Protein 6NWX (pdb70)

Structure (mmCIF, N/CA/C/O backbone):
data_6NWX
#
_entry.id   6NWX
#
_cell.length_a   170.440
_cell.length_b   44.720
_cell.length_c   78.170
_cell.angle_alpha   90.000
_cell.angle_beta   111.070
_cell.angle_gamma   90.000
#
_symmetry.space_group_name_H-M   'C 1 2 1'
#
loop_
_entity.id
_entity.type
_entity.pdbx_description
1 polymer 'Gamma-interferon-inducible lysosomal thiol reductase'
2 branched beta-D-mannopyranose-(1-4)-2-acetamido-2-deoxy-beta-D-glucopyranose-(1-4)-2-acetamido-2-deoxy-beta-D-glucopyranose
3 non-polymer 2-acetamido-2-deoxy-beta-D-glucopyranose
4 non-polymer 'PENTAETHYLENE GLYCOL'
5 non-polymer 'SULFATE ION'
6 water water
#
loop_
_atom_site.group_PDB
_atom_site.id
_atom_site.type_symbol
_atom_site.label_atom_id
_atom_site.label_alt_id
_atom_site.label_comp_id
_atom_site.label_asym_id
_atom_site.label_entity_id
_atom_site.label_seq_id
_atom_site.pdbx_PDB_ins_code
_atom_site.Cartn_x
_atom_site.Cartn_y
_atom_site.Cartn_z
_atom_site.occupancy
_atom_site.B_iso_or_equiv
_atom_site.auth_seq_id
_atom_site.auth_comp_id
_atom_site.auth_asym_id
_atom_site.auth_atom_id
_atom_site.pdbx_PDB_model_num
ATOM 1 N N . PRO A 1 5 ? -57.768 10.178 48.999 1.00 89.49 52 PRO A N 1
ATOM 2 C CA . PRO A 1 5 ? -59.147 10.241 48.505 1.00 79.30 52 PRO A CA 1
ATOM 3 C C . PRO A 1 5 ? -59.242 10.253 46.978 1.00 54.31 52 PRO A C 1
ATOM 4 O O . PRO A 1 5 ? -60.236 9.777 46.426 1.00 54.81 52 PRO A O 1
ATOM 8 N N . LEU A 1 6 ? -58.203 10.747 46.306 1.00 73.91 53 LEU A N 1
ATOM 9 C CA . LEU A 1 6 ? -58.156 10.792 44.843 1.00 60.67 53 LEU A CA 1
ATOM 10 C C . LEU A 1 6 ? -56.732 10.511 44.390 1.00 61.80 53 LEU A C 1
ATOM 11 O O . LEU A 1 6 ? -56.001 11.411 43.957 1.00 65.85 53 LEU A O 1
ATOM 16 N N . PRO A 1 7 ? -56.305 9.257 44.481 1.00 54.44 54 PRO A N 1
ATOM 17 C CA . PRO A 1 7 ? -54.935 8.902 44.133 1.00 58.90 54 PRO A CA 1
ATOM 18 C C . PRO A 1 7 ? -54.766 8.831 42.627 1.00 62.35 54 PRO A C 1
ATOM 19 O O . PRO A 1 7 ? -55.750 8.655 41.893 1.00 52.18 54 PRO A O 1
ATOM 23 N N . PRO A 1 8 ? -53.543 8.970 42.127 1.00 63.39 55 PRO A N 1
ATOM 24 C CA . PRO A 1 8 ? -53.319 8.827 40.687 1.00 63.07 55 PRO A CA 1
ATOM 25 C C . PRO A 1 8 ? -53.596 7.404 40.231 1.00 53.86 55 PRO A C 1
ATOM 26 O O . PRO A 1 8 ? -53.593 6.455 41.017 1.00 53.99 55 PRO A O 1
ATOM 30 N N . SER A 1 9 ? -53.868 7.272 38.937 1.00 51.13 56 SER A N 1
ATOM 31 C CA . SER A 1 9 ? -54.138 5.958 38.380 1.00 49.03 56 SER A CA 1
ATOM 32 C C . SER A 1 9 ? -52.918 5.060 38.571 1.00 46.52 56 SER A C 1
ATOM 33 O O . SER A 1 9 ? -51.780 5.517 38.411 1.00 48.01 56 SER A O 1
ATOM 36 N N . PRO A 1 10 ? -53.111 3.793 38.922 1.00 38.94 57 PRO A N 1
ATOM 37 C CA . PRO A 1 10 ? -51.971 2.924 39.218 1.00 47.70 57 PRO A CA 1
ATOM 38 C C . PRO A 1 10 ? -51.279 2.484 37.942 1.00 49.32 57 PRO A C 1
ATOM 39 O O . PRO A 1 10 ? -51.899 2.452 36.868 1.00 47.62 57 PRO A O 1
ATOM 43 N N . PRO A 1 11 ? -49.994 2.147 38.013 1.00 47.85 58 PRO A N 1
ATOM 44 C CA . PRO A 1 11 ? -49.314 1.609 36.832 1.00 39.86 58 PRO A CA 1
ATOM 45 C C . PRO A 1 11 ? -49.754 0.182 36.547 1.00 27.17 58 PRO A C 1
ATOM 46 O O . PRO A 1 11 ? -50.313 -0.514 37.397 1.00 36.97 58 PRO A O 1
ATOM 50 N N . VAL A 1 12 ? -49.490 -0.249 35.322 1.00 31.89 59 VAL A N 1
ATOM 51 C CA . VAL A 1 12 ? -49.720 -1.634 34.931 1.00 28.79 59 VAL A CA 1
ATOM 52 C C . VAL A 1 12 ? -48.545 -2.478 35.402 1.00 29.00 59 VAL A C 1
ATOM 53 O O . VAL A 1 12 ? -47.381 -2.124 35.176 1.00 33.35 59 VAL A O 1
ATOM 57 N N . ARG A 1 13 ? -48.845 -3.592 36.066 1.00 29.69 60 ARG A N 1
ATOM 58 C CA . ARG A 1 13 ? -47.824 -4.462 36.635 1.00 33.16 60 ARG A CA 1
ATOM 59 C C . ARG A 1 13 ? -47.469 -5.571 35.651 1.00 31.67 60 ARG A C 1
ATOM 60 O O . ARG A 1 13 ? -48.354 -6.260 35.135 1.00 32.52 60 ARG A O 1
ATOM 68 N N . VAL A 1 14 ? -46.173 -5.740 35.398 1.00 31.09 61 VAL A N 1
ATOM 69 C CA . VAL A 1 14 ? -45.668 -6.759 34.484 1.00 29.16 61 VAL A CA 1
ATOM 70 C C . VAL A 1 14 ? -44.589 -7.556 35.203 1.00 28.63 61 VAL A C 1
ATOM 71 O O . VAL A 1 14 ? -43.653 -6.975 35.764 1.00 31.61 61 VAL A O 1
ATOM 75 N N . SER A 1 15 ? -44.720 -8.879 35.191 1.00 27.80 62 SER A N 1
ATOM 76 C CA . SER A 1 15 ? -43.728 -9.770 35.774 1.00 28.68 62 SER A CA 1
ATOM 77 C C . SER A 1 15 ? -43.147 -10.663 34.690 1.00 38.30 62 SER A C 1
ATOM 78 O O . SER A 1 15 ? -43.883 -11.207 33.860 1.00 32.51 62 SER A O 1
ATOM 81 N N . LEU A 1 16 ? -41.824 -10.810 34.696 1.00 27.34 63 LEU A N 1
ATOM 82 C CA . LEU A 1 16 ? -41.129 -11.690 33.767 1.00 28.35 63 LEU A CA 1
ATOM 83 C C . LEU A 1 16 ? -40.436 -12.791 34.556 1.00 32.15 63 LEU A C 1
ATOM 84 O O . LEU A 1 16 ? -39.546 -12.514 35.368 1.00 31.12 63 LEU A O 1
ATOM 89 N N . TYR A 1 17 ? -40.862 -14.029 34.332 1.00 29.04 64 TYR A N 1
ATOM 90 C CA . TYR A 1 17 ? -40.198 -15.209 34.866 1.00 28.98 64 TYR A CA 1
ATOM 91 C C . TYR A 1 17 ? -39.362 -15.813 33.744 1.00 34.32 64 TYR A C 1
ATOM 92 O O . TYR A 1 17 ? -39.910 -16.232 32.718 1.00 31.58 64 TYR A O 1
ATOM 101 N N . TYR A 1 18 ? -38.044 -15.848 33.933 1.00 36.08 65 TYR A N 1
ATOM 102 C CA . TYR A 1 18 ? -37.132 -16.128 32.833 1.00 28.08 65 TYR A CA 1
ATOM 103 C C . TYR A 1 18 ? -35.879 -16.809 33.363 1.00 34.67 65 TYR A C 1
ATOM 104 O O . TYR A 1 18 ? -35.659 -16.905 34.572 1.00 30.37 65 TYR A O 1
ATOM 113 N N . GLU A 1 19 ? -35.059 -17.290 32.429 1.00 30.79 66 GLU A N 1
ATOM 114 C CA . GLU A 1 19 ? -33.719 -17.778 32.720 1.00 36.64 66 GLU A CA 1
ATOM 115 C C . GLU A 1 19 ? -32.746 -17.104 31.762 1.00 28.51 66 GLU A C 1
ATOM 116 O O . GLU A 1 19 ? -33.107 -16.747 30.636 1.00 32.68 66 GLU A O 1
ATOM 122 N N . SER A 1 20 ? -31.504 -16.935 32.218 1.00 29.29 67 SER A N 1
ATOM 123 C CA . SER A 1 20 ? -30.602 -15.993 31.561 1.00 31.06 67 SER A CA 1
ATOM 124 C C . SER A 1 20 ? -30.194 -16.440 30.159 1.00 31.24 67 SER A C 1
ATOM 125 O O . SER A 1 20 ? -29.896 -15.593 29.312 1.00 31.57 67 SER A O 1
ATOM 128 N N . LEU A 1 21 ? -30.181 -17.741 29.876 1.00 30.86 68 LEU A N 1
ATOM 129 C CA . LEU A 1 21 ? -29.692 -18.213 28.585 1.00 29.99 68 LEU A CA 1
ATOM 130 C C . LEU A 1 21 ? -30.799 -18.721 27.670 1.00 35.88 68 LEU A C 1
ATOM 131 O O . LEU A 1 21 ? -30.502 -19.289 26.614 1.00 36.17 68 LEU A O 1
ATOM 136 N N . CYS A 1 22 ? -32.063 -18.521 28.031 1.00 31.98 69 CYS A N 1
ATOM 137 C CA A CYS A 1 22 ? -33.167 -18.940 27.179 0.49 28.67 69 CYS A CA 1
ATOM 138 C CA B CYS A 1 22 ? -33.173 -18.936 27.180 0.51 28.60 69 CYS A CA 1
ATOM 139 C C . CYS A 1 22 ? -33.342 -17.929 26.049 1.00 27.63 69 CYS A C 1
ATOM 140 O O . CYS A 1 22 ? -33.513 -16.731 26.300 1.00 25.86 69 CYS A O 1
ATOM 145 N N . GLY A 1 23 ? -33.292 -18.417 24.806 1.00 28.53 70 GLY A N 1
ATOM 146 C CA . GLY A 1 23 ? -33.348 -17.522 23.657 1.00 22.84 70 GLY A CA 1
ATOM 147 C C . GLY A 1 23 ? -34.621 -16.699 23.601 1.00 31.40 70 GLY A C 1
ATOM 148 O O . GLY A 1 23 ? -34.578 -15.483 23.398 1.00 34.09 70 GLY A O 1
ATOM 149 N N . ALA A 1 24 ? -35.774 -17.350 23.771 1.00 23.63 71 ALA A N 1
ATOM 150 C CA . ALA A 1 24 ? -37.035 -16.614 23.759 1.00 27.99 71 ALA A CA 1
ATOM 151 C C . ALA A 1 24 ? -37.115 -15.619 24.913 1.00 33.10 71 ALA A C 1
ATOM 152 O O . ALA A 1 24 ? -37.730 -14.555 24.773 1.00 25.83 71 ALA A O 1
ATOM 154 N N . CYS A 1 25 ? -36.510 -15.946 26.058 1.00 29.23 72 CYS A N 1
ATOM 155 C CA A CYS A 1 25 ? -36.492 -15.000 27.168 0.28 30.53 72 CYS A CA 1
ATOM 156 C CA B CYS A 1 25 ? -36.470 -15.008 27.179 0.72 32.94 72 CYS A CA 1
ATOM 157 C C . CYS A 1 25 ? -35.653 -13.772 26.833 1.00 26.42 72 CYS A C 1
ATOM 158 O O . CYS A 1 25 ? -36.034 -12.645 27.172 1.00 29.74 72 CYS A O 1
ATOM 163 N N . ARG A 1 26 ? -34.513 -13.967 26.170 1.00 29.57 73 ARG A N 1
ATOM 164 C CA . ARG A 1 26 ? -33.645 -12.843 25.844 1.00 26.43 73 ARG A CA 1
ATOM 165 C C . ARG A 1 26 ? -34.277 -11.942 24.792 1.00 30.50 73 ARG A C 1
ATOM 166 O O . ARG A 1 26 ? -34.170 -10.714 24.876 1.00 25.21 73 ARG A O 1
ATOM 174 N N A TYR A 1 27 ? -34.907 -12.541 23.777 0.60 30.98 74 TYR A N 1
ATOM 175 N N B TYR A 1 27 ? -34.969 -12.521 23.813 0.40 32.33 74 TYR A N 1
ATOM 176 C CA A TYR A 1 27 ? -35.616 -11.759 22.770 0.60 29.67 74 TYR A CA 1
ATOM 177 C CA B TYR A 1 27 ? -35.573 -11.689 22.779 0.40 27.23 74 TYR A CA 1
ATOM 178 C C A TYR A 1 27 ? -36.722 -10.930 23.410 0.60 24.09 74 TYR A C 1
ATOM 179 C C B TYR A 1 27 ? -36.836 -10.982 23.270 0.40 27.88 74 TYR A C 1
ATOM 180 O O A TYR A 1 27 ? -36.828 -9.721 23.171 0.60 24.01 74 TYR A O 1
ATOM 181 O O B TYR A 1 27 ? -37.147 -9.886 22.792 0.40 28.31 74 TYR A O 1
ATOM 198 N N . PHE A 1 28 ? -37.566 -11.568 24.224 1.00 24.65 75 PHE A N 1
ATOM 199 C CA . PHE A 1 28 ? -38.668 -10.839 24.844 1.00 28.98 75 PHE A CA 1
ATOM 200 C C . PHE A 1 28 ? -38.148 -9.727 25.750 1.00 29.24 75 PHE A C 1
ATOM 201 O O . PHE A 1 28 ? -38.678 -8.610 25.748 1.00 27.17 75 PHE A O 1
ATOM 209 N N . LEU A 1 29 ? -37.110 -10.018 26.532 1.00 25.18 76 LEU A N 1
ATOM 210 C CA . LEU A 1 29 ? -36.560 -9.015 27.439 1.00 31.47 76 LEU A CA 1
ATOM 211 C C . LEU A 1 29 ? -36.013 -7.816 26.673 1.00 27.47 76 LEU A C 1
ATOM 212 O O . LEU A 1 29 ? -36.348 -6.666 26.976 1.00 27.40 76 LEU A O 1
ATOM 217 N N . VAL A 1 30 ? -35.189 -8.071 25.657 1.00 26.68 77 VAL A N 1
ATOM 218 C CA . VAL A 1 30 ? -34.451 -6.997 25.003 1.00 28.33 77 VAL A CA 1
ATOM 219 C C . VAL A 1 30 ? -35.292 -6.323 23.925 1.00 25.97 77 VAL A C 1
ATOM 220 O O . VAL A 1 30 ? -35.206 -5.105 23.733 1.00 25.51 77 VAL A O 1
ATOM 224 N N . ARG A 1 31 ? -36.125 -7.085 23.211 1.00 27.02 78 ARG A N 1
ATOM 225 C CA . ARG A 1 31 ? -36.847 -6.557 22.059 1.00 27.80 78 ARG A CA 1
ATOM 226 C C . ARG A 1 31 ? -38.346 -6.396 22.289 1.00 30.95 78 ARG A C 1
ATOM 227 O O . ARG A 1 31 ? -39.056 -5.989 21.363 1.00 27.35 78 ARG A O 1
ATOM 235 N N . ASP A 1 32 ? -38.846 -6.672 23.495 1.00 25.90 79 ASP A N 1
ATOM 236 C CA . ASP A 1 32 ? -40.259 -6.461 23.800 1.00 27.16 79 ASP A CA 1
ATOM 237 C C . ASP A 1 32 ? -40.435 -5.709 25.114 1.00 28.21 79 ASP A C 1
ATOM 238 O O . ASP A 1 32 ? -40.982 -4.601 25.136 1.00 24.76 79 ASP A O 1
ATOM 243 N N . LEU A 1 33 ? -39.989 -6.313 26.218 1.00 22.07 80 LEU A N 1
ATOM 244 C CA . LEU A 1 33 ? -40.173 -5.697 27.530 1.00 30.68 80 LEU A CA 1
ATOM 245 C C . LEU A 1 33 ? -39.391 -4.393 27.644 1.00 25.55 80 LEU A C 1
ATOM 246 O O . LEU A 1 33 ? -39.940 -3.357 28.038 1.00 29.01 80 LEU A O 1
ATOM 251 N N . PHE A 1 34 ? -38.102 -4.431 27.313 1.00 29.06 81 PHE A N 1
ATOM 252 C CA . PHE A 1 34 ? -37.269 -3.234 27.427 1.00 18.95 81 PHE A CA 1
ATOM 253 C C . PHE A 1 34 ? -37.756 -2.086 26.547 1.00 19.29 81 PHE A C 1
ATOM 254 O O . PHE A 1 34 ? -37.939 -0.974 27.074 1.00 22.21 81 PHE A O 1
ATOM 262 N N . PRO A 1 35 ? -37.998 -2.264 25.240 1.00 25.15 82 PRO A N 1
ATOM 263 C CA . PRO A 1 35 ? -38.476 -1.121 24.443 1.00 20.03 82 PRO A CA 1
ATOM 264 C C . PRO A 1 35 ? -39.858 -0.639 24.844 1.00 22.70 82 PRO A C 1
ATOM 265 O O . PRO A 1 35 ? -40.116 0.570 24.777 1.00 24.01 82 PRO A O 1
ATOM 269 N N . THR A 1 36 ? -40.752 -1.538 25.262 1.00 27.40 83 THR A N 1
ATOM 270 C CA . THR A 1 36 ? -42.036 -1.093 25.794 1.00 24.60 83 THR A CA 1
ATOM 271 C C . THR A 1 36 ? -41.826 -0.190 27.001 1.00 33.34 83 THR A C 1
ATOM 272 O O . THR A 1 36 ? -42.434 0.882 27.103 1.00 24.65 83 THR A O 1
ATOM 276 N N . TRP A 1 37 ? -40.937 -0.598 27.912 1.00 23.99 84 TRP A N 1
ATOM 277 C CA . TRP A 1 37 ? -40.607 0.241 29.060 1.00 24.96 84 TRP A CA 1
ATOM 278 C C . TRP A 1 37 ? -40.053 1.591 28.617 1.00 25.32 84 TRP A C 1
ATOM 279 O O . TRP A 1 37 ? -40.439 2.634 29.155 1.00 28.63 84 TRP A O 1
ATOM 290 N N . LEU A 1 38 ? -39.142 1.594 27.641 1.00 28.84 85 LEU A N 1
ATOM 291 C CA . LEU A 1 38 ? -38.608 2.858 27.144 1.00 29.93 85 LEU A CA 1
ATOM 292 C C . LEU A 1 38 ? -39.716 3.777 26.645 1.00 35.76 85 LEU A C 1
ATOM 293 O O . LEU A 1 38 ? -39.611 5.002 26.769 1.00 29.29 85 LEU A O 1
ATOM 298 N N . MET A 1 39 ? -40.798 3.208 26.110 1.00 26.49 86 MET A N 1
ATOM 299 C CA . MET A 1 39 ? -41.874 4.029 25.565 1.00 30.98 86 MET A CA 1
ATOM 300 C C . MET A 1 39 ? -42.857 4.491 26.637 1.00 26.23 86 MET A C 1
ATOM 301 O O . MET A 1 39 ? -43.301 5.644 26.607 1.00 31.89 86 MET A O 1
ATOM 306 N N . VAL A 1 40 ? -43.219 3.620 27.584 1.00 24.28 87 VAL A N 1
ATOM 307 C CA . VAL A 1 40 ? -44.306 3.922 28.517 1.00 29.93 87 VAL A CA 1
ATOM 308 C C . VAL A 1 40 ? -43.931 3.614 29.964 1.00 31.40 87 VAL A C 1
ATOM 309 O O . VAL A 1 40 ? -44.768 3.133 30.736 1.00 30.45 87 VAL A O 1
ATOM 313 N N . MET A 1 41 ? -42.689 3.920 30.356 1.00 32.34 88 MET A N 1
ATOM 314 C CA . MET A 1 41 ? -42.231 3.594 31.707 1.00 28.57 88 MET A CA 1
ATOM 315 C C . MET A 1 41 ? -43.094 4.239 32.782 1.00 32.40 88 MET A C 1
ATOM 316 O O . MET A 1 41 ? -43.233 3.683 33.878 1.00 34.12 88 MET A O 1
ATOM 321 N N . GLU A 1 42 ? -43.688 5.400 32.491 1.00 30.50 89 GLU A N 1
ATOM 322 C CA . GLU A 1 42 ? -44.475 6.114 33.491 1.00 32.48 89 GLU A CA 1
ATOM 323 C C . GLU A 1 42 ? -45.704 5.335 33.935 1.00 35.35 89 GLU A C 1
ATOM 324 O O . GLU A 1 42 ? -46.236 5.608 35.015 1.00 33.12 89 GLU A O 1
ATOM 330 N N . ILE A 1 43 ? -46.178 4.389 33.127 1.00 26.69 90 ILE A N 1
ATOM 331 C CA . ILE A 1 43 ? -47.376 3.627 33.449 1.00 28.39 90 ILE A CA 1
ATOM 332 C C . ILE A 1 43 ? -47.062 2.139 33.612 1.00 31.32 90 ILE A C 1
ATOM 333 O O . ILE A 1 43 ? -47.951 1.300 33.507 1.00 33.93 90 ILE A O 1
ATOM 338 N N . MET A 1 44 ? -45.804 1.808 33.897 1.00 30.97 91 MET A N 1
ATOM 339 C CA . MET A 1 44 ? -45.340 0.430 33.956 1.00 30.77 91 MET A CA 1
ATOM 340 C C . MET A 1 44 ? -44.612 0.178 35.264 1.00 34.10 91 MET A C 1
ATOM 341 O O . MET A 1 44 ? -43.793 0.993 35.694 1.00 48.48 91 MET A O 1
ATOM 346 N N . ASN A 1 45 ? -44.889 -0.969 35.878 1.00 31.15 92 ASN A N 1
ATOM 347 C CA . ASN A 1 45 ? -44.161 -1.424 37.061 1.00 32.07 92 ASN A CA 1
ATOM 348 C C . ASN A 1 45 ? -43.698 -2.853 36.787 1.00 31.21 92 ASN A C 1
ATOM 349 O O . ASN A 1 45 ? -44.498 -3.792 36.850 1.00 29.86 92 ASN A O 1
ATOM 354 N N . ILE A 1 46 ? -42.408 -3.011 36.485 1.00 27.64 93 ILE A N 1
ATOM 355 C CA . ILE A 1 46 ? -41.844 -4.272 36.010 1.00 30.89 93 ILE A CA 1
ATOM 356 C C . ILE A 1 46 ? -41.148 -4.999 37.152 1.00 36.89 93 ILE A C 1
ATOM 357 O O . ILE A 1 46 ? -40.394 -4.395 37.924 1.00 33.22 93 ILE A O 1
ATOM 362 N N . THR A 1 47 ? -41.383 -6.307 37.243 1.00 32.01 94 THR A N 1
ATOM 363 C CA . THR A 1 47 ? -40.681 -7.186 38.169 1.00 34.57 94 THR A CA 1
ATOM 364 C C . THR A 1 47 ? -39.990 -8.293 37.381 1.00 33.34 94 THR A C 1
ATOM 365 O O . THR A 1 47 ? -40.622 -8.951 36.547 1.00 29.92 94 THR A O 1
ATOM 369 N N . LEU A 1 48 ? -38.698 -8.490 37.638 1.00 30.32 95 LEU A N 1
ATOM 370 C CA . LEU A 1 48 ? -37.921 -9.558 37.020 1.00 26.82 95 LEU A CA 1
ATOM 371 C C . LEU A 1 48 ? -37.691 -10.684 38.021 1.00 31.82 95 LEU A C 1
ATOM 372 O O . LEU A 1 48 ? -37.348 -10.434 39.180 1.00 27.93 95 LEU A O 1
ATOM 377 N N . VAL A 1 49 ? -37.875 -11.923 37.572 1.00 27.46 96 VAL A N 1
ATOM 378 C CA . VAL A 1 49 ? -37.648 -13.086 38.430 1.00 28.63 96 VAL A CA 1
ATOM 379 C C . VAL A 1 49 ? -36.755 -14.077 37.694 1.00 27.80 96 VAL A C 1
ATOM 380 O O . VAL A 1 49 ? -37.258 -14.945 36.966 1.00 31.93 96 VAL A O 1
ATOM 384 N N . PRO A 1 50 ? -35.432 -13.982 37.842 1.00 30.39 97 PRO A N 1
ATOM 385 C CA . PRO A 1 50 ? -34.527 -14.931 37.178 1.00 27.78 97 PRO A CA 1
ATOM 386 C C . PRO A 1 50 ? -34.496 -16.266 37.906 1.00 34.17 97 PRO A C 1
ATOM 387 O O . PRO A 1 50 ? -33.950 -16.383 39.008 1.00 37.13 97 PRO A O 1
ATOM 391 N N . TYR A 1 51 ? -35.097 -17.282 37.288 1.00 32.27 98 TYR A N 1
ATOM 392 C CA . TYR A 1 51 ? -35.065 -18.651 37.790 1.00 30.88 98 TYR A CA 1
ATOM 393 C C . TYR A 1 51 ? -35.554 -19.586 36.693 1.00 37.56 98 TYR A C 1
ATOM 394 O O . TYR A 1 51 ? -34.857 -20.533 36.315 1.00 32.39 98 TYR A O 1
ATOM 403 N N . GLY A 1 52 ? -36.754 -19.322 36.180 1.00 33.17 99 GLY A N 1
ATOM 404 C CA . GLY A 1 52 ? -37.258 -20.029 35.018 1.00 31.48 99 GLY A CA 1
ATOM 405 C C . GLY A 1 52 ? -37.498 -21.508 35.230 1.00 30.30 99 GLY A C 1
ATOM 406 O O . GLY A 1 52 ? -38.257 -21.899 36.121 1.00 36.09 99 GLY A O 1
ATOM 407 N N . ASN A 1 53 ? -36.861 -22.341 34.403 1.00 38.68 100 ASN A N 1
ATOM 408 C CA . ASN A 1 53 ? -37.003 -23.789 34.471 1.00 36.35 100 ASN A CA 1
ATOM 409 C C . ASN A 1 53 ? -35.954 -24.447 35.361 1.00 39.45 100 ASN A C 1
ATOM 410 O O . ASN A 1 53 ? -35.740 -25.661 35.258 1.00 38.16 100 ASN A O 1
ATOM 415 N N . ALA A 1 54 ? -35.295 -23.678 36.224 1.00 33.96 101 ALA A N 1
ATOM 416 C CA . ALA A 1 54 ? -34.300 -24.247 37.117 1.00 34.00 101 ALA A CA 1
ATOM 417 C C . ALA A 1 54 ? -34.955 -25.167 38.142 1.00 36.70 101 ALA A C 1
ATOM 418 O O . ALA A 1 54 ? -36.166 -25.127 38.379 1.00 39.32 101 ALA A O 1
ATOM 420 N N . GLN A 1 55 ? -34.128 -26.015 38.743 1.00 34.41 102 GLN A N 1
ATOM 421 C CA . GLN A 1 55 ? -34.554 -26.931 39.787 1.00 42.50 102 GLN A CA 1
ATOM 422 C C . GLN A 1 55 ? -33.627 -26.784 40.981 1.00 43.01 102 GLN A C 1
ATOM 423 O O . GLN A 1 55 ? -32.438 -26.497 40.829 1.00 48.43 102 GLN A O 1
ATOM 429 N N . GLU A 1 56 ? -34.181 -26.987 42.171 1.00 41.14 103 GLU A N 1
ATOM 430 C CA . GLU A 1 56 ? -33.456 -26.755 43.412 1.00 41.54 103 GLU A CA 1
ATOM 431 C C . GLU A 1 56 ? -33.527 -28.003 44.278 1.00 52.83 103 GLU A C 1
ATOM 432 O O . GLU A 1 56 ? -34.522 -28.734 44.264 1.00 48.92 103 GLU A O 1
ATOM 438 N N . ARG A 1 57 ? -32.444 -28.257 45.009 1.00 47.01 104 ARG A N 1
ATOM 439 C CA . ARG A 1 57 ? -32.331 -29.445 45.851 1.00 47.00 104 ARG A CA 1
ATOM 440 C C . ARG A 1 57 ? -31.542 -29.106 47.107 1.00 53.57 104 ARG A C 1
ATOM 441 O O . ARG A 1 57 ? -30.461 -28.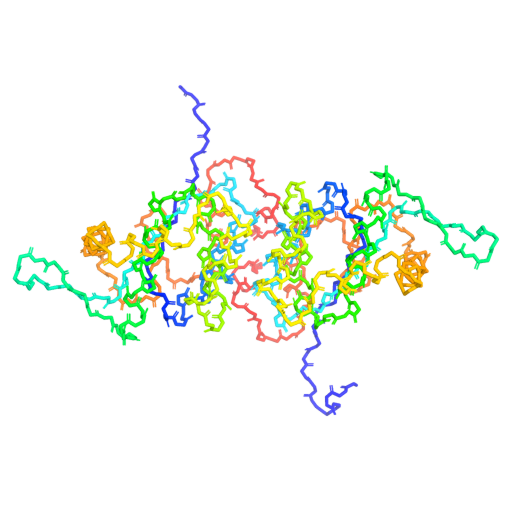516 47.022 1.00 55.06 104 ARG A O 1
ATOM 449 N N . ASN A 1 58 ? -32.096 -29.471 48.261 1.00 63.95 105 ASN A N 1
ATOM 450 C CA . ASN A 1 58 ? -31.422 -29.342 49.555 1.00 60.54 105 ASN A CA 1
ATOM 451 C C . ASN A 1 58 ? -30.344 -30.414 49.650 1.00 67.55 105 ASN A C 1
ATOM 452 O O . ASN A 1 58 ? -30.635 -31.586 49.902 1.00 70.64 105 ASN A O 1
ATOM 457 N N . VAL A 1 59 ? -29.093 -30.015 49.447 1.00 70.31 106 VAL A N 1
ATOM 458 C CA . VAL A 1 59 ? -27.945 -30.914 49.520 1.00 78.55 106 VAL A CA 1
ATOM 459 C C . VAL A 1 59 ? -27.124 -30.495 50.732 1.00 73.27 106 VAL A C 1
ATOM 460 O O . VAL A 1 59 ? -26.421 -29.478 50.701 1.00 72.09 106 VAL A O 1
ATOM 464 N N . SER A 1 60 ? -27.226 -31.278 51.808 1.00 76.92 107 SER A N 1
ATOM 465 C CA . SER A 1 60 ? -26.431 -31.087 53.023 1.00 92.34 107 SER A CA 1
ATOM 466 C C . SER A 1 60 ? -26.672 -29.706 53.629 1.00 80.84 107 SER A C 1
ATOM 467 O O . SER A 1 60 ? -25.737 -28.975 53.964 1.00 72.15 107 SER A O 1
ATOM 470 N N . GLY A 1 61 ? -27.947 -29.347 53.770 1.00 63.04 108 GLY A N 1
ATOM 471 C CA . GLY A 1 61 ? -28.319 -28.158 54.499 1.00 73.70 108 GLY A CA 1
ATOM 472 C C . GLY A 1 61 ? -28.427 -26.901 53.666 1.00 70.68 108 GLY A C 1
ATOM 473 O O . GLY A 1 61 ? -28.946 -25.893 54.163 1.00 91.31 108 GLY A O 1
ATOM 474 N N . THR A 1 62 ? -27.960 -26.924 52.419 1.00 67.81 109 THR A N 1
ATOM 475 C CA . THR A 1 62 ? -27.941 -25.741 51.573 1.00 70.48 109 THR A CA 1
ATOM 476 C C . THR A 1 62 ? -28.560 -26.050 50.218 1.00 57.17 109 THR A C 1
ATOM 477 O O . THR A 1 62 ? -28.480 -27.175 49.716 1.00 61.63 109 THR A O 1
ATOM 481 N N . TRP A 1 63 ? -29.175 -25.030 49.628 1.00 46.04 110 TRP A N 1
ATOM 482 C CA . TRP A 1 63 ? -29.839 -25.175 48.341 1.00 46.44 110 TRP A CA 1
ATOM 483 C C . TRP A 1 63 ? -28.828 -25.202 47.203 1.00 53.34 110 TRP A C 1
ATOM 484 O O . TRP A 1 63 ? -27.912 -24.375 47.149 1.00 46.99 110 TRP A O 1
ATOM 495 N N . GLU A 1 64 ? -29.003 -26.154 46.290 1.00 50.28 111 GLU A N 1
ATOM 496 C CA . GLU A 1 64 ? -28.204 -26.248 45.078 1.00 55.67 111 GLU A CA 1
ATOM 497 C C . GLU A 1 64 ? -29.141 -26.291 43.881 1.00 49.09 111 GLU A C 1
ATOM 498 O O . GLU A 1 64 ? -30.241 -26.845 43.953 1.00 49.46 111 GLU A O 1
ATOM 504 N N . PHE A 1 65 ? -28.704 -25.693 42.778 1.00 44.83 112 PHE A N 1
ATOM 505 C CA . PHE A 1 65 ? -29.570 -25.458 41.634 1.00 42.37 112 PHE A CA 1
ATOM 506 C C . PHE A 1 65 ? -28.997 -26.102 40.381 1.00 49.48 112 PHE A C 1
ATOM 507 O O . PHE A 1 65 ? -27.778 -26.138 40.185 1.00 43.97 112 PHE A O 1
ATOM 515 N N . THR A 1 66 ? -29.892 -26.620 39.544 1.00 43.73 113 THR A N 1
ATOM 516 C CA . THR A 1 66 ? -29.553 -27.162 38.237 1.00 44.94 113 THR A CA 1
ATOM 517 C C . THR A 1 66 ? -30.342 -26.403 37.182 1.00 39.87 113 THR A C 1
ATOM 518 O O . THR A 1 66 ? -31.560 -26.242 37.311 1.00 37.07 113 THR A O 1
ATOM 522 N N . CYS A 1 67 ? -29.649 -25.931 36.151 1.00 31.30 114 CYS A N 1
ATOM 523 C CA . CYS A 1 67 ? -30.258 -25.123 35.107 1.00 31.38 114 CYS A CA 1
ATOM 524 C C . CYS A 1 67 ? -30.241 -25.871 33.779 1.00 33.68 114 CYS A C 1
ATOM 525 O O . CYS A 1 67 ? -29.329 -26.654 33.497 1.00 34.45 114 CYS A O 1
ATOM 528 N N . GLN A 1 68 ? -31.269 -25.621 32.966 1.00 35.99 115 GLN A N 1
ATOM 529 C CA . GLN A 1 68 ? -31.408 -26.333 31.700 1.00 37.98 115 GLN A CA 1
ATOM 530 C C . GLN A 1 68 ? -30.250 -26.045 30.756 1.00 41.16 115 GLN A C 1
ATOM 531 O O . GLN A 1 68 ? -29.912 -26.886 29.916 1.00 44.69 115 GLN A O 1
ATOM 537 N N . HIS A 1 69 ? -29.634 -24.867 30.867 1.00 32.38 116 HIS A N 1
ATOM 538 C CA . HIS A 1 69 ? -28.528 -24.485 30.001 1.00 32.80 116 HIS A CA 1
ATOM 539 C C . HIS A 1 69 ? -27.179 -24.576 30.702 1.00 35.38 116 HIS A C 1
ATOM 540 O O . HIS A 1 69 ? -26.197 -24.005 30.217 1.00 45.43 116 HIS A O 1
ATOM 547 N N . GLY A 1 70 ? -27.112 -25.270 31.834 1.00 38.08 117 GLY A N 1
ATOM 548 C CA . GLY A 1 70 ? -25.847 -25.573 32.477 1.00 35.37 117 GLY A CA 1
ATOM 549 C C . GLY A 1 70 ? -25.500 -24.608 33.595 1.00 39.72 117 GLY A C 1
ATOM 550 O O . GLY A 1 70 ? -26.254 -23.694 33.948 1.00 28.92 117 GLY A O 1
ATOM 551 N N . GLU A 1 71 ? -24.304 -24.836 34.147 1.00 37.96 118 GLU A N 1
ATOM 552 C CA . GLU A 1 71 ? -23.836 -24.072 35.299 1.00 37.63 118 GLU A CA 1
ATOM 553 C C . GLU A 1 71 ? -23.701 -22.588 34.985 1.00 38.35 118 GLU A C 1
ATOM 554 O O . GLU A 1 71 ? -23.909 -21.748 35.869 1.00 42.58 118 GLU A O 1
ATOM 560 N N . LEU A 1 72 ? -23.352 -22.242 33.742 1.00 36.81 119 LEU A N 1
ATOM 561 C CA . LEU A 1 72 ? -23.226 -20.832 33.383 1.00 36.99 119 LEU A CA 1
ATOM 562 C C . LEU A 1 72 ? -24.553 -20.104 33.552 1.00 36.83 119 LEU A C 1
ATOM 563 O O . LEU A 1 72 ? -24.589 -18.968 34.042 1.00 34.93 119 LEU A O 1
ATOM 568 N N . GLU A 1 73 ? -25.655 -20.745 33.156 1.00 35.34 120 GLU A N 1
ATOM 569 C CA . GLU A 1 73 ? -26.967 -20.131 33.323 1.00 26.06 120 GLU A CA 1
ATOM 570 C C . GLU A 1 73 ? -27.308 -19.963 34.797 1.00 28.49 120 GLU A C 1
ATOM 571 O O . GLU A 1 73 ? -27.813 -18.911 35.206 1.00 30.50 120 GLU A O 1
ATOM 577 N N . CYS A 1 74 ? -27.052 -20.993 35.607 1.00 27.52 121 CYS A N 1
ATOM 578 C CA A CYS A 1 74 ? -27.303 -20.879 37.040 0.96 29.61 121 CYS A CA 1
ATOM 579 C CA B CYS A 1 74 ? -27.304 -20.878 37.039 0.04 35.09 121 CYS A CA 1
ATOM 580 C C . CYS A 1 74 ? -26.485 -19.746 37.650 1.00 34.89 121 CYS A C 1
ATOM 581 O O . CYS A 1 74 ? -26.980 -19.000 38.503 1.00 42.29 121 CYS A O 1
ATOM 586 N N . ARG A 1 75 ? -25.229 -19.598 37.221 1.00 30.81 122 ARG A N 1
ATOM 587 C CA . ARG A 1 75 ? -24.386 -18.531 37.753 1.00 38.01 122 ARG A CA 1
ATOM 588 C C . ARG A 1 75 ? -24.875 -17.164 37.293 1.00 34.79 122 ARG A C 1
ATOM 589 O O . ARG A 1 75 ? -24.915 -16.212 38.082 1.00 32.11 122 ARG A O 1
ATOM 597 N N . LEU A 1 76 ? -25.251 -17.047 36.018 1.00 29.46 123 LEU A N 1
ATOM 598 C CA . LEU A 1 76 ? -25.773 -15.782 35.513 1.00 28.14 123 LEU A CA 1
ATOM 599 C C . LEU A 1 76 ? -27.112 -15.441 36.158 1.00 34.54 123 LEU A C 1
ATOM 600 O O . LEU A 1 76 ? -27.404 -14.265 36.401 1.00 30.59 123 LEU A O 1
ATOM 605 N N . ASN A 1 77 ? -27.945 -16.452 36.428 1.00 28.36 124 ASN A N 1
ATOM 606 C CA . ASN A 1 77 ? -29.187 -16.207 37.156 1.00 35.42 124 ASN A CA 1
ATOM 607 C C . ASN A 1 77 ? -28.902 -15.589 38.519 1.00 37.78 124 ASN A C 1
ATOM 608 O O . ASN A 1 77 ? -29.596 -14.662 38.950 1.00 31.92 124 ASN A O 1
ATOM 613 N N . MET A 1 78 ? -27.880 -16.093 39.215 1.00 34.68 125 MET A N 1
ATOM 614 C CA . MET A 1 78 ? -27.560 -15.564 40.537 1.00 33.05 125 MET A CA 1
ATOM 615 C C . MET A 1 78 ? -26.915 -14.186 40.452 1.00 30.76 125 MET A C 1
ATOM 616 O O . MET A 1 78 ? -27.120 -13.353 41.342 1.00 31.88 125 MET A O 1
ATOM 621 N N . VAL A 1 79 ? -26.126 -13.933 39.405 1.00 30.09 126 VAL A N 1
ATOM 622 C CA . VAL A 1 79 ? -25.579 -12.594 39.196 1.00 34.09 126 VAL A CA 1
ATOM 623 C C . VAL A 1 79 ? -26.709 -11.580 39.065 1.00 35.67 126 VAL A C 1
ATOM 624 O O . VAL A 1 79 ? -26.674 -10.498 39.664 1.00 29.95 126 VAL A O 1
ATOM 628 N N . GLU A 1 80 ? -27.734 -11.921 38.281 1.00 29.11 127 GLU A N 1
ATOM 629 C CA . GLU A 1 80 ? -28.836 -10.991 38.060 1.00 31.77 127 GLU A CA 1
ATOM 630 C C . GLU A 1 80 ? -29.736 -10.878 39.282 1.00 31.97 127 GLU A C 1
ATOM 631 O O . GLU A 1 80 ? -30.270 -9.798 39.555 1.00 30.60 127 GLU A O 1
ATOM 637 N N . ALA A 1 81 ? -29.904 -11.964 40.038 1.00 28.70 128 ALA A N 1
ATOM 638 C CA . ALA A 1 81 ? -30.597 -11.851 41.316 1.00 30.59 128 ALA A CA 1
ATOM 639 C C . ALA A 1 81 ? -29.856 -10.904 42.251 1.00 37.28 128 ALA A C 1
ATOM 640 O O . ALA A 1 81 ? -30.478 -10.114 42.970 1.00 32.42 128 ALA A O 1
ATOM 642 N N . CYS A 1 82 ? -28.522 -10.960 42.248 1.00 25.91 129 CYS A N 1
ATOM 643 C CA . CYS A 1 82 ? -27.748 -10.068 43.105 1.00 31.80 129 CYS A CA 1
ATOM 644 C C . CYS A 1 82 ? -27.805 -8.627 42.610 1.00 30.60 129 CYS A C 1
ATOM 645 O O . CYS A 1 82 ? -27.822 -7.691 43.418 1.00 33.64 129 CYS A O 1
ATOM 648 N N . LEU A 1 83 ? -27.825 -8.426 41.288 1.00 24.88 130 LEU A N 1
ATOM 649 C CA . LEU A 1 83 ? -28.008 -7.080 40.747 1.00 31.59 130 LEU A CA 1
ATOM 650 C C . LEU A 1 83 ? -29.334 -6.483 41.199 1.00 33.78 130 LEU A C 1
ATOM 651 O O . LEU A 1 83 ? -29.397 -5.311 41.592 1.00 36.18 130 LEU A O 1
ATOM 656 N N . LEU A 1 84 ? -30.409 -7.272 41.148 1.00 28.20 131 LEU A N 1
ATOM 657 C CA . LEU A 1 84 ? -31.707 -6.784 41.595 1.00 38.19 131 LEU A CA 1
ATOM 658 C C . LEU A 1 84 ? -31.731 -6.502 43.089 1.00 38.67 131 LEU A C 1
ATOM 659 O O . LEU A 1 84 ? -32.542 -5.687 43.541 1.00 34.72 131 LEU A O 1
ATOM 664 N N . ASP A 1 85 ? -30.864 -7.156 43.860 1.00 31.19 132 ASP A N 1
ATOM 665 C CA . ASP A 1 85 ? -30.801 -6.945 45.299 1.00 36.02 132 ASP A CA 1
ATOM 666 C C . ASP A 1 85 ? -29.917 -5.767 45.683 1.00 35.43 132 ASP A C 1
ATOM 667 O O . ASP A 1 85 ? -30.190 -5.102 46.688 1.00 39.82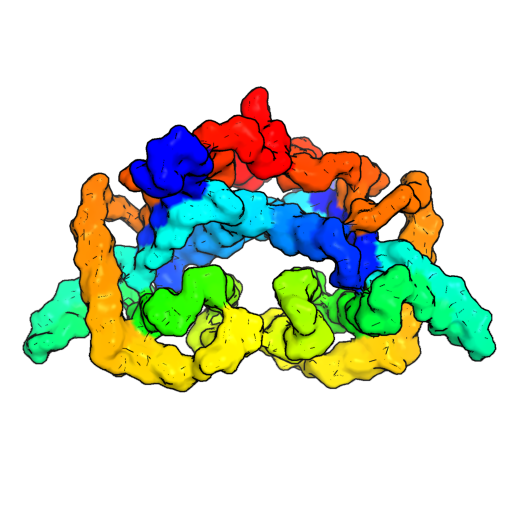 132 ASP A O 1
ATOM 672 N N . LYS A 1 86 ? -28.875 -5.482 44.900 1.00 32.93 133 LYS A N 1
ATOM 673 C CA . LYS A 1 86 ? -27.872 -4.497 45.283 1.00 39.82 133 LYS A CA 1
ATOM 674 C C . LYS A 1 86 ? -27.995 -3.167 44.546 1.00 39.51 133 LYS A C 1
ATOM 675 O O . LYS A 1 86 ? -27.419 -2.175 45.004 1.00 44.28 133 LYS A O 1
ATOM 681 N N . LEU A 1 87 ? -28.713 -3.113 43.430 1.00 34.86 134 LEU A N 1
ATOM 682 C CA . LEU A 1 87 ? -28.839 -1.892 42.648 1.00 29.95 134 LEU A CA 1
ATOM 683 C C . LEU A 1 87 ? -30.238 -1.311 42.788 1.00 38.45 134 LEU A C 1
ATOM 684 O O . LEU A 1 87 ? -31.197 -2.009 43.129 1.00 38.72 134 LEU A O 1
ATOM 689 N N . GLU A 1 88 ? -30.346 -0.015 42.502 1.00 29.56 135 GLU A N 1
ATOM 690 C CA . GLU A 1 88 ? -31.656 0.588 42.322 1.00 39.10 135 GLU A CA 1
ATOM 691 C C . GLU A 1 88 ? -32.394 -0.117 41.188 1.00 36.67 135 GLU A C 1
ATOM 692 O O . GLU A 1 88 ? -31.788 -0.733 40.306 1.00 42.97 135 GLU A O 1
ATOM 698 N N . LYS A 1 89 ? -33.725 -0.014 41.218 1.00 39.47 136 LYS A N 1
ATOM 699 C CA . LYS A 1 89 ? -34.564 -0.770 40.291 1.00 39.90 136 LYS A CA 1
ATOM 700 C C . LYS A 1 89 ? -34.192 -0.493 38.839 1.00 32.04 136 LYS A C 1
ATOM 701 O O . LYS A 1 89 ? -33.949 -1.423 38.061 1.00 39.81 136 LYS A O 1
ATOM 707 N N . GLU A 1 90 ? -34.146 0.785 38.452 1.00 36.14 137 GLU A N 1
ATOM 708 C CA . GLU A 1 90 ? -33.856 1.126 37.062 1.00 34.94 137 GLU A CA 1
ATOM 709 C C . GLU A 1 90 ? -32.442 0.710 36.669 1.00 33.61 137 GLU A C 1
ATOM 710 O O . GLU A 1 90 ? -32.226 0.182 35.572 1.00 30.52 137 GLU A O 1
ATOM 716 N N . ALA A 1 91 ? -31.467 0.940 37.552 1.00 32.86 138 ALA A N 1
ATOM 717 C CA . ALA A 1 91 ? -30.090 0.563 37.248 1.00 28.37 138 ALA A CA 1
ATOM 718 C C . ALA A 1 91 ? -29.956 -0.943 37.049 1.00 32.09 138 ALA A C 1
ATOM 719 O O . ALA A 1 91 ? -29.253 -1.394 36.138 1.00 39.22 138 ALA A O 1
ATOM 721 N N . ALA A 1 92 ? -30.625 -1.736 37.891 1.00 29.69 139 ALA A N 1
ATOM 722 C CA . ALA A 1 92 ? -30.562 -3.188 37.750 1.00 33.22 139 ALA A CA 1
ATOM 723 C C . ALA A 1 92 ? -31.213 -3.648 36.451 1.00 35.19 139 ALA A C 1
ATOM 724 O O . ALA A 1 92 ? -30.684 -4.529 35.763 1.00 31.00 139 ALA A O 1
ATOM 726 N N . PHE A 1 93 ? -32.363 -3.065 36.107 1.00 35.16 140 PHE A N 1
ATOM 727 C CA . PHE A 1 93 ? -33.025 -3.382 34.845 1.00 30.83 140 PHE A CA 1
ATOM 728 C C . PHE A 1 93 ? -32.111 -3.092 33.660 1.00 30.34 140 PHE A C 1
ATOM 729 O O . PHE A 1 93 ? -31.941 -3.933 32.769 1.00 30.54 140 PHE A O 1
ATOM 737 N N . LEU A 1 94 ? -31.501 -1.904 33.643 1.00 29.04 141 LEU A N 1
ATOM 738 C CA . LEU A 1 94 ? -30.644 -1.517 32.527 1.00 35.17 141 LEU A CA 1
ATOM 739 C C . LEU A 1 94 ? -29.394 -2.387 32.452 1.00 35.34 141 LEU A C 1
ATOM 740 O O . LEU A 1 94 ? -28.961 -2.768 31.358 1.00 28.87 141 LEU A O 1
ATOM 745 N N . THR A 1 95 ? -28.798 -2.710 33.600 1.00 24.97 142 THR A N 1
ATOM 746 C CA . THR A 1 95 ? -27.609 -3.557 33.592 1.00 23.95 142 THR A CA 1
ATOM 747 C C . THR A 1 95 ? -27.938 -4.961 33.091 1.00 29.18 142 THR A C 1
ATOM 748 O O . THR A 1 95 ? -27.184 -5.536 32.296 1.00 30.00 142 THR A O 1
ATOM 752 N N . ILE A 1 96 ? -29.073 -5.516 33.522 1.00 25.67 143 ILE A N 1
ATOM 753 C CA . ILE A 1 96 ? -29.440 -6.870 33.113 1.00 27.68 143 ILE A CA 1
ATOM 754 C C . ILE A 1 96 ? -29.758 -6.912 31.622 1.00 26.57 143 ILE A C 1
ATOM 755 O O . ILE A 1 96 ? -29.335 -7.830 30.908 1.00 27.86 143 ILE A O 1
ATOM 760 N N . VAL A 1 97 ? -30.499 -5.920 31.127 1.00 28.37 144 VAL A N 1
ATOM 761 C CA . VAL A 1 97 ? -30.764 -5.836 29.693 1.00 28.81 144 VAL A CA 1
ATOM 762 C C . VAL A 1 97 ? -29.457 -5.696 28.923 1.00 32.39 144 VAL A C 1
ATOM 763 O O . VAL A 1 97 ? -29.248 -6.357 27.897 1.00 32.33 144 VAL A O 1
ATOM 767 N N . CYS A 1 98 ? -28.552 -4.844 29.416 1.00 25.21 145 CYS A N 1
ATOM 768 C CA . CYS A 1 98 ? -27.242 -4.669 28.792 1.00 30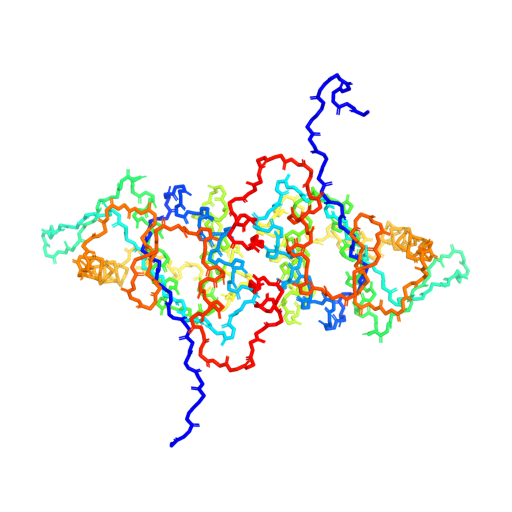.61 145 CYS A CA 1
ATOM 769 C C . CYS A 1 98 ? -26.521 -6.004 28.643 1.00 36.43 145 CYS A C 1
ATOM 770 O O . CYS A 1 98 ? -25.993 -6.326 27.573 1.00 31.69 145 CYS A O 1
ATOM 773 N N . MET A 1 99 ? -26.501 -6.802 29.710 1.00 28.85 146 MET A N 1
ATOM 774 C CA . MET A 1 99 ? -25.816 -8.089 29.656 1.00 26.42 146 MET A CA 1
ATOM 775 C C . MET A 1 99 ? -26.527 -9.054 28.714 1.00 25.74 146 MET A C 1
ATOM 776 O O . MET A 1 99 ? -25.887 -9.712 27.887 1.00 31.84 146 MET A O 1
ATOM 781 N N . GLU A 1 100 ? -27.855 -9.141 28.817 1.00 25.15 147 GLU A N 1
ATOM 782 C CA . GLU A 1 100 ? -28.593 -10.190 28.120 1.00 27.08 147 GLU A CA 1
ATOM 783 C C . GLU A 1 100 ? -28.528 -10.063 26.603 1.00 28.40 147 GLU A C 1
ATOM 784 O O . GLU A 1 100 ? -28.813 -11.040 25.902 1.00 31.36 147 GLU A O 1
ATOM 790 N N . GLU A 1 101 ? -28.149 -8.905 26.075 1.00 27.67 148 GLU A 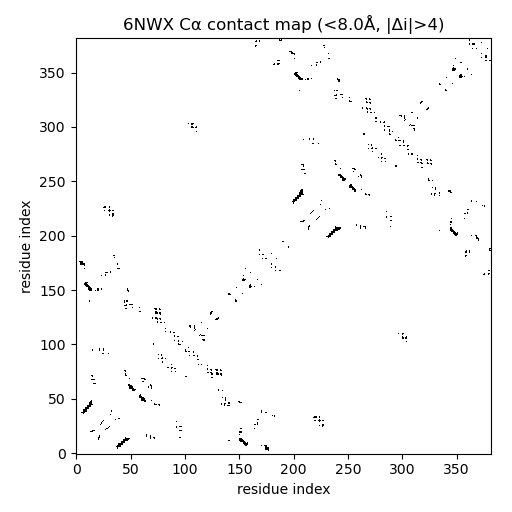N 1
ATOM 791 C CA . GLU A 1 101 ? -28.019 -8.750 24.633 1.00 32.60 148 GLU A CA 1
ATOM 792 C C . GLU A 1 101 ? -26.628 -9.114 24.123 1.00 32.20 148 GLU A C 1
ATOM 793 O O . GLU A 1 101 ? -26.405 -9.092 22.909 1.00 36.25 148 GLU A O 1
ATOM 799 N N . MET A 1 102 ? -25.704 -9.476 25.006 1.00 26.46 149 MET A N 1
ATOM 800 C CA . MET A 1 102 ? -24.310 -9.680 24.638 1.00 27.51 149 MET A CA 1
ATOM 801 C C . MET A 1 102 ? -24.004 -11.155 24.405 1.00 32.33 149 MET A C 1
ATOM 802 O O . MET A 1 102 ? -24.640 -12.041 24.981 1.00 29.69 149 MET A O 1
ATOM 807 N N . ASP A 1 103 ? -23.002 -11.407 23.560 1.00 34.48 150 ASP A N 1
ATOM 808 C CA . ASP A 1 103 ? -22.590 -12.779 23.281 1.00 40.15 150 ASP A CA 1
ATOM 809 C C . ASP A 1 103 ? -22.004 -13.445 24.523 1.00 58.33 150 ASP A C 1
ATOM 810 O O . ASP A 1 103 ? -22.372 -14.575 24.863 1.00 72.53 150 ASP A O 1
ATOM 815 N N . ASP A 1 104 ? -21.089 -12.765 25.211 1.00 42.75 151 ASP A N 1
ATOM 816 C CA . ASP A 1 104 ? -20.430 -13.294 26.410 1.00 46.82 151 ASP A CA 1
ATOM 817 C C . ASP A 1 104 ? -20.903 -12.478 27.616 1.00 44.42 151 ASP A C 1
ATOM 818 O O . ASP A 1 104 ? -20.328 -11.438 27.944 1.00 52.96 151 ASP A O 1
ATOM 823 N N . MET A 1 105 ? -21.956 -12.972 28.275 1.00 42.78 152 MET A N 1
ATOM 824 C CA . MET A 1 105 ? -22.653 -12.203 29.306 1.00 39.47 152 MET A CA 1
ATOM 825 C C . MET A 1 105 ? -21.795 -11.976 30.540 1.00 46.45 152 MET A C 1
ATOM 826 O O . MET A 1 105 ? -21.670 -10.840 31.018 1.00 40.83 152 MET A O 1
ATOM 831 N N . GLU A 1 106 ? -21.196 -13.051 31.065 1.00 38.14 153 GLU A N 1
ATOM 832 C CA . GLU A 1 106 ? -20.418 -12.947 32.301 1.00 56.59 153 GLU A CA 1
ATOM 833 C C . GLU A 1 106 ? -19.314 -11.907 32.169 1.00 60.38 153 GLU A C 1
ATOM 834 O O . GLU A 1 106 ? -18.987 -11.213 33.130 1.00 55.63 153 GLU A O 1
ATOM 840 N N . LYS A 1 107 ? -18.785 -11.745 30.962 1.00 43.37 154 LYS A N 1
ATOM 841 C CA . LYS A 1 107 ? -17.589 -10.945 30.754 1.00 48.56 154 LYS A CA 1
ATOM 842 C C . LYS A 1 107 ? -17.995 -9.503 30.421 1.00 52.23 154 LYS A C 1
ATOM 843 O O . LYS A 1 107 ? -17.136 -8.608 30.390 1.00 43.68 154 LYS A O 1
ATOM 849 N N . LYS A 1 108 ? -19.294 -9.243 30.272 1.00 39.50 155 LYS A N 1
ATOM 850 C CA . LYS A 1 108 ? -19.819 -7.896 30.100 1.00 36.23 155 LYS A CA 1
ATOM 851 C C . LYS A 1 108 ? -20.384 -7.315 31.384 1.00 32.74 155 LYS A C 1
ATOM 852 O O . LYS A 1 108 ? -20.883 -6.194 31.360 1.00 34.70 155 LYS A O 1
ATOM 858 N N . LEU A 1 109 ? -20.352 -8.066 32.491 1.00 28.35 156 LEU A N 1
ATOM 859 C CA . LEU A 1 109 ? -20.894 -7.563 33.752 1.00 35.73 156 LEU A CA 1
ATOM 860 C C . LEU A 1 109 ? -20.196 -6.276 34.181 1.00 31.43 156 LEU A C 1
ATOM 861 O O . LEU A 1 109 ? -20.851 -5.286 34.527 1.00 32.72 156 LEU A O 1
ATOM 866 N N . GLY A 1 110 ? -18.867 -6.276 34.173 1.00 35.23 157 GLY A N 1
ATOM 867 C CA . GLY A 1 110 ? -18.092 -5.099 34.492 1.00 35.13 157 GLY A CA 1
ATOM 868 C C . GLY A 1 110 ? -18.406 -3.899 33.616 1.00 36.90 157 GLY A C 1
ATOM 869 O O . GLY A 1 110 ? -18.707 -2.808 34.110 1.00 29.43 157 GLY A O 1
ATOM 870 N N . PRO A 1 111 ? -18.316 -4.068 32.292 1.00 30.10 158 PRO A N 1
ATOM 871 C CA . PRO A 1 111 ? -18.642 -2.941 31.396 1.00 26.43 158 PRO A CA 1
ATOM 872 C C . PRO A 1 111 ? -20.053 -2.401 31.562 1.00 24.10 158 PRO A C 1
ATOM 873 O O . PRO A 1 111 ? -20.240 -1.178 31.579 1.00 27.34 158 PRO A O 1
ATOM 877 N N . CYS A 1 112 ? -21.059 -3.272 31.665 1.00 27.75 159 CYS A N 1
ATOM 878 C CA . CYS A 1 112 ? -22.425 -2.788 31.838 1.00 30.23 159 CYS A CA 1
ATOM 879 C C . CYS A 1 112 ? -22.587 -2.076 33.175 1.00 34.54 159 CYS A C 1
ATOM 880 O O . CYS A 1 112 ? -23.304 -1.073 33.268 1.00 28.75 159 CYS A O 1
ATOM 883 N N . LEU A 1 113 ? -21.929 -2.583 34.221 1.00 33.94 160 LEU A N 1
ATOM 884 C CA A LEU A 1 113 ? -21.978 -1.922 35.521 0.33 34.81 160 LEU A CA 1
ATOM 885 C CA B LEU A 1 113 ? -21.983 -1.918 35.519 0.67 35.41 160 LEU A CA 1
ATOM 886 C C . LEU A 1 113 ? -21.318 -0.550 35.466 1.00 29.89 160 LEU A C 1
ATOM 887 O O . LEU A 1 113 ? -21.812 0.411 36.066 1.00 36.04 160 LEU A O 1
ATOM 896 N N . GLN A 1 114 ? -20.192 -0.445 34.755 1.00 29.26 161 GLN A N 1
ATOM 897 C CA . GLN A 1 114 ? -19.506 0.836 34.646 1.00 35.66 161 GLN A CA 1
ATOM 898 C C . GLN A 1 114 ? -20.396 1.889 34.003 1.00 45.18 161 GLN A C 1
ATOM 899 O O . GLN A 1 114 ? -20.247 3.083 34.285 1.00 35.02 161 GLN A O 1
ATOM 905 N N . VAL A 1 115 ? -21.339 1.470 33.158 1.00 32.69 162 VAL A N 1
ATOM 906 C CA . VAL A 1 115 ? -22.236 2.421 32.510 1.00 26.22 162 VAL A CA 1
ATOM 907 C C . VAL A 1 115 ? -23.357 2.837 33.454 1.00 34.11 162 VAL A C 1
ATOM 908 O O . VAL A 1 115 ? -23.636 4.029 33.620 1.00 33.35 162 VAL A O 1
ATOM 912 N N . TYR A 1 116 ? -24.002 1.869 34.108 1.00 31.78 163 TYR A N 1
ATOM 913 C CA . TYR A 1 116 ? -25.263 2.137 34.785 1.00 29.98 163 TYR A CA 1
ATOM 914 C C . TYR A 1 116 ? -25.156 2.231 36.302 1.00 34.01 163 TYR A C 1
ATOM 915 O O . TYR A 1 116 ? -26.053 2.808 36.926 1.00 36.93 163 TYR A O 1
ATOM 924 N N . ALA A 1 117 ? -24.103 1.683 36.913 1.00 30.54 164 ALA A N 1
ATOM 925 C CA . ALA A 1 117 ? -23.910 1.774 38.364 1.00 30.32 164 ALA A CA 1
ATOM 926 C C . ALA A 1 117 ? -22.428 1.659 38.689 1.00 31.38 164 ALA A C 1
ATOM 927 O O . ALA A 1 117 ? -21.985 0.696 39.326 1.00 32.49 164 ALA A O 1
ATOM 929 N N . PRO A 1 118 ? -21.623 2.640 38.270 1.00 31.90 165 PRO A N 1
ATOM 930 C CA . PRO A 1 118 ? -20.173 2.541 38.508 1.00 30.43 165 PRO A CA 1
ATOM 931 C C . PRO A 1 118 ? -19.795 2.541 39.977 1.00 36.50 165 PRO A C 1
ATOM 932 O O . PRO A 1 118 ? -18.681 2.123 40.315 1.00 37.62 165 PRO A O 1
ATOM 936 N N . GLU A 1 119 ? -20.686 2.991 40.863 1.00 35.56 166 GLU A N 1
ATOM 937 C CA . GLU A 1 119 ? -20.413 2.970 42.295 1.00 40.63 166 GLU A CA 1
ATOM 938 C C . GLU A 1 119 ? -20.467 1.567 42.882 1.00 48.18 166 GLU A C 1
ATOM 939 O O . GLU A 1 119 ? -20.051 1.377 44.030 1.00 43.11 166 GLU A O 1
ATOM 945 N N . VAL A 1 120 ? -20.963 0.587 42.133 1.00 38.32 167 VAL A N 1
ATOM 946 C CA . VAL A 1 120 ? -21.062 -0.794 42.590 1.00 37.96 167 VAL A CA 1
ATOM 947 C C . VAL A 1 120 ? -20.034 -1.615 41.824 1.00 39.19 167 VAL A C 1
ATOM 948 O O . VAL A 1 120 ? -20.070 -1.671 40.589 1.00 36.90 167 VAL A O 1
ATOM 952 N N . SER A 1 121 ? -19.119 -2.248 42.552 1.00 37.38 168 SER A N 1
ATOM 953 C CA . SER A 1 121 ? -18.076 -3.009 41.886 1.00 34.67 168 SER A CA 1
ATOM 954 C C . SER A 1 121 ? -18.617 -4.344 41.377 1.00 41.96 168 SER A C 1
ATOM 955 O O . SER A 1 121 ? -19.503 -4.942 41.994 1.00 34.70 168 SER A O 1
ATOM 958 N N . PRO A 1 122 ? -18.106 -4.827 40.241 1.00 42.61 169 PRO A N 1
ATOM 959 C CA . PRO A 1 122 ? -18.470 -6.184 39.805 1.00 39.50 169 PRO A CA 1
ATOM 960 C C . PRO A 1 122 ? -18.007 -7.251 40.776 1.00 33.43 169 PRO A C 1
ATOM 961 O O . PRO A 1 122 ? -18.638 -8.311 40.871 1.00 33.81 169 PRO A O 1
ATOM 965 N N . GLU A 1 123 ? -16.924 -6.991 41.512 1.00 33.60 170 GLU A N 1
ATOM 966 C CA . GLU A 1 123 ? -16.439 -7.950 42.498 1.00 36.08 170 GLU A CA 1
ATOM 967 C C . GLU A 1 123 ? -17.455 -8.156 43.614 1.00 38.85 170 GLU A C 1
ATOM 968 O O . GLU A 1 123 ? -17.663 -9.285 44.070 1.00 37.49 170 GLU A O 1
ATOM 974 N N . SER A 1 124 ? -18.099 -7.078 44.068 1.00 41.97 171 SER A N 1
ATOM 975 C CA . SER A 1 124 ? -19.122 -7.222 45.098 1.00 36.29 171 SER A CA 1
ATOM 976 C C . SER A 1 124 ? -20.330 -7.992 44.579 1.00 37.40 171 SER A C 1
ATOM 977 O O . SER A 1 124 ? -20.961 -8.738 45.337 1.00 39.27 171 SER A O 1
ATOM 980 N N . ILE A 1 125 ? -20.662 -7.835 43.295 1.00 31.19 172 ILE A N 1
ATOM 981 C CA . ILE A 1 125 ? -21.761 -8.604 42.722 1.00 29.16 172 ILE A CA 1
ATOM 982 C C . ILE A 1 125 ? -21.389 -10.081 42.640 1.00 33.57 172 ILE A C 1
ATOM 983 O O . ILE A 1 125 ? -22.205 -10.957 42.950 1.00 41.99 172 ILE A O 1
ATOM 988 N N . MET A 1 126 ? -20.149 -10.380 42.237 1.00 38.19 173 MET A N 1
ATOM 989 C CA . MET A 1 126 ? -19.715 -11.772 42.143 1.00 39.02 173 MET A CA 1
ATOM 990 C C . MET A 1 126 ? -19.623 -12.421 43.520 1.00 41.76 173 MET A C 1
ATOM 991 O O . MET A 1 126 ? -19.903 -13.617 43.665 1.00 36.59 173 MET A O 1
ATOM 996 N N . GLU A 1 127 ? -19.218 -11.653 44.537 1.00 38.09 174 GLU A N 1
ATOM 997 C CA A GLU A 1 127 ? -19.194 -12.196 45.889 0.50 40.55 174 GLU A CA 1
ATOM 998 C CA B GLU A 1 127 ? -19.206 -12.160 45.908 0.50 41.12 174 GLU A CA 1
ATOM 999 C C . GLU A 1 127 ? -20.589 -12.616 46.333 1.00 40.14 174 GLU A C 1
ATOM 1000 O O . GLU A 1 127 ? -20.755 -13.682 46.939 1.00 47.94 174 GLU A O 1
ATOM 1011 N N . CYS A 1 128 ? -21.599 -11.799 46.036 1.00 35.41 175 CYS A N 1
ATOM 1012 C CA . CYS A 1 128 ? -22.973 -12.174 46.333 1.00 37.00 175 CYS A CA 1
ATOM 1013 C C . CYS A 1 128 ? -23.375 -13.402 45.530 1.00 37.20 175 CYS A C 1
ATOM 1014 O O . CYS A 1 128 ? -23.935 -14.360 46.075 1.00 47.19 175 CYS A O 1
ATOM 1017 N N . ALA A 1 129 ? -23.064 -13.401 44.230 1.00 35.64 176 ALA A N 1
ATOM 1018 C CA . ALA A 1 129 ? -23.525 -14.469 43.349 1.00 32.86 176 ALA A CA 1
ATOM 1019 C C . ALA A 1 129 ? -22.914 -15.816 43.710 1.00 46.55 176 ALA A C 1
ATOM 1020 O O . ALA A 1 129 ? -23.579 -16.850 43.576 1.00 44.73 176 ALA A O 1
ATOM 1022 N N . THR A 1 130 ? -21.662 -15.832 44.163 1.00 35.58 177 THR A N 1
ATOM 1023 C CA . THR A 1 130 ? -20.991 -17.067 44.546 1.00 44.86 177 THR A CA 1
ATOM 1024 C C . THR A 1 130 ? -21.070 -17.339 46.042 1.00 51.34 177 THR A C 1
ATOM 1025 O O . THR A 1 130 ? -20.507 -18.336 46.507 1.00 47.04 177 THR A O 1
ATOM 1029 N N . GLY A 1 131 ? -21.753 -16.485 46.804 1.00 46.24 178 GLY A N 1
ATOM 1030 C CA . GLY A 1 131 ? -21.840 -16.620 48.236 1.00 41.69 178 GLY A CA 1
ATOM 1031 C C . GLY A 1 131 ? -23.227 -17.010 48.709 1.00 44.42 178 GLY A C 1
ATOM 1032 O O . GLY A 1 131 ? -24.113 -17.366 47.929 1.00 42.90 178 GLY A O 1
ATOM 1033 N N . LYS A 1 132 ? -23.406 -16.928 50.030 1.00 44.58 179 LYS A N 1
ATOM 1034 C CA . LYS A 1 132 ? -24.666 -17.344 50.636 1.00 47.37 179 LYS A CA 1
ATOM 1035 C C . LYS A 1 132 ? -25.814 -16.432 50.223 1.00 39.88 179 LYS A C 1
ATOM 1036 O O . LYS A 1 132 ? -26.950 -16.900 50.077 1.00 39.62 179 LYS A O 1
ATOM 1042 N N . ARG A 1 133 ? -25.548 -15.140 50.018 1.00 39.26 180 ARG A N 1
ATOM 1043 C CA . ARG A 1 133 ? -26.622 -14.228 49.642 1.00 38.86 180 ARG A CA 1
ATOM 1044 C C . ARG A 1 133 ? -27.229 -14.615 48.299 1.00 36.91 180 ARG A C 1
ATOM 1045 O O . ARG A 1 133 ? -28.456 -14.635 48.149 1.00 42.62 180 ARG A O 1
ATOM 1053 N N . GLY A 1 134 ? -26.386 -14.935 47.313 1.00 38.72 181 GLY A N 1
ATOM 1054 C CA . GLY A 1 134 ? -26.901 -15.361 46.020 1.00 34.91 181 GLY A CA 1
ATOM 1055 C C . GLY A 1 134 ? -27.738 -16.623 46.106 1.00 45.46 181 GLY A C 1
ATOM 1056 O O . GLY A 1 134 ? -28.785 -16.730 45.462 1.00 38.44 181 GLY A O 1
ATOM 1057 N N . THR A 1 135 ? -27.293 -17.594 46.908 1.00 39.02 182 THR A N 1
ATOM 1058 C CA . THR A 1 135 ? -28.079 -18.811 47.089 1.00 39.27 182 THR A CA 1
ATOM 1059 C C . THR A 1 135 ? -29.412 -18.499 47.757 1.00 43.80 182 THR A C 1
ATOM 1060 O O . THR A 1 135 ? -30.450 -19.059 47.386 1.00 45.58 182 THR A O 1
ATOM 1064 N N . GLN A 1 136 ? -29.403 -17.592 48.738 1.00 39.80 183 GLN A N 1
ATOM 1065 C CA . GLN A 1 136 ? -30.641 -17.196 49.399 1.00 42.72 183 GLN A CA 1
ATOM 1066 C C . GLN A 1 136 ? -31.575 -16.470 48.437 1.00 38.95 183 GLN A C 1
ATOM 1067 O O . GLN A 1 136 ? -32.791 -16.695 48.454 1.00 37.94 183 GLN A O 1
ATOM 1073 N N . LEU A 1 137 ? -31.027 -15.597 47.588 1.00 35.23 184 LEU A N 1
ATOM 1074 C CA . LEU A 1 137 ? -31.858 -14.909 46.604 1.00 34.89 184 LEU A CA 1
ATOM 1075 C C . LEU A 1 137 ? -32.444 -15.887 45.592 1.00 38.98 184 LEU A C 1
ATOM 1076 O O . LEU A 1 137 ? -33.620 -15.778 45.225 1.00 36.78 184 LEU A O 1
ATOM 1081 N N . MET A 1 138 ? -31.642 -16.850 45.133 1.00 35.98 185 MET A N 1
ATOM 1082 C CA . MET A 1 138 ? -32.131 -17.814 44.151 1.00 33.73 185 MET A CA 1
ATOM 1083 C C . MET A 1 138 ? -33.222 -18.703 44.739 1.00 34.91 185 MET A C 1
ATOM 1084 O O . MET A 1 138 ? -34.175 -19.067 44.039 1.00 35.67 185 MET A O 1
ATOM 1089 N N . HIS A 1 139 ? -33.104 -19.060 46.021 1.00 34.24 186 HIS A N 1
ATOM 1090 C CA . HIS A 1 139 ? -34.155 -19.845 46.661 1.00 34.35 186 HIS A CA 1
ATOM 1091 C C . HIS A 1 139 ? -35.460 -19.062 46.739 1.00 44.50 186 HIS A C 1
ATOM 1092 O O . HIS A 1 139 ? -36.546 -19.635 46.593 1.00 40.64 186 HIS A O 1
ATOM 1099 N N . GLU A 1 140 ? -35.374 -17.749 46.972 1.00 36.49 187 GLU A N 1
ATOM 1100 C CA . GLU A 1 140 ? -36.576 -16.922 46.982 1.00 35.49 187 GLU A CA 1
ATOM 1101 C C . GLU A 1 140 ? -37.207 -16.854 45.596 1.00 35.16 187 GLU A C 1
ATOM 1102 O O . GLU A 1 140 ? -38.437 -16.843 45.467 1.00 39.66 187 GLU A O 1
ATOM 1108 N N . ASN A 1 141 ? -36.382 -16.800 44.547 1.00 31.53 188 ASN A N 1
ATOM 1109 C CA . ASN A 1 141 ? -36.924 -16.837 43.193 1.00 35.53 188 ASN A CA 1
ATOM 1110 C C . ASN A 1 141 ? -37.528 -18.199 42.876 1.00 39.88 188 ASN A C 1
ATOM 1111 O O . ASN A 1 141 ? -38.512 -18.283 42.132 1.00 36.96 188 ASN A O 1
ATOM 1116 N N . ALA A 1 142 ? -36.953 -19.270 43.427 1.00 33.41 189 ALA A N 1
ATOM 1117 C CA . ALA A 1 142 ? -37.540 -20.597 43.266 1.00 35.96 189 ALA A CA 1
ATOM 1118 C C . ALA A 1 142 ? -38.939 -20.651 43.865 1.00 45.69 189 ALA A C 1
ATOM 1119 O O . ALA A 1 142 ? -39.878 -21.155 43.238 1.00 38.70 189 ALA A O 1
ATOM 1121 N N . GLN A 1 143 ? -39.096 -20.133 45.088 1.00 40.39 190 GLN A N 1
ATOM 1122 C CA . GLN A 1 143 ? -40.401 -20.145 45.741 1.00 42.15 190 GLN A CA 1
ATOM 1123 C C . GLN A 1 143 ? -41.411 -19.295 44.981 1.00 41.06 190 GLN A C 1
ATOM 1124 O O . GLN A 1 143 ? -42.575 -19.686 44.829 1.00 47.22 190 GLN A O 1
ATOM 1130 N N . LEU A 1 144 ? -40.986 -18.122 44.507 1.00 36.29 191 LEU A N 1
ATOM 1131 C CA A LEU A 1 144 ? -41.881 -17.265 43.735 0.56 41.80 191 LEU A CA 1
ATOM 1132 C CA B LEU A 1 144 ? -41.885 -17.268 43.739 0.44 41.68 191 LEU A CA 1
ATOM 1133 C C . LEU A 1 144 ? -42.334 -17.956 42.456 1.00 40.85 191 LEU A C 1
ATOM 1134 O O . LEU A 1 144 ? -43.513 -17.892 42.087 1.00 38.56 191 LEU A O 1
ATOM 1143 N N . THR A 1 145 ? -41.408 -18.622 41.765 1.00 34.59 192 THR A N 1
ATOM 1144 C CA . THR A 1 145 ? -41.749 -19.293 40.516 1.00 39.42 192 THR A CA 1
ATOM 1145 C C . THR A 1 145 ? -42.647 -20.499 40.765 1.00 40.79 192 THR A C 1
ATOM 1146 O O . THR A 1 145 ? -43.564 -20.770 39.981 1.00 42.67 192 THR A O 1
ATOM 1150 N N . ASP A 1 146 ? -42.398 -21.231 41.854 1.00 36.03 193 ASP A N 1
ATOM 1151 C CA . ASP A 1 146 ? -43.236 -22.377 42.192 1.00 38.44 193 ASP A CA 1
ATOM 1152 C C . ASP A 1 146 ? -44.636 -21.948 42.610 1.00 51.33 193 ASP A C 1
ATOM 1153 O O . ASP A 1 146 ? -45.585 -22.730 42.484 1.00 46.43 193 ASP A O 1
ATOM 1158 N N . ALA A 1 147 ? -44.786 -20.725 43.116 1.00 40.60 194 ALA A N 1
ATOM 1159 C CA . ALA A 1 147 ? -46.084 -20.237 43.566 1.00 41.00 194 ALA A CA 1
ATOM 1160 C C . ALA A 1 147 ? -46.981 -19.785 42.422 1.00 40.17 194 ALA A C 1
ATOM 1161 O O . ALA A 1 147 ? -48.131 -19.409 42.675 1.00 45.22 194 ALA A O 1
ATOM 1163 N N . LEU A 1 148 ? -46.491 -19.813 41.184 1.00 37.68 195 LEU A N 1
ATOM 1164 C CA . LEU A 1 148 ? -47.290 -19.380 40.045 1.00 43.34 195 LEU A CA 1
ATOM 1165 C C . LEU A 1 148 ? -48.569 -20.201 39.944 1.00 39.86 195 LEU A C 1
ATOM 1166 O O . LEU A 1 148 ? -48.535 -21.435 39.967 1.00 48.88 195 LEU A O 1
ATOM 1171 N N . HIS A 1 149 ? -49.698 -19.510 39.848 1.00 42.74 196 HIS A N 1
ATOM 1172 C CA . HIS A 1 149 ? -51.005 -20.150 39.713 1.00 46.18 196 HIS A CA 1
ATOM 1173 C C . HIS A 1 149 ? -51.741 -19.503 38.550 1.00 45.58 196 HIS A C 1
ATOM 1174 O O . HIS A 1 149 ? -52.207 -18.352 38.682 1.00 47.83 196 HIS A O 1
ATOM 1181 N N . PRO A 1 150 ? -51.873 -20.184 37.399 1.00 51.72 197 PRO A N 1
ATOM 1182 C CA . PRO A 1 150 ? -51.403 -21.552 37.151 1.00 43.69 197 PRO A CA 1
ATOM 1183 C C . PRO A 1 150 ? -49.888 -21.630 37.005 1.00 42.81 197 PRO A C 1
ATOM 1184 O O . PRO A 1 150 ? -49.260 -20.610 36.723 1.00 37.59 197 PRO A O 1
ATOM 1188 N N . PRO A 1 151 ? -49.310 -22.814 37.210 1.00 46.42 198 PRO A N 1
ATOM 1189 C CA . PRO A 1 151 ? -47.862 -22.960 37.030 1.00 43.22 198 PRO A CA 1
ATOM 1190 C C . PRO A 1 151 ? -47.457 -22.653 35.596 1.00 36.20 198 PRO A C 1
ATOM 1191 O O . PRO A 1 151 ? -48.230 -22.840 34.654 1.00 37.76 198 PRO A O 1
ATOM 1195 N N . HIS A 1 152 ? -46.231 -22.160 35.437 1.00 36.98 199 HIS A N 1
ATOM 1196 C CA . HIS A 1 152 ? -45.766 -21.775 34.113 1.00 40.93 199 HIS A CA 1
ATOM 1197 C C . HIS A 1 152 ? -45.563 -23.006 33.240 1.00 49.51 199 HIS A C 1
ATOM 1198 O O . HIS A 1 152 ? -45.027 -24.026 33.682 1.00 46.23 199 HIS A O 1
ATOM 1205 N N . GLU A 1 153 ? -46.024 -22.912 31.997 1.00 42.87 200 GLU A N 1
ATOM 1206 C CA . GLU A 1 153 ? -45.874 -23.988 31.028 1.00 56.33 200 GLU A CA 1
ATOM 1207 C C . GLU A 1 153 ? -44.584 -23.883 30.230 1.00 53.20 200 GLU A C 1
ATOM 1208 O O . GLU A 1 153 ? -44.192 -24.856 29.579 1.00 45.85 200 GLU A O 1
ATOM 1214 N N . TYR A 1 154 ? -43.919 -22.734 30.274 1.00 38.40 201 TYR A N 1
ATOM 1215 C CA . TYR A 1 154 ? -42.684 -22.505 29.539 1.00 33.45 201 TYR A CA 1
ATOM 1216 C C . TYR A 1 154 ? -42.101 -21.189 30.030 1.00 28.98 201 TYR A C 1
ATOM 1217 O O . TYR A 1 154 ? -42.719 -20.472 30.821 1.00 35.04 201 TYR A O 1
ATOM 1226 N N . VAL A 1 155 ? -40.904 -20.878 29.543 1.00 29.69 202 VAL A N 1
ATOM 1227 C CA . VAL A 1 155 ? -40.301 -19.564 29.747 1.00 29.57 202 VAL A CA 1
ATOM 1228 C C . VAL A 1 155 ? -40.068 -18.956 28.368 1.00 27.47 202 VAL A C 1
ATOM 1229 O O . VAL A 1 155 ? -39.787 -19.695 27.413 1.00 34.91 202 VAL A O 1
ATOM 1233 N N . PRO A 1 156 ? -40.192 -17.628 28.202 1.00 31.63 203 PRO A N 1
ATOM 1234 C CA . PRO A 1 156 ? -40.556 -16.664 29.246 1.00 29.56 203 PRO A CA 1
ATOM 1235 C C . PRO A 1 156 ? -42.032 -16.726 29.635 1.00 39.71 203 PRO A C 1
ATOM 1236 O O . PRO A 1 156 ? -42.897 -16.907 28.780 1.00 41.47 203 PRO A O 1
ATOM 1240 N N . TRP A 1 157 ? -42.306 -16.603 30.929 1.00 28.71 204 TRP A N 1
ATOM 1241 C CA . TRP A 1 157 ? -43.665 -16.555 31.450 1.00 31.12 204 TRP A CA 1
ATOM 1242 C C . TRP A 1 157 ? -43.942 -15.126 31.894 1.00 38.03 204 TRP A C 1
ATOM 1243 O O . TRP A 1 157 ? -43.301 -14.629 32.827 1.00 33.05 204 TRP A O 1
ATOM 1254 N N . VAL A 1 158 ? -44.887 -14.471 31.225 1.00 32.58 205 VAL A N 1
ATOM 1255 C CA . VAL A 1 158 ? -45.150 -13.048 31.403 1.00 32.59 205 VAL A CA 1
ATOM 1256 C C . VAL A 1 158 ? -46.518 -12.875 32.041 1.00 29.55 205 VAL A C 1
ATOM 1257 O O . VAL A 1 158 ? -47.520 -13.389 31.529 1.00 33.94 205 VAL A O 1
ATOM 1261 N N . LEU A 1 159 ? -46.558 -12.147 33.154 1.00 27.07 206 LEU A N 1
ATOM 1262 C CA . LEU A 1 159 ? -47.798 -11.786 33.825 1.00 31.79 206 LEU A CA 1
ATOM 1263 C C . LEU A 1 159 ? -48.055 -10.301 33.625 1.00 36.20 206 LEU A C 1
ATOM 1264 O O . LEU A 1 159 ? -47.150 -9.480 33.808 1.00 32.77 206 LEU A O 1
ATOM 1269 N N . VAL A 1 160 ? -49.279 -9.960 33.241 1.00 34.95 207 VAL A N 1
ATOM 1270 C CA . VAL A 1 160 ? -49.713 -8.574 33.143 1.00 34.66 207 VAL A CA 1
ATOM 1271 C C . VAL A 1 160 ? -50.875 -8.415 34.109 1.00 37.98 207 VAL A C 1
ATOM 1272 O O . VAL A 1 160 ? -51.935 -9.027 33.918 1.00 38.40 207 VAL A O 1
ATOM 1276 N N . ASN A 1 161 ? -50.678 -7.599 35.143 1.00 31.03 208 ASN A N 1
ATOM 1277 C CA . ASN A 1 161 ? -51.609 -7.508 36.266 1.00 45.31 208 ASN A CA 1
ATOM 1278 C C . ASN A 1 161 ? -52.013 -8.904 36.734 1.00 42.65 208 ASN A C 1
ATOM 1279 O O . ASN A 1 161 ? -53.194 -9.233 36.871 1.00 35.76 208 ASN A O 1
ATOM 1284 N N . GLU A 1 162 ? -50.995 -9.741 36.940 1.00 36.47 209 GLU A N 1
ATOM 1285 C CA . GLU A 1 162 ? -51.079 -11.092 37.489 1.00 38.73 209 GLU A CA 1
ATOM 1286 C C . GLU A 1 162 ? -51.729 -12.091 36.542 1.00 42.55 209 GLU A C 1
ATOM 1287 O O . GLU A 1 162 ? -51.951 -13.242 36.934 1.00 40.50 209 GLU A O 1
ATOM 1293 N N . LYS A 1 163 ? -52.033 -11.695 35.300 1.00 38.22 210 LYS A N 1
ATOM 1294 C CA . LYS A 1 163 ? -52.607 -12.632 34.345 1.00 41.28 210 LYS A CA 1
ATOM 1295 C C . LYS A 1 163 ? -51.578 -13.033 33.291 1.00 38.86 210 LYS A C 1
ATOM 1296 O O . LYS A 1 163 ? -50.855 -12.173 32.777 1.00 37.71 210 LYS A O 1
ATOM 1302 N N . PRO A 1 164 ? -51.491 -14.319 32.950 1.00 44.25 211 PRO A N 1
ATOM 1303 C CA . PRO A 1 164 ? -50.507 -14.751 31.947 1.00 42.26 211 PRO A CA 1
ATOM 1304 C C . PRO A 1 164 ? -50.783 -14.125 30.586 1.00 39.18 211 PRO A C 1
ATOM 1305 O O . PRO A 1 164 ? -51.921 -14.091 30.117 1.00 37.45 211 PRO A O 1
ATOM 1309 N N . LEU A 1 165 ? -49.719 -13.641 29.948 1.00 33.11 212 LEU A N 1
ATOM 1310 C CA . LEU A 1 165 ? -49.792 -13.035 28.623 1.00 32.52 212 LEU A CA 1
ATOM 1311 C C . LEU A 1 165 ? -49.449 -14.094 27.581 1.00 32.04 212 LEU A C 1
ATOM 1312 O O . LEU A 1 165 ? -48.343 -14.643 27.592 1.00 42.45 212 LEU A O 1
ATOM 1317 N N . LYS A 1 166 ? -50.392 -14.378 26.684 1.00 39.76 213 LYS A N 1
ATOM 1318 C CA . LYS A 1 166 ? -50.198 -15.465 25.726 1.00 46.52 213 LYS A CA 1
ATOM 1319 C C . LYS A 1 166 ? -49.451 -15.030 24.476 1.00 53.70 213 LYS A C 1
ATOM 1320 O O . LYS A 1 166 ? -48.701 -15.820 23.895 1.00 52.39 213 LYS A O 1
ATOM 1326 N N . ASP A 1 167 ? -49.645 -13.788 24.035 1.00 40.56 214 ASP A N 1
ATOM 1327 C CA . ASP A 1 167 ? -48.911 -13.265 22.884 1.00 40.54 214 ASP A CA 1
ATOM 1328 C C . ASP A 1 167 ? -48.008 -12.134 23.352 1.00 36.91 214 ASP A C 1
ATOM 1329 O O . ASP A 1 167 ? -48.492 -11.020 23.596 1.00 38.03 214 ASP A O 1
ATOM 1334 N N . PRO A 1 168 ? -46.695 -12.360 23.474 1.00 41.69 215 PRO A N 1
ATOM 1335 C CA . PRO A 1 168 ? -45.809 -11.307 24.001 1.00 39.15 215 PRO A CA 1
ATOM 1336 C C . PRO A 1 168 ? -45.753 -10.060 23.137 1.00 45.70 215 PRO A C 1
ATOM 1337 O O . PRO A 1 168 ? -45.474 -8.973 23.657 1.00 39.34 215 PRO A O 1
ATOM 1341 N N . SER A 1 169 ? -45.998 -10.180 21.830 1.00 34.87 216 SER A N 1
ATOM 1342 C CA . SER A 1 169 ? -45.986 -9.011 20.957 1.00 37.30 216 SER A CA 1
ATOM 1343 C C . SER A 1 169 ? -47.113 -8.035 21.265 1.00 36.97 216 SER A C 1
ATOM 1344 O O . SER A 1 169 ? -47.081 -6.901 20.775 1.00 45.62 216 SER A O 1
ATOM 1347 N N . GLU A 1 170 ? -48.107 -8.447 22.046 1.00 35.61 217 GLU A N 1
ATOM 1348 C CA . GLU A 1 170 ? -49.213 -7.586 22.436 1.00 30.51 217 GLU A CA 1
ATOM 1349 C C . GLU A 1 170 ? -48.923 -6.795 23.705 1.00 33.30 217 GLU A C 1
ATOM 1350 O O . GLU A 1 170 ? -49.823 -6.121 24.218 1.00 35.70 217 GLU A O 1
ATOM 1356 N N . LEU A 1 171 ? -47.690 -6.856 24.215 1.00 28.44 218 LEU A N 1
ATOM 1357 C CA . LEU A 1 171 ? -47.378 -6.238 25.501 1.00 27.66 218 LEU A CA 1
ATOM 1358 C C . LEU A 1 171 ? -47.645 -4.737 25.477 1.00 29.19 218 LEU A C 1
ATOM 1359 O O . LEU A 1 171 ? -48.365 -4.211 26.333 1.00 29.36 218 LEU A O 1
ATOM 1364 N N . LEU A 1 172 ? -47.065 -4.029 24.505 1.00 28.12 219 LEU A N 1
ATOM 1365 C CA . LEU A 1 172 ? -47.241 -2.580 24.446 1.00 29.63 219 LEU A CA 1
ATOM 1366 C C . LEU A 1 172 ? -48.713 -2.203 24.331 1.00 41.41 219 LEU A C 1
ATOM 1367 O O . LEU A 1 172 ? -49.185 -1.293 25.023 1.00 29.13 219 LEU A O 1
ATOM 1372 N N . SER A 1 173 ? -49.457 -2.900 23.469 1.00 32.04 220 SER A N 1
ATOM 1373 C CA . SER A 1 173 ? -50.868 -2.580 23.281 1.00 37.96 220 SER A CA 1
ATOM 1374 C C . SER A 1 173 ? -51.675 -2.836 24.549 1.00 37.53 220 SER A C 1
ATOM 1375 O O . SER A 1 173 ? -52.557 -2.045 24.905 1.00 32.20 220 SER A O 1
ATOM 1378 N N . ILE A 1 174 ? -51.388 -3.935 25.246 1.00 31.01 221 ILE A N 1
ATOM 1379 C CA . ILE A 1 174 ? -52.171 -4.293 26.424 1.00 31.68 221 ILE A CA 1
ATOM 1380 C C . ILE A 1 174 ? -51.861 -3.357 27.586 1.00 33.18 221 ILE A C 1
ATOM 1381 O O . ILE A 1 174 ? -52.761 -2.964 28.338 1.00 31.30 221 ILE A O 1
ATOM 1386 N N . VAL A 1 175 ? -50.592 -2.977 27.749 1.00 29.48 222 VAL A N 1
ATOM 1387 C CA . VAL A 1 175 ? -50.231 -2.029 28.802 1.00 28.89 222 VAL A CA 1
ATOM 1388 C C . VAL A 1 175 ? -50.960 -0.705 28.596 1.00 32.50 222 VAL A C 1
ATOM 1389 O O . VAL A 1 175 ? -51.511 -0.123 29.539 1.00 33.49 222 VAL A O 1
ATOM 1393 N N . CYS A 1 176 ? -50.980 -0.210 27.355 1.00 32.11 223 CYS A N 1
ATOM 1394 C CA . CYS A 1 176 ? -51.684 1.037 27.070 1.00 32.88 223 CYS A CA 1
ATOM 1395 C C . CYS A 1 176 ? -53.176 0.908 27.360 1.00 36.88 223 CYS A C 1
ATOM 1396 O O . CYS A 1 176 ? -53.788 1.822 27.925 1.00 36.96 223 CYS A O 1
ATOM 1399 N N . GLN A 1 177 ? -53.777 -0.223 26.980 1.00 34.47 224 GLN A N 1
ATOM 1400 C CA . GLN A 1 177 ? -55.206 -0.420 27.207 1.00 36.27 224 GLN A CA 1
ATOM 1401 C C . GLN A 1 177 ? -55.526 -0.533 28.693 1.00 39.74 224 GLN A C 1
ATOM 1402 O O . GLN A 1 177 ? -56.528 0.020 29.161 1.00 38.77 224 GLN A O 1
ATOM 1408 N N . LEU A 1 178 ? -54.692 -1.252 29.447 1.00 32.88 225 LEU A N 1
ATOM 1409 C CA . LEU A 1 178 ? -55.014 -1.537 30.842 1.00 33.82 225 LEU A CA 1
ATOM 1410 C C . LEU A 1 178 ? -54.819 -0.322 31.739 1.00 35.05 225 LEU A C 1
ATOM 1411 O O . LEU A 1 178 ? -55.465 -0.224 32.788 1.00 39.25 225 LEU A O 1
ATOM 1416 N N . TYR A 1 179 ? -53.941 0.603 31.357 1.00 31.89 226 TYR A N 1
ATOM 1417 C CA . TYR A 1 179 ? -53.729 1.800 32.161 1.00 33.49 226 TYR A CA 1
ATOM 1418 C C . TYR A 1 179 ? -55.029 2.587 32.289 1.00 34.74 226 TYR A C 1
ATOM 1419 O O . TYR A 1 179 ? -55.695 2.879 31.292 1.00 34.88 226 TYR A O 1
ATOM 1428 N N . GLN A 1 180 ? -55.386 2.932 33.525 1.00 36.72 227 GLN A N 1
ATOM 1429 C CA . GLN A 1 180 ? -56.681 3.531 33.817 1.00 43.96 227 GLN A CA 1
ATOM 1430 C C . GLN A 1 180 ? -56.687 5.052 33.730 1.00 40.36 227 GLN A C 1
ATOM 1431 O O . GLN A 1 180 ? -57.761 5.653 33.817 1.00 41.22 227 GLN A O 1
ATOM 1437 N N . GLY A 1 181 ? -55.532 5.692 33.567 1.00 41.79 228 GLY A N 1
ATOM 1438 C CA . GLY A 1 181 ? -55.512 7.137 33.447 1.00 39.97 228 GLY A CA 1
ATOM 1439 C C . GLY A 1 181 ? -56.083 7.603 32.121 1.00 51.16 228 GLY A C 1
ATOM 1440 O O . GLY A 1 181 ? -55.930 6.955 31.086 1.00 45.69 228 GLY A O 1
ATOM 1441 N N . THR A 1 182 ? -56.763 8.753 32.159 1.00 48.79 229 THR A N 1
ATOM 1442 C CA . THR A 1 182 ? -57.290 9.329 30.925 1.00 62.38 229 THR A CA 1
ATOM 1443 C C . THR A 1 182 ? -56.182 9.923 30.066 1.00 65.66 229 THR A C 1
ATOM 1444 O O . THR A 1 182 ? -56.263 9.878 28.833 1.00 62.59 229 THR A O 1
ATOM 1448 N N . GLU A 1 183 ? -55.148 10.481 30.691 1.00 56.42 230 GLU A N 1
ATOM 1449 C CA . GLU A 1 183 ? -54.012 11.049 29.968 1.00 60.16 230 GLU A CA 1
ATOM 1450 C C . GLU A 1 183 ? -52.936 9.975 29.866 1.00 62.11 230 GLU A C 1
ATOM 1451 O O . GLU A 1 183 ? -52.243 9.677 30.841 1.00 63.67 230 GLU A O 1
ATOM 1457 N N . LYS A 1 184 ? -52.800 9.393 28.684 1.00 56.77 231 LYS A N 1
ATOM 1458 C CA . LYS A 1 184 ? -51.831 8.344 28.417 1.00 60.10 231 LYS A CA 1
ATOM 1459 C C . LYS A 1 184 ? -50.622 8.906 27.683 1.00 50.96 231 LYS A C 1
ATOM 1460 O O . LYS A 1 184 ? -50.663 10.024 27.160 1.00 48.89 231 LYS A O 1
ATOM 1466 N N . PRO A 1 185 ? -49.513 8.166 27.643 1.00 55.19 232 PRO A N 1
ATOM 1467 C CA . PRO A 1 185 ? -48.403 8.568 26.773 1.00 45.59 232 PRO A CA 1
ATOM 1468 C C . PRO A 1 185 ? -48.864 8.675 25.328 1.00 42.76 232 PRO A C 1
ATOM 1469 O O . PRO A 1 185 ? -49.792 7.987 24.897 1.00 47.53 232 PRO A O 1
ATOM 1473 N N . ASP A 1 186 ? -48.205 9.565 24.580 1.00 43.29 233 ASP A N 1
ATOM 1474 C CA . ASP A 1 186 ? -48.620 9.836 23.206 1.00 41.12 233 ASP A CA 1
ATOM 1475 C C . ASP A 1 186 ? -48.617 8.574 22.353 1.00 40.37 233 ASP A C 1
ATOM 1476 O O . ASP A 1 186 ? -49.463 8.427 21.463 1.00 39.51 233 ASP A O 1
ATOM 1481 N N . ILE A 1 187 ? -47.689 7.650 22.613 1.00 34.87 234 ILE A N 1
ATOM 1482 C CA . ILE A 1 187 ? -47.624 6.417 21.832 1.00 36.41 234 ILE A CA 1
ATOM 1483 C C . ILE A 1 187 ? -48.910 5.609 21.973 1.00 37.68 234 ILE A C 1
ATOM 1484 O O . ILE A 1 187 ? -49.353 4.962 21.014 1.00 37.94 234 ILE A O 1
ATOM 1489 N N . CYS A 1 188 ? -49.540 5.643 23.151 1.00 33.21 235 CYS A N 1
ATOM 1490 C CA . CYS A 1 188 ? -50.756 4.861 23.365 1.00 44.29 235 CYS A CA 1
ATOM 1491 C C . CYS A 1 188 ? -51.879 5.306 22.434 1.00 44.21 235 CYS A C 1
ATOM 1492 O O . CYS A 1 188 ? -52.637 4.474 21.920 1.00 38.45 235 CYS A O 1
ATOM 1495 N N . SER A 1 189 ? -52.003 6.613 22.201 1.00 38.20 236 SER A N 1
ATOM 1496 C CA . SER A 1 189 ? -53.041 7.094 21.298 1.00 49.95 236 SER A CA 1
ATOM 1497 C C . SER A 1 189 ? -52.708 6.812 19.840 1.00 45.70 236 SER A C 1
ATOM 1498 O O . SER A 1 189 ? -53.622 6.736 19.013 1.00 49.18 236 SER A O 1
ATOM 1501 N N . SER A 1 190 ? -51.425 6.651 19.509 1.00 41.58 237 SER A N 1
ATOM 1502 C CA A SER A 1 190 ? -51.050 6.358 18.130 0.53 42.79 237 SER A CA 1
ATOM 1503 C CA B SER A 1 190 ? -51.052 6.360 18.129 0.47 42.99 237 SER A CA 1
ATOM 1504 C C . SER A 1 190 ? -51.413 4.929 17.749 1.00 48.75 237 SER A C 1
ATOM 1505 O O . SER A 1 190 ? -51.877 4.676 16.632 1.00 56.60 237 SER A O 1
ATOM 1510 N N . ILE A 1 191 ? -51.210 3.978 18.667 1.00 50.17 238 ILE A N 1
ATOM 1511 C CA . ILE A 1 191 ? -51.517 2.581 18.388 1.00 50.89 238 ILE A CA 1
ATOM 1512 C C . ILE A 1 191 ? -52.943 2.207 18.758 1.00 57.41 238 ILE A C 1
ATOM 1513 O O . ILE A 1 191 ? -53.345 1.054 18.545 1.00 57.10 238 ILE A O 1
ATOM 1518 N N . ALA A 1 192 ? -53.723 3.138 19.301 1.00 68.82 239 ALA A N 1
ATOM 1519 C CA . ALA A 1 192 ? -55.082 2.820 19.708 1.00 77.68 239 ALA A CA 1
ATOM 1520 C C . ALA A 1 192 ? -55.945 2.491 18.494 1.00 92.90 239 ALA A C 1
ATOM 1521 O O . ALA A 1 192 ? -55.734 3.006 17.392 1.00 85.26 239 ALA A O 1
ATOM 1523 N N . ASP A 1 193 ? -56.928 1.624 18.710 1.00 111.52 240 ASP A N 1
ATOM 1524 C CA . ASP A 1 193 ? -57.817 1.182 17.642 1.00 121.72 240 ASP A CA 1
ATOM 1525 C C . ASP A 1 193 ? -58.754 2.301 17.196 1.00 113.27 240 ASP A C 1
ATOM 1526 O O . ASP A 1 193 ? -59.452 2.903 18.013 1.00 104.43 240 ASP A O 1
ATOM 1531 N N . ALA B 1 1 ? -33.572 -2.827 -8.530 1.00 104.74 48 ALA B N 1
ATOM 1532 C CA . ALA B 1 1 ? -32.629 -2.937 -7.423 1.00 100.15 48 ALA B CA 1
ATOM 1533 C C . ALA B 1 1 ? -32.556 -4.376 -6.923 1.00 99.89 48 ALA B C 1
ATOM 1534 O O . ALA B 1 1 ? -33.585 -5.013 -6.699 1.00 105.82 48 ALA B O 1
ATOM 1536 N N . GLY B 1 2 ? -31.326 -4.861 -6.740 1.00 102.43 49 GLY B N 1
ATOM 1537 C CA . GLY B 1 2 ? -31.045 -6.247 -6.436 1.00 114.38 49 GLY B CA 1
ATOM 1538 C C . GLY B 1 2 ? -31.895 -6.868 -5.341 1.00 120.76 49 GLY B C 1
ATOM 1539 O O . GLY B 1 2 ? -32.368 -6.180 -4.431 1.00 113.39 49 GLY B O 1
ATOM 1540 N N . PRO B 1 3 ? -32.103 -8.199 -5.402 1.00 132.74 50 PRO B N 1
ATOM 1541 C CA . PRO B 1 3 ? -31.656 -9.156 -6.424 1.00 136.15 50 PRO B CA 1
ATOM 1542 C C . PRO B 1 3 ? -32.043 -8.832 -7.867 1.00 134.19 50 PRO B C 1
ATOM 1543 O O . PRO B 1 3 ? -31.261 -9.202 -8.746 1.00 136.15 50 PRO B O 1
ATOM 1547 N N . ARG B 1 4 ? -33.226 -8.207 -8.085 1.00 125.07 51 ARG B N 1
ATOM 1548 C CA . ARG B 1 4 ? -33.768 -7.657 -9.339 1.00 116.43 51 ARG B CA 1
ATOM 1549 C C . ARG B 1 4 ? -34.824 -8.556 -10.000 1.00 109.74 51 ARG B C 1
ATOM 1550 O O . ARG B 1 4 ? -35.645 -8.041 -10.776 1.00 106.37 51 ARG B O 1
ATOM 1558 N N . PRO B 1 5 ? -34.851 -9.897 -9.770 1.00 112.19 52 PRO B N 1
ATOM 1559 C CA . PRO B 1 5 ? -35.980 -10.672 -10.301 1.00 101.92 52 PRO B CA 1
ATOM 1560 C C . PRO B 1 5 ? -37.070 -11.023 -9.285 1.00 100.99 52 PRO B C 1
ATOM 1561 O O . PRO B 1 5 ? -38.206 -11.237 -9.719 1.00 120.88 52 PRO B O 1
ATOM 1565 N N . LEU B 1 6 ? -36.785 -11.156 -7.988 1.00 102.30 53 LEU B N 1
ATOM 1566 C CA . LEU B 1 6 ? -37.868 -11.041 -7.001 1.00 71.62 53 LEU B CA 1
ATOM 1567 C C . LEU B 1 6 ? -37.282 -10.546 -5.685 1.00 66.36 53 LEU B C 1
ATOM 1568 O O . LEU B 1 6 ? -37.148 -11.330 -4.736 1.00 72.26 53 LEU B O 1
ATOM 1573 N N . PRO B 1 7 ? -36.957 -9.259 -5.568 1.00 62.27 54 PRO B N 1
ATOM 1574 C CA . PRO B 1 7 ? -36.231 -8.795 -4.391 1.00 70.27 54 PRO B CA 1
ATOM 1575 C C . PRO B 1 7 ? -37.147 -8.691 -3.184 1.00 63.21 54 PRO B C 1
ATOM 1576 O O . PRO B 1 7 ? -38.373 -8.527 -3.325 1.00 55.80 54 PRO B O 1
ATOM 1580 N N . PRO B 1 8 ? -36.597 -8.782 -1.979 1.00 65.03 55 PRO B N 1
ATOM 1581 C CA . PRO B 1 8 ? -37.411 -8.566 -0.781 1.00 58.55 55 PRO B CA 1
ATOM 1582 C C . PRO B 1 8 ? -37.846 -7.114 -0.692 1.00 54.86 55 PRO B C 1
ATOM 1583 O O . PRO B 1 8 ? -37.226 -6.215 -1.265 1.00 57.72 55 PRO B O 1
ATOM 1587 N N . SER B 1 9 ? -38.937 -6.897 0.030 1.00 49.94 56 SER B N 1
ATOM 1588 C CA . SER B 1 9 ? -39.437 -5.544 0.205 1.00 52.41 56 SER B CA 1
ATOM 1589 C C . SER B 1 9 ? -38.387 -4.698 0.922 1.00 39.94 56 SER B C 1
ATOM 1590 O O . SER B 1 9 ? -37.709 -5.192 1.830 1.00 52.07 56 SER B O 1
ATOM 1593 N N . PRO B 1 10 ? -38.211 -3.439 0.535 1.00 50.85 57 PRO B N 1
ATOM 1594 C CA . PRO B 1 10 ? -37.149 -2.627 1.125 1.00 46.49 57 PRO B CA 1
ATOM 1595 C C . PRO B 1 10 ? -37.521 -2.192 2.529 1.00 41.03 57 PRO B C 1
ATOM 1596 O O . PRO B 1 10 ? -38.710 -2.135 2.877 1.00 40.98 57 PRO B O 1
ATOM 1600 N N . PRO B 1 11 ? -36.538 -1.888 3.370 1.00 36.32 58 PRO B N 1
ATOM 1601 C CA . PRO B 1 11 ? -36.855 -1.374 4.703 1.00 31.54 58 PRO B CA 1
ATOM 1602 C C . PRO B 1 11 ? -37.378 0.050 4.618 1.00 32.21 58 PRO B C 1
ATOM 1603 O O . PRO B 1 11 ? -37.231 0.741 3.608 1.00 36.45 58 PRO B O 1
ATOM 1607 N N . VAL B 1 12 ? -38.018 0.476 5.697 1.00 37.09 59 VAL B N 1
ATOM 1608 C CA . VAL B 1 12 ? -38.448 1.861 5.823 1.00 28.55 59 VAL B CA 1
ATOM 1609 C C . VAL B 1 12 ? -37.254 2.696 6.265 1.00 34.42 59 VAL B C 1
ATOM 1610 O O . VAL B 1 12 ? -36.566 2.352 7.234 1.00 37.51 59 VAL B O 1
ATOM 1614 N N . ARG B 1 13 ? -37.004 3.794 5.559 1.00 29.81 60 ARG B N 1
ATOM 1615 C CA . ARG B 1 13 ? -35.849 4.642 5.821 1.00 31.43 60 ARG B CA 1
ATOM 1616 C C . ARG B 1 13 ? -36.231 5.756 6.788 1.00 31.85 60 ARG B C 1
ATOM 1617 O O . ARG B 1 13 ? -37.230 6.452 6.580 1.00 31.95 60 ARG B O 1
ATOM 1625 N N . VAL B 1 14 ? -35.439 5.916 7.848 1.00 28.36 61 VAL B N 1
ATOM 1626 C CA . VAL B 1 14 ? -35.675 6.939 8.861 1.00 24.77 61 VAL B CA 1
ATOM 1627 C C . VAL B 1 14 ? -34.391 7.731 9.066 1.00 31.66 61 VAL B C 1
ATOM 1628 O O . VAL B 1 14 ? -33.326 7.151 9.307 1.00 32.66 61 VAL B O 1
ATOM 1632 N N . SER B 1 15 ? -34.494 9.053 8.981 1.00 27.83 62 SER B N 1
ATOM 1633 C CA . SER B 1 15 ? -33.370 9.946 9.220 1.00 28.76 62 SER B CA 1
ATOM 1634 C C . SER B 1 15 ? -33.688 10.827 10.417 1.00 33.86 62 SER B C 1
ATOM 1635 O O . SER B 1 15 ? -34.802 11.349 10.530 1.00 36.08 62 SER B O 1
ATOM 1638 N N . LEU B 1 16 ? -32.718 10.970 11.316 1.00 28.07 63 LEU B N 1
ATOM 1639 C CA . LEU B 1 16 ? -32.842 11.849 12.471 1.00 27.56 63 LEU B CA 1
ATOM 1640 C C . LEU B 1 16 ? -31.795 12.944 12.345 1.00 27.87 63 LEU B C 1
ATOM 1641 O O . LEU B 1 16 ? -30.591 12.663 12.358 1.00 31.24 63 LEU B O 1
ATOM 1646 N N . TYR B 1 17 ? -32.255 14.181 12.198 1.00 29.37 64 TYR B N 1
ATOM 1647 C CA . TYR B 1 17 ? -31.397 15.356 12.238 1.00 23.69 64 TYR B CA 1
ATOM 1648 C C . TYR B 1 17 ? -31.533 15.960 13.628 1.00 31.81 64 TYR B C 1
ATOM 1649 O O . TYR B 1 17 ? -32.633 16.356 14.027 1.00 27.96 64 TYR B O 1
ATOM 1658 N N . TYR B 1 18 ? -30.429 16.002 14.372 1.00 30.89 65 TYR B N 1
ATOM 1659 C CA . TYR B 1 18 ? -30.492 16.283 15.799 1.00 29.05 65 TYR B CA 1
ATOM 1660 C C . TYR B 1 18 ? -29.209 16.963 16.256 1.00 33.19 65 TYR B C 1
ATOM 1661 O O . TYR B 1 18 ? -28.223 17.047 15.519 1.00 31.44 65 TYR B O 1
ATOM 1670 N N . GLU B 1 19 ? -29.241 17.448 17.497 1.00 28.77 66 GLU B N 1
ATOM 1671 C CA . GLU B 1 19 ? -28.065 17.945 18.194 1.00 30.80 66 GLU B CA 1
ATOM 1672 C C . GLU B 1 19 ? -27.996 17.276 19.559 1.00 25.71 66 GLU B C 1
ATOM 1673 O O . GLU B 1 19 ? -29.023 16.932 20.151 1.00 31.10 66 GLU B O 1
ATOM 1679 N N . SER B 1 20 ? -26.769 17.106 20.059 1.00 23.94 67 SER B N 1
ATOM 1680 C CA . SER B 1 20 ? -26.539 16.175 21.159 1.00 28.28 67 SER B CA 1
ATOM 1681 C C . SER B 1 20 ? -27.167 16.642 22.468 1.00 36.30 67 SER B C 1
ATOM 1682 O O . SER B 1 20 ? -27.483 15.810 23.322 1.00 27.67 67 SER B O 1
ATOM 1685 N N . LEU B 1 21 ? -27.352 17.945 22.667 1.00 33.63 68 LEU B N 1
ATOM 1686 C CA . LEU B 1 21 ? -27.847 18.430 23.950 1.00 30.46 68 LEU B CA 1
ATOM 1687 C C . LEU B 1 21 ? -29.287 18.928 23.898 1.00 30.67 68 LEU B C 1
ATOM 1688 O O . LEU B 1 21 ? -29.772 19.483 24.888 1.00 35.59 68 LEU B O 1
ATOM 1693 N N . CYS B 1 22 ? -29.988 18.737 22.784 1.00 26.04 69 CYS B N 1
ATOM 1694 C CA A CYS B 1 22 ? -31.383 19.147 22.686 0.60 30.71 69 CYS B CA 1
ATOM 1695 C CA B CYS B 1 22 ? -31.380 19.154 22.693 0.40 30.26 69 CYS B CA 1
ATOM 1696 C C . CYS B 1 22 ? -32.270 18.135 23.398 1.00 36.81 69 CYS B C 1
ATOM 1697 O O . CYS B 1 22 ? -32.204 16.935 23.114 1.00 33.96 69 CYS B O 1
ATOM 1702 N N . GLY B 1 23 ? -33.098 18.624 24.326 1.00 34.78 70 GLY B N 1
ATOM 1703 C CA . GLY B 1 23 ? -33.917 17.727 25.131 1.00 23.42 70 GLY B CA 1
ATOM 1704 C C . GLY B 1 23 ? -34.885 16.900 24.307 1.00 29.73 70 GLY B C 1
ATOM 1705 O O . GLY B 1 23 ? -34.987 15.683 24.482 1.00 28.91 70 GLY B O 1
ATOM 1706 N N . ALA B 1 24 ? -35.621 17.550 23.401 1.00 23.87 71 ALA B N 1
ATOM 1707 C CA . ALA B 1 24 ? -36.552 16.809 22.556 1.00 28.83 71 ALA B CA 1
ATOM 1708 C C . ALA B 1 24 ? -35.825 15.813 21.661 1.00 31.29 71 ALA B C 1
ATOM 1709 O O . ALA B 1 24 ? -36.362 14.739 21.362 1.00 29.84 71 ALA B O 1
ATOM 1711 N N . CYS B 1 25 ? -34.604 16.143 21.232 1.00 30.32 72 CYS B N 1
ATOM 1712 C CA A CYS B 1 25 ? -33.815 15.209 20.430 0.84 28.52 72 CYS B CA 1
ATOM 1713 C CA B CYS B 1 25 ? -33.840 15.200 20.423 0.16 28.91 72 CYS B CA 1
ATOM 1714 C C . CYS B 1 25 ? -33.454 13.967 21.231 1.00 28.28 72 CYS B C 1
ATOM 1715 O O . CYS B 1 25 ? -33.530 12.842 20.723 1.00 28.36 72 CYS B O 1
ATOM 1720 N N . ARG B 1 26 ? -33.047 14.157 22.486 1.00 25.48 73 ARG B N 1
ATOM 1721 C CA . ARG B 1 26 ? -32.615 13.034 23.310 1.00 28.71 73 ARG B CA 1
ATOM 1722 C C . ARG B 1 26 ? -33.783 12.131 23.680 1.00 26.55 73 ARG B C 1
ATOM 1723 O O . ARG B 1 26 ? -33.641 10.903 23.704 1.00 28.39 73 ARG B O 1
ATOM 1731 N N A TYR B 1 27 ? -34.933 12.727 24.013 0.62 29.99 74 TYR B N 1
ATOM 1732 N N B TYR B 1 27 ? -34.957 12.708 23.940 0.38 31.54 74 TYR B N 1
ATOM 1733 C CA A TYR B 1 27 ? -36.133 11.939 24.279 0.62 30.48 74 TYR B CA 1
ATOM 1734 C CA B TYR B 1 27 ? -36.099 11.878 24.302 0.38 29.09 74 TYR B CA 1
ATOM 1735 C C A TYR B 1 27 ? -36.512 11.112 23.059 0.62 27.64 74 TYR B C 1
ATOM 1736 C C B TYR B 1 27 ? -36.710 11.176 23.091 0.38 31.01 74 TYR B C 1
ATOM 1737 O O A TYR B 1 27 ? -36.737 9.901 23.160 0.62 25.07 74 TYR B O 1
ATOM 1738 O O B TYR B 1 27 ? -37.288 10.094 23.241 0.38 32.07 74 TYR B O 1
ATOM 1755 N N . PHE B 1 28 ? -36.592 11.755 21.892 1.00 28.56 75 PHE B N 1
ATOM 1756 C CA . PHE B 1 28 ? -36.988 11.028 20.690 1.00 28.23 75 PHE B CA 1
ATOM 1757 C C . PHE B 1 28 ? -35.996 9.917 20.373 1.00 25.66 75 PHE B C 1
ATOM 1758 O O . PHE B 1 28 ? -36.392 8.796 20.032 1.00 28.18 75 PHE B O 1
ATOM 1766 N N . LEU B 1 29 ? -34.700 10.209 20.491 1.00 24.86 76 LEU B N 1
ATOM 1767 C CA . LEU B 1 29 ? -33.683 9.205 20.204 1.00 29.87 76 LEU B CA 1
ATOM 1768 C C . LEU B 1 29 ? -33.809 8.011 21.142 1.00 29.37 76 LEU B C 1
ATOM 1769 O O . LEU B 1 29 ? -33.851 6.859 20.697 1.00 29.54 76 LEU B O 1
ATOM 1774 N N . VAL B 1 30 ? -33.900 8.271 22.447 1.00 25.96 77 VAL B N 1
ATOM 1775 C CA . VAL B 1 30 ? -33.809 7.199 23.432 1.00 25.32 77 VAL B CA 1
ATOM 1776 C C . VAL B 1 30 ? -35.160 6.527 23.654 1.00 27.29 77 VAL B C 1
ATOM 1777 O O . VAL B 1 30 ? -35.227 5.312 23.866 1.00 28.04 77 VAL B O 1
ATOM 1781 N N . ARG B 1 31 ? -36.255 7.288 23.618 1.00 24.41 78 ARG B N 1
ATOM 1782 C CA . ARG B 1 31 ? -37.562 6.755 23.984 1.00 25.48 78 ARG B CA 1
ATOM 1783 C C . ARG B 1 31 ? -38.518 6.595 22.808 1.00 30.27 78 ARG B C 1
ATOM 1784 O O . ARG B 1 31 ? -39.673 6.210 23.020 1.00 29.79 78 ARG B O 1
ATOM 1792 N N . ASP B 1 32 ? -38.073 6.862 21.578 1.00 33.39 79 ASP B N 1
ATOM 1793 C CA . ASP B 1 32 ? -38.913 6.646 20.403 1.00 31.28 79 ASP B CA 1
ATOM 1794 C C . ASP B 1 32 ? -38.167 5.876 19.319 1.00 25.33 79 ASP B C 1
ATOM 1795 O O . ASP B 1 32 ? -38.562 4.764 18.958 1.00 28.94 79 ASP B O 1
ATOM 1800 N N . LEU B 1 33 ? -37.090 6.466 18.791 1.00 25.49 80 LEU B N 1
ATOM 1801 C CA . LEU B 1 33 ? -36.351 5.838 17.697 1.00 27.92 80 LEU B CA 1
ATOM 1802 C C . LEU B 1 33 ? -35.701 4.533 18.140 1.00 27.08 80 LEU B C 1
ATOM 1803 O O . LEU B 1 33 ? -35.849 3.497 17.480 1.00 25.84 80 LEU B O 1
ATOM 1808 N N . PHE B 1 34 ? -34.966 4.567 19.251 1.00 28.06 81 PHE B N 1
ATOM 1809 C CA . PHE B 1 34 ? -34.282 3.367 19.728 1.00 23.77 81 PHE B CA 1
ATOM 1810 C C . PHE B 1 34 ? -35.245 2.228 20.047 1.00 20.06 81 PHE B C 1
ATOM 1811 O O . PHE B 1 34 ? -35.030 1.113 19.539 1.00 23.92 81 PHE B O 1
ATOM 1819 N N . PRO B 1 35 ? -36.305 2.412 20.847 1.00 23.93 82 PRO B N 1
ATOM 1820 C CA . PRO B 1 35 ? -37.206 1.277 21.103 1.00 21.73 82 PRO B CA 1
ATOM 1821 C C . PRO B 1 35 ? -37.954 0.808 19.869 1.00 25.84 82 PRO B C 1
ATOM 1822 O O . PRO B 1 35 ? -38.241 -0.391 19.758 1.00 23.27 82 PRO B O 1
ATOM 1826 N N . THR B 1 36 ? -38.306 1.714 18.953 1.00 26.81 83 THR B N 1
ATOM 1827 C CA . THR B 1 36 ? -38.884 1.281 17.686 1.00 25.04 83 THR B CA 1
ATOM 1828 C C . THR B 1 36 ? -37.915 0.374 16.940 1.00 25.16 83 THR B C 1
ATOM 1829 O O . THR B 1 36 ? -38.30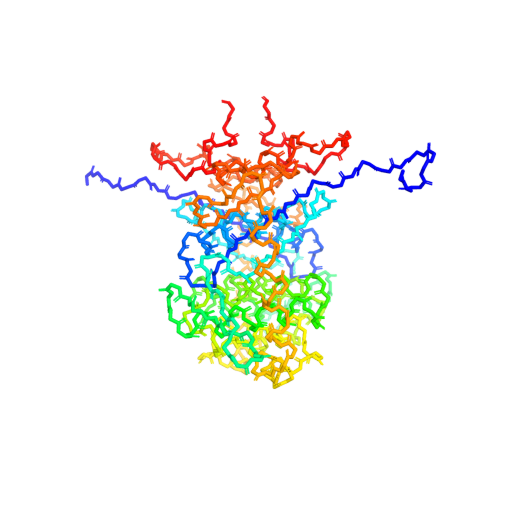6 -0.682 16.429 1.00 27.71 83 THR B O 1
ATOM 1833 N N . TRP B 1 37 ? -36.638 0.764 16.886 1.00 24.05 84 TRP B N 1
ATOM 1834 C CA . TRP B 1 37 ? -35.621 -0.081 16.267 1.00 24.50 84 TRP B CA 1
ATOM 1835 C C . TRP B 1 37 ? -35.523 -1.431 16.971 1.00 24.69 84 TRP B C 1
ATOM 1836 O O . TRP B 1 37 ? -35.460 -2.480 16.319 1.00 27.39 84 TRP B O 1
ATOM 1847 N N . LEU B 1 38 ? -35.507 -1.426 18.308 1.00 23.55 85 LEU B N 1
ATOM 1848 C CA . LEU B 1 38 ? -35.454 -2.690 19.039 1.00 26.82 85 LEU B CA 1
ATOM 1849 C C . LEU B 1 38 ? -36.619 -3.598 18.667 1.00 31.36 85 LEU B C 1
ATOM 1850 O O . LEU B 1 38 ? -36.469 -4.825 18.649 1.00 26.78 85 LEU B O 1
ATOM 1855 N N . MET B 1 39 ? -37.775 -3.019 18.341 1.00 26.97 86 MET B N 1
ATOM 1856 C CA . MET B 1 39 ? -38.939 -3.835 18.019 1.00 29.77 86 MET B CA 1
ATOM 1857 C C . MET B 1 39 ? -38.943 -4.290 16.561 1.00 27.33 86 MET B C 1
ATOM 1858 O O . MET B 1 39 ? -39.290 -5.441 16.278 1.00 31.81 86 MET B O 1
ATOM 1863 N N . VAL B 1 40 ? -38.576 -3.416 15.620 1.00 26.15 87 VAL B N 1
ATOM 1864 C CA . VAL B 1 40 ? -38.755 -3.725 14.200 1.00 30.87 87 VAL B CA 1
ATOM 1865 C C . VAL B 1 40 ? -37.507 -3.410 13.378 1.00 40.63 87 VAL B C 1
ATOM 1866 O O . VAL B 1 40 ? -37.610 -2.922 12.246 1.00 31.22 87 VAL B O 1
ATOM 1870 N N . MET B 1 41 ? -36.324 -3.717 13.921 1.00 26.34 88 MET B N 1
ATOM 1871 C CA . MET B 1 41 ? -35.076 -3.397 13.227 1.00 31.69 88 MET B CA 1
ATOM 1872 C C . MET B 1 41 ? -34.999 -4.042 11.848 1.00 35.01 88 MET B C 1
ATOM 1873 O O . MET B 1 41 ? -34.346 -3.500 10.947 1.00 32.48 88 MET B O 1
ATOM 1878 N N . GLU B 1 42 ? -35.654 -5.191 11.662 1.00 32.84 89 GLU B N 1
ATOM 1879 C CA . GLU B 1 42 ? -35.576 -5.902 10.389 1.00 29.06 89 GLU B CA 1
ATOM 1880 C C . GLU B 1 42 ? -36.164 -5.107 9.230 1.00 37.00 89 GLU B C 1
ATOM 1881 O O . GLU B 1 42 ? -35.830 -5.383 8.073 1.00 34.89 89 GLU B O 1
ATOM 1887 N N . ILE B 1 43 ? -37.040 -4.144 9.504 1.00 31.14 90 ILE B N 1
ATOM 1888 C CA . ILE B 1 43 ? -37.703 -3.384 8.454 1.00 34.54 90 ILE B CA 1
ATOM 1889 C C . ILE B 1 43 ? -37.354 -1.899 8.529 1.00 32.96 90 ILE B C 1
ATOM 1890 O O . ILE B 1 43 ? -38.084 -1.062 8.010 1.00 33.42 90 ILE B O 1
ATOM 1895 N N . MET B 1 44 ? -36.228 -1.570 9.158 1.00 34.06 91 MET B N 1
ATOM 1896 C CA . MET B 1 44 ? -35.835 -0.195 9.427 1.00 34.20 91 MET B CA 1
ATOM 1897 C C . MET B 1 44 ? -34.414 0.049 8.944 1.00 34.07 91 MET B C 1
ATOM 1898 O O . MET B 1 44 ? -33.527 -0.782 9.154 1.00 51.14 91 MET B O 1
ATOM 1903 N N . ASN B 1 45 ? -34.199 1.203 8.316 1.00 28.62 92 ASN B N 1
ATOM 1904 C CA . ASN B 1 45 ? -32.862 1.664 7.941 1.00 35.07 92 ASN B CA 1
ATOM 1905 C C . ASN B 1 45 ? -32.717 3.085 8.482 1.00 33.96 92 ASN B C 1
ATOM 1906 O O . ASN B 1 45 ? -33.248 4.036 7.901 1.00 35.26 92 ASN B O 1
ATOM 1911 N N . ILE B 1 46 ? -31.984 3.226 9.587 1.00 33.54 93 ILE B N 1
ATOM 1912 C CA . ILE B 1 46 ? -31.899 4.477 10.333 1.00 28.72 93 ILE B CA 1
ATOM 1913 C C . ILE B 1 46 ? -30.619 5.206 9.956 1.00 35.46 93 ILE B C 1
ATOM 1914 O O . ILE B 1 46 ? -29.542 4.601 9.882 1.00 34.38 93 ILE B O 1
ATOM 1919 N N . THR B 1 47 ? -30.732 6.514 9.734 1.00 31.78 94 THR B N 1
ATOM 1920 C CA . THR B 1 47 ? -29.589 7.389 9.519 1.00 30.51 94 THR B CA 1
ATOM 1921 C C . THR B 1 47 ? -29.596 8.482 10.580 1.00 37.17 94 THR B C 1
ATOM 1922 O O . THR B 1 47 ? -30.619 9.144 10.785 1.00 37.02 94 THR B O 1
ATOM 1926 N N . LEU B 1 48 ? -28.464 8.656 11.257 1.00 33.65 95 LEU B N 1
ATOM 1927 C CA . LEU B 1 48 ? -28.284 9.713 12.242 1.00 30.82 95 LEU B CA 1
ATOM 1928 C C . LEU B 1 48 ? -27.413 10.814 11.656 1.00 33.64 95 LEU B C 1
ATOM 1929 O O . LEU B 1 48 ? -26.391 10.538 11.023 1.00 33.24 95 LEU B O 1
ATOM 1934 N N . VAL B 1 49 ? -27.825 12.062 11.864 1.00 31.76 96 VAL B N 1
ATOM 1935 C CA . VAL B 1 49 ? -27.069 13.215 11.376 1.00 27.23 96 VAL B CA 1
ATOM 1936 C C . VAL B 1 49 ? -26.887 14.213 12.513 1.00 35.87 96 VAL B C 1
ATOM 1937 O O . VAL B 1 49 ? -27.741 15.090 12.710 1.00 31.38 96 VAL B O 1
ATOM 1941 N N . PRO B 1 50 ? -25.801 14.123 13.283 1.00 34.29 97 PRO B N 1
ATOM 1942 C CA . PRO B 1 50 ? -25.569 15.074 14.380 1.00 33.21 97 PRO B CA 1
ATOM 1943 C C . PRO B 1 50 ? -25.088 16.419 13.858 1.00 33.01 97 PRO B C 1
ATOM 1944 O O . PRO B 1 50 ? -23.955 16.555 13.386 1.00 34.57 97 PRO B O 1
ATOM 1948 N N . TYR B 1 51 ? -25.961 17.423 13.941 1.00 32.37 98 TYR B N 1
ATOM 1949 C CA . TYR B 1 51 ? -25.625 18.796 13.584 1.00 29.95 98 TYR B CA 1
ATOM 1950 C C . TYR B 1 51 ? -26.730 19.723 14.068 1.00 36.41 98 TYR B C 1
ATOM 1951 O O . TYR B 1 51 ? -26.475 20.672 14.815 1.00 34.32 98 TYR B O 1
ATOM 1960 N N . GLY B 1 52 ? -27.960 19.451 13.639 1.00 33.68 99 GLY B N 1
ATOM 1961 C CA . GLY B 1 52 ? -29.122 20.146 14.155 1.00 31.23 99 GLY B CA 1
ATOM 1962 C C . GLY B 1 52 ? -29.155 21.624 13.836 1.00 33.94 99 GLY B C 1
ATOM 1963 O O . GLY B 1 52 ? -29.094 22.015 12.667 1.00 35.14 99 GLY B O 1
ATOM 1964 N N . ASN B 1 53 ? -29.256 22.456 14.874 1.00 30.46 100 ASN B N 1
ATOM 1965 C CA . ASN B 1 53 ? -29.322 23.903 14.722 1.00 34.52 100 ASN B CA 1
ATOM 1966 C C . ASN B 1 53 ? -27.951 24.569 14.787 1.00 45.15 100 ASN B C 1
ATOM 1967 O O . ASN B 1 53 ? -27.872 25.785 15.005 1.00 38.00 100 ASN B O 1
ATOM 1972 N N . ALA B 1 54 ? -26.875 23.808 14.607 1.00 35.47 101 ALA B N 1
ATOM 1973 C CA . ALA B 1 54 ? -25.546 24.394 14.618 1.00 34.81 101 ALA B CA 1
ATOM 1974 C C . ALA B 1 54 ? -25.362 25.313 13.415 1.00 39.79 101 ALA B C 1
ATOM 1975 O O . ALA B 1 54 ? -26.100 25.250 12.425 1.00 37.42 101 ALA B O 1
ATOM 1977 N N . GLN B 1 55 ? -24.359 26.177 13.514 1.00 36.90 102 GLN B N 1
ATOM 1978 C CA . GLN B 1 55 ? -24.039 27.131 12.466 1.00 41.31 102 GLN B CA 1
ATOM 1979 C C . GLN B 1 55 ? -22.565 26.991 12.116 1.00 47.41 102 GLN B C 1
ATOM 1980 O O . GLN B 1 55 ? -21.738 26.655 12.969 1.00 45.28 102 GLN B O 1
ATOM 1986 N N . GLU B 1 56 ? -22.245 27.251 10.851 1.00 48.35 103 GLU B N 1
ATOM 1987 C CA . GLU B 1 56 ? -20.933 26.959 10.299 1.00 38.58 103 GLU B CA 1
ATOM 1988 C C . GLU B 1 56 ? -20.309 28.196 9.663 1.00 58.25 103 GLU B C 1
ATOM 1989 O O . GLU B 1 56 ? -21.005 28.973 9.008 1.00 57.44 103 GLU B O 1
ATOM 1995 N N . ARG B 1 57 ? -18.998 28.364 9.848 1.00 55.30 104 ARG B N 1
ATOM 1996 C CA . ARG B 1 57 ? -18.259 29.502 9.310 1.00 65.37 104 ARG B CA 1
ATOM 1997 C C . ARG B 1 57 ? -16.837 29.107 8.936 1.00 65.29 104 ARG B C 1
ATOM 1998 O O . ARG B 1 57 ? -16.113 28.512 9.741 1.00 61.06 104 ARG B O 1
ATOM 2006 N N . ASN B 1 58 ? -16.477 29.419 7.697 1.00 75.05 105 ASN B N 1
ATOM 2007 C CA . ASN B 1 58 ? -15.110 29.348 7.193 1.00 80.73 105 ASN B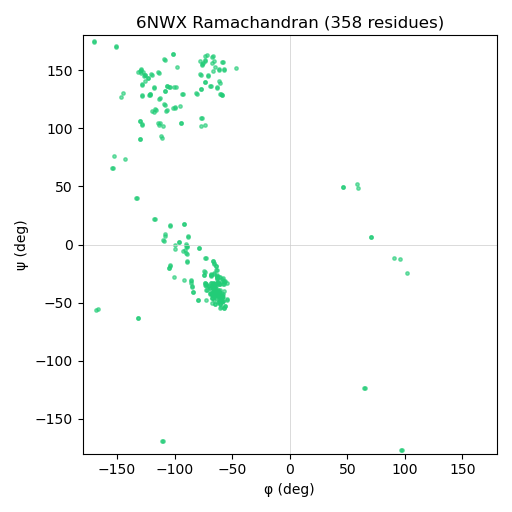 CA 1
ATOM 2008 C C . ASN B 1 58 ? -14.344 30.559 7.711 1.00 77.78 105 ASN B C 1
ATOM 2009 O O . ASN B 1 58 ? -14.497 31.667 7.193 1.00 74.51 105 ASN B O 1
ATOM 2014 N N . VAL B 1 59 ? -13.526 30.373 8.739 1.00 74.80 106 VAL B N 1
ATOM 2015 C CA . VAL B 1 59 ? -12.703 31.457 9.265 1.00 87.07 106 VAL B CA 1
ATOM 2016 C C . VAL B 1 59 ? -11.247 31.092 8.991 1.00 92.22 106 VAL B C 1
ATOM 2017 O O . VAL B 1 59 ? -10.659 30.234 9.659 1.00 88.15 106 VAL B O 1
ATOM 2021 N N . SER B 1 60 ? -10.671 31.724 7.969 1.00 103.41 107 SER B N 1
ATOM 2022 C CA . SER B 1 60 ? -9.248 31.596 7.668 1.00 106.56 107 SER B CA 1
ATOM 2023 C C . SER B 1 60 ? -8.852 30.141 7.406 1.00 95.65 107 SER B C 1
ATOM 2024 O O . SER B 1 60 ? -7.932 29.602 8.024 1.00 99.20 107 SER B O 1
ATOM 2027 N N . GLY B 1 61 ? -9.579 29.496 6.492 1.00 88.93 108 GLY B N 1
ATOM 2028 C CA . GLY B 1 61 ? -9.200 28.207 5.948 1.00 92.76 108 GLY B CA 1
ATOM 2029 C C . GLY B 1 61 ? -9.808 26.976 6.595 1.00 88.43 108 GLY B C 1
ATOM 2030 O O . GLY B 1 61 ? -9.696 25.888 6.016 1.00 97.45 108 GLY B O 1
ATOM 2031 N N . THR B 1 62 ? -10.437 27.093 7.761 1.00 73.56 109 THR B N 1
ATOM 2032 C CA . THR B 1 62 ? -11.016 25.930 8.421 1.00 79.93 109 THR B CA 1
ATOM 2033 C C . THR B 1 62 ? -12.438 26.233 8.872 1.00 75.12 109 THR B C 1
ATOM 2034 O O . THR B 1 62 ? -12.770 27.372 9.210 1.00 71.49 109 THR B O 1
ATOM 2038 N N . TRP B 1 63 ? -13.274 25.198 8.872 1.00 67.45 110 TRP B N 1
ATOM 2039 C CA . TRP B 1 63 ? -14.656 25.341 9.307 1.00 53.60 110 TRP B CA 1
ATOM 2040 C C . TRP B 1 63 ? -14.716 25.387 10.827 1.00 48.24 110 TRP B C 1
ATOM 2041 O O . TRP B 1 63 ? -14.083 24.574 11.507 1.00 49.40 110 TRP B O 1
ATOM 2052 N N . GLU B 1 64 ? -15.476 26.339 11.356 1.00 49.21 111 GLU B N 1
ATOM 2053 C CA . GLU B 1 64 ? -15.720 26.440 12.785 1.00 57.00 111 GLU B CA 1
ATOM 2054 C C . GLU B 1 64 ? -17.220 26.471 13.028 1.00 54.66 111 GLU B C 1
ATOM 2055 O O . GLU B 1 64 ? -17.986 27.009 12.224 1.00 52.85 111 GLU B O 1
ATOM 2061 N N . PHE B 1 65 ? -17.634 25.884 14.144 1.00 47.46 112 PHE B N 1
ATOM 2062 C CA . PHE B 1 65 ? -19.041 25.637 14.409 1.00 45.85 112 PHE B CA 1
ATOM 2063 C C . PHE B 1 65 ? -19.466 26.294 15.713 1.00 55.56 112 PHE B C 1
ATOM 2064 O O . PHE B 1 65 ? -18.703 26.333 16.683 1.00 53.50 112 PHE B O 1
ATOM 2072 N N . TH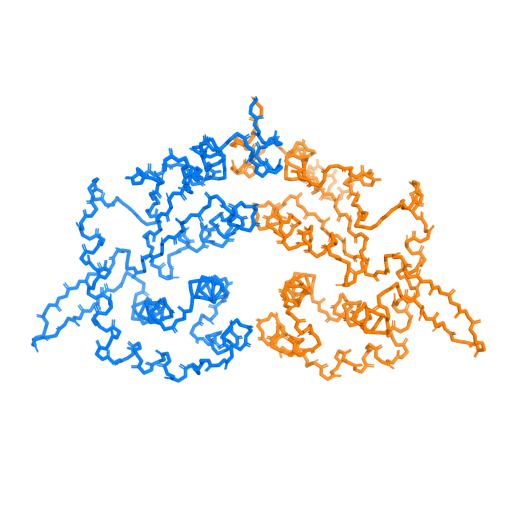R B 1 66 ? -20.690 26.812 15.719 1.00 46.09 113 THR B N 1
ATOM 2073 C CA . THR B 1 66 ? -21.320 27.364 16.908 1.00 47.00 113 THR B CA 1
ATOM 2074 C C . THR B 1 66 ? -22.608 26.597 17.152 1.00 42.63 113 THR B C 1
ATOM 2075 O O . THR B 1 66 ? -23.416 26.427 16.233 1.00 39.94 113 THR B O 1
ATOM 2079 N N . CYS B 1 67 ? -22.790 26.128 18.380 1.00 33.99 114 CYS B N 1
ATOM 2080 C CA . CYS B 1 67 ? -23.935 25.311 18.743 1.00 35.13 114 CYS B CA 1
ATOM 2081 C C . CYS B 1 67 ? -24.821 26.056 19.733 1.00 37.32 114 CYS B C 1
ATOM 2082 O O . CYS B 1 67 ? -24.343 26.864 20.535 1.00 37.61 114 CYS B O 1
ATOM 2085 N N . GLN B 1 68 ? -26.126 25.783 19.655 1.00 36.97 115 GLN B N 1
ATOM 2086 C CA . GLN B 1 68 ? -27.086 26.485 20.501 1.00 41.90 115 GLN B CA 1
ATOM 2087 C C . GLN B 1 68 ? -26.850 26.211 21.981 1.00 39.02 115 GLN B C 1
ATOM 2088 O O . GLN B 1 68 ? -27.145 27.067 22.822 1.00 43.29 115 GLN B O 1
ATOM 2094 N N . HIS B 1 69 ? -26.315 25.038 22.323 1.00 32.35 116 HIS B N 1
ATOM 2095 C CA . HIS B 1 69 ? -26.081 24.679 23.715 1.00 36.61 116 HIS B CA 1
ATOM 2096 C C . HIS B 1 69 ? -24.611 24.788 24.111 1.00 38.12 116 HIS B C 1
ATOM 2097 O O . HIS B 1 69 ? -24.210 24.232 25.139 1.00 43.15 116 HIS B O 1
ATOM 2104 N N . GLY B 1 70 ? -23.802 25.482 23.318 1.00 39.22 117 GLY B N 1
ATOM 2105 C CA . GLY B 1 70 ? -22.439 25.802 23.701 1.00 34.06 117 GLY B CA 1
ATOM 2106 C C . GLY B 1 70 ? -21.422 24.831 23.133 1.00 36.34 117 GLY B C 1
ATOM 2107 O O . GLY B 1 70 ? -21.734 23.898 22.386 1.00 34.90 117 GLY B O 1
ATOM 2108 N N . GLU B 1 71 ? -20.169 25.066 23.536 1.00 34.27 118 GLU B N 1
ATOM 2109 C CA . GLU B 1 71 ? -19.040 24.303 23.012 1.00 40.54 118 GLU B CA 1
ATOM 2110 C C . GLU B 1 71 ? -19.144 22.818 23.338 1.00 43.02 118 GLU B C 1
ATOM 2111 O O . GLU B 1 71 ? -18.684 21.979 22.554 1.00 45.30 118 GLU B O 1
ATOM 2117 N N . LEU B 1 72 ? -19.730 22.471 24.486 1.00 38.99 119 LEU B N 1
ATOM 2118 C CA . LEU B 1 72 ? -19.873 21.061 24.833 1.00 36.18 119 LEU B CA 1
ATOM 2119 C C . LEU B 1 72 ? -20.734 20.329 23.811 1.00 44.19 119 LEU B C 1
ATOM 2120 O O . LEU B 1 72 ? -20.424 19.195 23.424 1.00 34.16 119 LEU B O 1
ATOM 2125 N N . GLU B 1 73 ? -21.818 20.963 23.355 1.00 31.86 120 GLU B N 1
ATOM 2126 C CA . GLU B 1 73 ? -22.669 20.331 22.352 1.00 36.89 120 GLU B CA 1
ATOM 2127 C C . GLU B 1 73 ? -21.928 20.153 21.033 1.00 30.13 120 GLU B C 1
ATOM 2128 O O . GLU B 1 73 ? -22.038 19.103 20.389 1.00 35.78 120 GLU B O 1
ATOM 2134 N N . CYS B 1 74 ? -21.170 21.170 20.616 1.00 33.97 121 CYS B N 1
ATOM 2135 C CA . CYS B 1 74 ? -20.390 21.054 19.388 1.00 43.50 121 CYS B CA 1
ATOM 2136 C C . CYS B 1 74 ? -19.366 19.929 19.490 1.00 39.58 121 CYS B C 1
ATOM 2137 O O . CYS B 1 74 ? -19.158 19.178 18.530 1.00 38.22 121 CYS B O 1
ATOM 2140 N N . ARG B 1 75 ? -18.718 19.794 20.650 1.00 39.55 122 ARG B N 1
ATOM 2141 C CA . ARG B 1 75 ? -17.741 18.724 20.829 1.00 33.10 122 ARG B CA 1
ATOM 2142 C C . ARG B 1 75 ? -18.414 17.357 20.827 1.00 39.47 122 ARG B C 1
ATOM 2143 O O . ARG B 1 75 ? -17.908 16.412 20.212 1.00 37.78 122 ARG B O 1
ATOM 2151 N N . LEU B 1 76 ? -19.557 17.235 21.506 1.00 31.09 123 LEU B N 1
ATOM 2152 C CA . LEU B 1 76 ? -20.275 15.965 21.520 1.00 34.30 123 LEU B CA 1
ATOM 2153 C C . LEU B 1 76 ? -20.817 15.617 20.138 1.00 36.29 123 LEU B C 1
ATOM 2154 O O . LEU B 1 76 ? -20.849 14.441 19.760 1.00 29.15 123 LEU B O 1
ATOM 2159 N N . ASN B 1 77 ? -21.251 16.624 19.373 1.00 29.41 124 ASN B N 1
ATOM 2160 C CA . ASN B 1 77 ? -21.682 16.374 17.998 1.00 37.10 124 ASN B CA 1
ATOM 2161 C C . ASN B 1 77 ? -20.563 15.747 17.176 1.00 30.25 124 ASN B C 1
ATOM 2162 O O . ASN B 1 77 ? -20.800 14.822 16.389 1.00 32.08 124 ASN B O 1
ATOM 2167 N N . MET B 1 78 ? -19.335 16.247 17.336 1.00 31.61 125 MET B N 1
ATOM 2168 C CA . MET B 1 78 ? -18.217 15.709 16.570 1.00 39.08 125 MET B CA 1
ATOM 2169 C C . MET B 1 78 ? -17.797 14.336 17.075 1.00 30.72 125 MET B C 1
ATOM 2170 O O . MET B 1 78 ? -17.381 13.486 16.279 1.00 37.00 125 MET B O 1
ATOM 2175 N N . VAL B 1 79 ? -17.893 14.101 18.385 1.00 33.04 126 VAL B N 1
ATOM 2176 C CA . VAL B 1 79 ? -17.627 12.769 18.918 1.00 33.60 126 VAL B CA 1
ATOM 2177 C C . VAL B 1 79 ? -18.562 11.755 18.273 1.00 30.87 126 VAL B C 1
ATOM 2178 O O . VAL B 1 79 ? -18.141 10.674 17.843 1.00 31.95 126 VAL B O 1
ATOM 2182 N N . GLU B 1 80 ? -19.845 12.102 18.177 1.00 30.61 127 GLU B N 1
ATOM 2183 C CA . GLU B 1 80 ? -20.815 11.178 17.607 1.00 33.13 127 GLU B CA 1
ATOM 2184 C C . GLU B 1 80 ? -20.662 11.066 16.097 1.00 30.61 127 GLU B C 1
ATOM 2185 O O . GLU B 1 80 ? -20.890 9.991 15.534 1.00 30.15 127 GLU B O 1
ATOM 2191 N N . ALA B 1 81 ? -20.270 12.150 15.425 1.00 29.66 128 ALA B N 1
ATOM 2192 C CA . ALA B 1 81 ? -19.933 12.042 14.009 1.00 32.05 128 ALA B CA 1
ATOM 2193 C C . ALA B 1 81 ? -18.749 11.103 13.803 1.00 35.09 128 ALA B C 1
ATOM 2194 O O . ALA B 1 81 ? -18.733 10.306 12.858 1.00 34.81 128 ALA B O 1
ATOM 2196 N N . CYS B 1 82 ? -17.753 11.175 14.689 1.00 32.40 129 CYS B N 1
ATOM 2197 C CA . CYS B 1 82 ? -16.600 10.286 14.587 1.00 33.41 129 CYS B CA 1
ATOM 2198 C C . CYS B 1 82 ? -16.975 8.850 14.935 1.00 34.75 129 CYS B C 1
ATOM 2199 O O . CYS B 1 82 ? -16.443 7.905 14.343 1.00 34.76 129 CYS B O 1
ATOM 2202 N N . LEU B 1 83 ? -17.887 8.663 15.895 1.00 33.67 130 LEU B N 1
ATOM 2203 C CA . LEU B 1 83 ? -18.393 7.322 16.177 1.00 39.56 130 LEU B CA 1
ATOM 2204 C C . LEU B 1 83 ? -19.063 6.722 14.949 1.00 43.41 130 LEU B C 1
ATOM 2205 O O . LEU B 1 83 ? -18.851 5.548 14.625 1.00 35.64 130 LEU B O 1
ATOM 2210 N N . LEU B 1 84 ? -19.879 7.517 14.254 1.00 28.32 131 LEU B N 1
ATOM 2211 C CA . LEU B 1 84 ? -20.555 7.028 13.057 1.00 35.27 131 LEU B CA 1
ATOM 2212 C C . LEU B 1 84 ? -19.572 6.715 11.937 1.00 35.31 131 LEU B C 1
ATOM 2213 O O . LEU B 1 84 ? -19.868 5.887 11.068 1.00 35.52 131 LEU B O 1
ATOM 2218 N N . ASP B 1 85 ? -18.405 7.356 11.945 1.00 40.21 132 ASP B N 1
ATOM 2219 C CA . ASP B 1 85 ? -17.389 7.126 10.927 1.00 42.99 132 ASP B CA 1
ATOM 2220 C C . ASP B 1 85 ? -16.482 5.945 11.247 1.00 41.12 132 ASP B C 1
ATOM 2221 O O . ASP B 1 85 ? -16.002 5.281 10.323 1.00 39.62 132 ASP B O 1
ATOM 2226 N N . LYS B 1 86 ? -16.242 5.658 12.529 1.00 32.72 133 LYS B N 1
ATOM 2227 C CA . LYS B 1 86 ? -15.237 4.676 12.920 1.00 38.46 133 LYS B CA 1
ATOM 2228 C C . LYS B 1 86 ? -15.812 3.338 13.365 1.00 41.89 133 LYS B C 1
ATOM 2229 O O . LYS B 1 86 ? -15.073 2.348 13.391 1.00 51.46 133 LYS B O 1
ATOM 2235 N N . LEU B 1 87 ? -17.090 3.277 13.717 1.00 38.09 134 LEU B N 1
ATOM 2236 C CA . LEU B 1 87 ? -17.709 2.050 14.191 1.00 41.29 134 LEU B CA 1
ATOM 2237 C C . LEU B 1 87 ? -18.677 1.504 13.152 1.00 48.72 134 LEU B C 1
ATOM 2238 O O . LEU B 1 87 ? -19.156 2.228 12.273 1.00 40.54 134 LEU B O 1
ATOM 2243 N N . GLU B 1 88 ? -18.966 0.210 13.272 1.00 38.30 135 GLU B N 1
ATOM 2244 C CA . GLU B 1 88 ? -20.062 -0.381 12.525 1.00 47.08 135 GLU B CA 1
ATOM 2245 C C . GLU B 1 88 ? -21.364 0.337 12.862 1.00 44.31 135 GLU B C 1
ATOM 2246 O O . GLU B 1 88 ? -21.505 0.962 13.917 1.00 45.24 135 GLU B O 1
ATOM 2252 N N . LYS B 1 89 ? -22.327 0.237 11.944 1.00 37.04 136 LYS B N 1
ATOM 2253 C CA . LYS B 1 89 ? -23.567 0.999 12.073 1.00 41.37 136 LYS B CA 1
ATOM 2254 C C . LYS B 1 89 ? -24.260 0.721 13.403 1.00 29.40 136 LYS B C 1
ATOM 2255 O O . LYS B 1 89 ? -24.573 1.649 14.157 1.00 32.50 136 LYS B O 1
ATOM 2261 N N . GLU B 1 90 ? -24.496 -0.557 13.713 1.00 34.22 137 GLU B N 1
ATOM 2262 C CA . GLU B 1 90 ? -25.220 -0.898 14.934 1.00 33.37 137 GLU B CA 1
ATOM 2263 C C . GLU B 1 90 ? -24.443 -0.486 16.178 1.00 31.11 137 GLU B C 1
ATOM 2264 O O . GLU B 1 90 ? -25.024 0.045 17.131 1.00 31.83 137 GLU B O 1
ATOM 2270 N N . ALA B 1 91 ? -23.128 -0.723 16.190 1.00 30.14 138 ALA B N 1
ATOM 2271 C CA . ALA B 1 91 ? -22.323 -0.347 17.348 1.00 31.02 138 ALA B CA 1
ATOM 2272 C C . ALA B 1 91 ? -22.355 1.159 17.579 1.00 34.01 138 ALA B C 1
ATOM 2273 O O . ALA B 1 91 ? -22.456 1.616 18.723 1.00 37.37 138 ALA B O 1
ATOM 2275 N N . ALA B 1 92 ? -22.272 1.947 16.503 1.00 28.92 139 ALA B N 1
ATOM 2276 C CA . ALA B 1 92 ? -22.321 3.399 16.643 1.00 33.04 139 ALA B CA 1
ATOM 2277 C C . ALA B 1 92 ? -23.681 3.857 17.152 1.00 27.65 139 ALA B C 1
ATOM 2278 O O . ALA B 1 92 ? -23.762 4.734 18.019 1.00 30.33 139 ALA B O 1
ATOM 2280 N N . PHE B 1 93 ? -24.758 3.274 16.618 1.00 31.34 140 PHE B N 1
ATOM 2281 C CA . PHE B 1 93 ? -26.102 3.584 17.096 1.00 29.47 140 PHE B CA 1
ATOM 2282 C C . PHE B 1 93 ? -26.232 3.286 18.583 1.00 33.04 140 PHE B C 1
ATOM 2283 O O . PHE B 1 93 ? -26.704 4.125 19.361 1.00 30.01 140 PHE B O 1
ATOM 2291 N N . LEU B 1 94 ? -25.794 2.097 19.001 1.00 30.91 141 LEU B N 1
ATOM 2292 C CA . LEU B 1 94 ? -25.918 1.713 20.403 1.00 30.52 141 LEU B CA 1
ATOM 2293 C C . LEU B 1 94 ? -25.056 2.593 21.302 1.00 30.68 141 LEU B C 1
ATOM 2294 O O . LEU B 1 94 ? -25.481 2.974 22.399 1.00 28.67 141 LEU B O 1
ATOM 2299 N N . THR B 1 95 ? -23.842 2.923 20.859 1.00 30.95 142 THR B N 1
ATOM 2300 C CA . THR B 1 95 ? -22.971 3.765 21.673 1.00 28.49 142 THR B CA 1
ATOM 2301 C C . THR B 1 95 ? -23.541 5.172 21.822 1.00 27.50 142 THR B C 1
ATOM 2302 O O . THR B 1 95 ? -23.503 5.754 22.914 1.00 31.56 142 THR B O 1
ATOM 2306 N N . ILE B 1 96 ? -24.083 5.731 20.740 1.00 27.78 143 ILE B N 1
ATOM 2307 C CA . ILE B 1 96 ? -24.634 7.081 20.803 1.00 25.80 143 ILE B CA 1
ATOM 2308 C C . ILE B 1 96 ? -25.873 7.111 21.692 1.00 26.70 143 ILE B C 1
ATOM 2309 O O . ILE B 1 96 ? -26.049 8.029 22.504 1.00 24.71 143 ILE B O 1
ATOM 2314 N N . VAL B 1 97 ? -26.745 6.108 21.562 1.00 31.32 144 VAL B N 1
ATOM 2315 C CA . VAL B 1 97 ? -27.910 6.019 22.438 1.00 28.38 144 VAL B CA 1
ATOM 2316 C C . VAL B 1 97 ? -27.473 5.895 23.891 1.00 36.17 144 VAL B C 1
ATOM 2317 O O . VAL B 1 97 ? -28.025 6.558 24.779 1.00 30.71 144 VAL B O 1
ATOM 2321 N N . CYS B 1 98 ? -26.472 5.047 24.151 1.00 28.76 145 CYS B N 1
ATOM 2322 C CA . CYS B 1 98 ? -25.929 4.885 25.498 1.00 28.80 145 CYS B CA 1
ATOM 2323 C C . CYS B 1 98 ? -25.495 6.224 26.082 1.00 33.16 145 CYS B C 1
ATOM 2324 O O . CYS B 1 98 ? -25.823 6.552 27.227 1.00 30.60 145 CYS B O 1
ATOM 2327 N N . MET B 1 99 ? -24.762 7.019 25.300 1.00 30.77 146 MET B N 1
ATOM 2328 C CA . MET B 1 99 ? -24.276 8.304 25.797 1.00 32.55 146 MET B CA 1
ATOM 2329 C C . MET B 1 99 ? -25.422 9.281 26.028 1.00 32.56 146 MET B C 1
ATOM 2330 O O . MET B 1 99 ? -25.489 9.940 27.073 1.00 30.70 146 MET B O 1
ATOM 2335 N N . GLU B 1 100 ? -26.335 9.387 25.062 1.00 27.77 147 GLU B N 1
ATOM 2336 C CA . GLU B 1 100 ? -27.340 10.445 25.085 1.00 27.17 147 GLU B CA 1
ATOM 2337 C C . GLU B 1 100 ? -28.316 10.320 26.248 1.00 31.01 147 GLU B C 1
ATOM 2338 O O . GLU B 1 100 ? -29.016 11.290 26.555 1.00 31.12 147 GLU B O 1
ATOM 2344 N N . GLU B 1 101 ? -28.389 9.163 26.899 1.00 29.55 148 GLU B N 1
ATOM 2345 C CA . GLU B 1 101 ? -29.264 9.012 28.052 1.00 31.29 148 GLU B CA 1
ATOM 2346 C C . GLU B 1 101 ? -28.583 9.370 29.369 1.00 28.73 148 GLU B C 1
ATOM 2347 O O . GLU B 1 101 ? -29.240 9.337 30.413 1.00 36.34 148 GLU B O 1
ATOM 2353 N N . MET B 1 102 ? -27.305 9.744 29.346 1.00 32.55 149 MET B N 1
ATOM 2354 C CA A MET B 1 102 ? -26.522 9.941 30.558 0.61 29.52 149 MET B CA 1
ATOM 2355 C CA B MET B 1 102 ? -26.527 9.939 30.562 0.39 31.39 149 MET B CA 1
ATOM 2356 C C . MET B 1 102 ? -26.428 11.415 30.935 1.00 33.68 149 MET B C 1
ATOM 2357 O O . MET B 1 102 ? -26.586 12.310 30.103 1.00 29.68 149 MET B O 1
ATOM 2366 N N . ASP B 1 103 ? -26.150 11.653 32.220 1.00 32.07 150 ASP B N 1
ATOM 2367 C CA . ASP B 1 103 ? -26.010 13.015 32.728 1.00 42.30 150 ASP B CA 1
ATOM 2368 C C . ASP B 1 103 ? -24.708 13.651 32.252 1.00 50.31 150 ASP B C 1
ATOM 2369 O O . ASP B 1 103 ? -24.704 14.786 31.761 1.00 77.22 150 ASP B O 1
ATOM 2374 N N . ASP B 1 104 ? -23.593 12.938 32.384 1.00 38.10 151 ASP B N 1
ATOM 2375 C CA . ASP B 1 104 ? -22.276 13.436 31.986 1.00 48.61 151 ASP B CA 1
ATOM 2376 C C . ASP B 1 104 ? -21.835 12.630 30.766 1.00 39.29 151 ASP B C 1
ATOM 2377 O O . ASP B 1 104 ? -21.199 11.583 30.890 1.00 45.74 151 ASP B O 1
ATOM 2382 N N . MET B 1 105 ? -22.161 13.149 29.580 1.00 40.67 152 MET B N 1
ATOM 2383 C CA . MET B 1 105 ? -21.986 12.384 28.349 1.00 36.02 152 MET B CA 1
ATOM 2384 C C . MET B 1 105 ? -20.517 12.125 28.056 1.00 39.91 152 MET B C 1
ATOM 2385 O O . MET B 1 105 ? -20.137 11.011 27.678 1.00 39.27 152 MET B O 1
ATOM 2390 N N . GLU B 1 106 ? -19.683 13.160 28.169 1.00 30.85 153 GLU B N 1
ATOM 2391 C CA . GLU B 1 106 ? -18.275 13.019 27.815 1.00 45.78 153 GLU B CA 1
ATOM 2392 C C . GLU B 1 106 ? -17.601 11.931 28.637 1.00 52.20 153 GLU B C 1
ATOM 2393 O O . GLU B 1 106 ? -16.688 11.258 28.144 1.00 51.33 153 GLU B O 1
ATOM 2399 N N . LYS B 1 107 ? -18.044 11.724 29.873 1.00 41.73 154 LYS B N 1
ATOM 2400 C CA . LYS B 1 107 ? -17.361 10.787 30.748 1.00 42.11 154 LYS B CA 1
ATOM 2401 C C . LYS B 1 107 ? -17.941 9.394 30.623 1.00 38.38 154 LYS B C 1
ATOM 2402 O O . LYS B 1 107 ? -17.411 8.451 31.217 1.00 39.86 154 LYS B O 1
ATOM 2408 N N . LYS B 1 108 ? -19.006 9.250 29.842 1.00 37.40 155 LYS B N 1
ATOM 2409 C CA . LYS B 1 108 ? -19.594 7.963 29.528 1.00 31.60 155 LYS B CA 1
ATOM 2410 C C . LYS B 1 108 ? -19.171 7.448 28.161 1.00 30.94 155 LYS B C 1
ATOM 2411 O O . LYS B 1 108 ? -19.540 6.328 27.797 1.00 33.92 155 LYS B O 1
ATOM 2417 N N . LEU B 1 109 ? -18.402 8.230 27.397 1.00 30.94 156 LEU B N 1
ATOM 2418 C CA . LEU B 1 109 ? -17.938 7.755 26.096 1.00 38.31 156 LEU B CA 1
ATOM 2419 C C . LEU B 1 109 ? -17.099 6.490 26.246 1.00 35.63 156 LEU B C 1
ATOM 2420 O O . LEU B 1 109 ? -17.337 5.489 25.562 1.00 30.89 156 LEU B O 1
ATOM 2425 N N . GLY B 1 110 ? -16.119 6.514 27.145 1.00 36.25 157 GLY B N 1
ATOM 2426 C CA . GLY B 1 110 ? -15.299 5.357 27.422 1.00 37.71 157 GLY B CA 1
ATOM 2427 C C . GLY B 1 110 ? -16.100 4.142 27.856 1.00 45.21 157 GLY B C 1
ATOM 2428 O O . GLY B 1 110 ? -15.984 3.058 27.274 1.00 37.29 157 GLY B O 1
ATOM 2429 N N . PRO B 1 111 ? -16.918 4.295 28.903 1.00 37.76 158 PRO B N 1
ATOM 2430 C CA . PRO B 1 111 ? -17.753 3.161 29.340 1.00 30.13 158 PRO B CA 1
ATOM 2431 C C . PRO B 1 111 ? -18.696 2.633 28.268 1.00 31.06 158 PRO B C 1
ATOM 2432 O O . PRO B 1 111 ? -18.821 1.412 28.117 1.00 30.98 158 PRO B O 1
ATOM 2436 N N . CYS B 1 112 ? -19.379 3.511 27.529 1.00 33.22 159 CYS B N 1
ATOM 2437 C CA . CYS B 1 112 ? -20.290 3.033 26.493 1.00 36.99 159 CYS B CA 1
ATOM 2438 C C . CYS B 1 112 ? -19.528 2.311 25.388 1.00 32.56 159 CYS B C 1
ATOM 2439 O O . CYS B 1 112 ? -19.999 1.301 24.854 1.00 36.87 159 CYS B O 1
ATOM 2442 N N . LEU B 1 113 ? -18.338 2.809 25.042 1.00 38.33 160 LEU B N 1
ATOM 2443 C CA A LEU B 1 113 ? -17.513 2.136 24.044 0.35 35.72 160 LEU B CA 1
ATOM 2444 C CA B LEU B 1 113 ? -17.519 2.132 24.042 0.65 36.00 160 LEU B CA 1
ATOM 2445 C C . LEU B 1 113 ? -17.095 0.750 24.519 1.00 38.57 160 LEU B C 1
ATOM 2446 O O . LEU B 1 113 ? -17.078 -0.206 23.736 1.00 40.53 160 LEU B O 1
ATOM 2455 N N . GLN B 1 114 ? -16.752 0.623 25.804 1.00 33.49 161 GLN B N 1
ATOM 2456 C CA . GLN B 1 114 ? -16.328 -0.670 26.332 1.00 39.74 161 GLN B CA 1
ATOM 2457 C C . GLN B 1 114 ? -17.431 -1.714 26.208 1.00 41.08 161 GLN B C 1
ATOM 2458 O O . GLN B 1 114 ? -17.144 -2.909 26.079 1.00 36.96 161 GLN B O 1
ATOM 2464 N N . VAL B 1 115 ? -18.691 -1.283 26.216 1.00 35.24 162 VAL B N 1
ATOM 2465 C CA . VAL B 1 115 ? -19.802 -2.220 26.089 1.00 29.20 162 VAL B CA 1
ATOM 2466 C C . VAL B 1 115 ? -20.002 -2.626 24.632 1.00 33.29 162 VAL B C 1
ATOM 2467 O O . VAL B 1 115 ? -20.120 -3.814 24.314 1.00 33.81 162 VAL B O 1
ATOM 2471 N N . TYR B 1 116 ? -20.025 -1.651 23.720 1.00 32.17 163 TYR B N 1
ATOM 2472 C CA . TYR B 1 116 ? -20.485 -1.898 22.360 1.00 29.20 163 TYR B CA 1
ATOM 2473 C C . TYR B 1 116 ? -19.382 -1.973 21.315 1.00 38.75 163 TYR B C 1
ATOM 2474 O O . TYR B 1 116 ? -19.613 -2.552 20.249 1.00 37.97 163 TYR B O 1
ATOM 2483 N N . ALA B 1 117 ? -18.195 -1.426 21.586 1.00 29.94 164 ALA B N 1
ATOM 2484 C CA . ALA B 1 117 ? -17.078 -1.485 20.641 1.00 33.72 164 ALA B CA 1
ATOM 2485 C C . ALA B 1 117 ? -15.764 -1.404 21.407 1.00 35.54 164 ALA B C 1
ATOM 2486 O O . ALA B 1 117 ? -15.006 -0.434 21.280 1.00 32.81 164 ALA B O 1
ATOM 2488 N N . PRO B 1 118 ? -15.457 -2.422 22.217 1.00 32.41 165 PRO B N 1
ATOM 2489 C CA . PRO B 1 118 ? -14.231 -2.361 23.030 1.00 37.26 165 PRO B CA 1
ATOM 2490 C C . PRO B 1 118 ? -12.958 -2.322 22.207 1.00 39.87 165 PRO B C 1
ATOM 2491 O O . PRO B 1 118 ? -11.911 -1.921 22.730 1.00 41.75 165 PRO B O 1
ATOM 2495 N N . GLU B 1 119 ? -13.012 -2.717 20.934 1.00 46.28 166 GLU B N 1
ATOM 2496 C CA . GLU B 1 119 ? -11.849 -2.653 20.058 1.00 43.07 166 GLU B CA 1
ATOM 2497 C C . GLU B 1 119 ? -11.506 -1.230 19.633 1.00 50.15 166 GLU B C 1
ATOM 2498 O O . GLU B 1 119 ? -10.431 -1.016 19.064 1.00 46.05 166 GLU B O 1
ATOM 2504 N N . VAL B 1 120 ? -12.383 -0.262 19.887 1.00 41.83 167 VAL B N 1
ATOM 2505 C CA . VAL B 1 120 ? -12.157 1.134 19.529 1.00 48.86 167 VAL B CA 1
ATOM 2506 C C . VAL B 1 120 ? -11.907 1.908 20.815 1.00 43.53 167 VAL B C 1
ATOM 2507 O O . VAL B 1 120 ? -12.765 1.940 21.706 1.00 46.93 167 VAL B O 1
ATOM 2511 N N . SER B 1 121 ? -10.734 2.519 20.920 1.00 41.19 168 SER B N 1
ATOM 2512 C CA . SER B 1 121 ? -10.413 3.250 22.134 1.00 44.89 168 SER B CA 1
ATOM 2513 C C . SER B 1 121 ? -11.111 4.609 22.142 1.00 48.91 168 SER B C 1
ATOM 2514 O O . SER B 1 121 ? -11.306 5.221 21.089 1.00 45.44 168 SER B O 1
ATOM 2517 N N . PRO B 1 122 ? -11.507 5.095 23.321 1.00 40.10 169 PRO B N 1
ATOM 2518 C CA . PRO B 1 122 ? -12.027 6.470 23.397 1.00 45.05 169 PRO B CA 1
ATOM 2519 C C . PRO B 1 122 ? -10.994 7.510 23.012 1.00 47.65 169 PRO B C 1
ATOM 2520 O O . PRO B 1 122 ? -11.360 8.589 22.528 1.00 38.71 169 PRO B O 1
ATOM 2524 N N . GLU B 1 123 ? -9.709 7.210 23.213 1.00 41.17 170 GLU B N 1
ATOM 2525 C CA . GLU B 1 123 ? -8.657 8.143 22.826 1.00 45.53 170 GLU B CA 1
ATOM 2526 C C . GLU B 1 123 ? -8.635 8.350 21.318 1.00 51.59 170 GLU B C 1
ATOM 2527 O O . GLU B 1 123 ? -8.463 9.478 20.842 1.00 47.12 170 GLU B O 1
ATOM 2533 N N . SER B 1 124 ? -8.810 7.273 20.548 1.00 45.23 171 SER B N 1
ATOM 2534 C CA . SER B 1 124 ? -8.844 7.407 19.095 1.00 40.51 171 SER B CA 1
ATOM 2535 C C . SER B 1 124 ? -10.070 8.183 18.631 1.00 41.32 171 SER B C 1
ATOM 2536 O O . SER B 1 124 ? -9.998 8.913 17.636 1.00 47.97 171 SER B O 1
ATOM 2539 N N . ILE B 1 125 ? -11.198 8.039 19.330 1.00 37.44 172 ILE B N 1
ATOM 2540 C CA . ILE B 1 125 ? -12.387 8.810 18.978 1.00 37.80 172 ILE B CA 1
ATOM 2541 C C . ILE B 1 125 ? -12.175 10.286 19.291 1.00 43.54 172 ILE B C 1
ATOM 2542 O O . ILE B 1 125 ? -12.546 11.162 18.500 1.00 37.88 172 ILE B O 1
ATOM 2547 N N . MET B 1 126 ? -11.567 10.586 20.443 1.00 39.60 173 MET B N 1
ATOM 2548 C CA . MET B 1 126 ? -11.331 11.976 20.818 1.00 47.85 173 MET B CA 1
ATOM 2549 C C . MET B 1 126 ? -10.310 12.634 19.899 1.00 44.36 173 MET B C 1
ATOM 2550 O O . MET B 1 126 ? -10.431 13.824 19.587 1.00 41.61 173 MET B O 1
ATOM 2555 N N . GLU B 1 127 ? -9.291 11.884 19.467 1.00 40.68 174 GLU B N 1
ATOM 2556 C CA . GLU B 1 127 ? -8.361 12.409 18.469 1.00 43.80 174 GLU B CA 1
ATOM 2557 C C . GLU B 1 127 ? -9.104 12.831 17.211 1.00 47.48 174 GLU B C 1
ATOM 2558 O O . GLU B 1 127 ? -8.792 13.865 16.608 1.00 50.82 174 GLU B O 1
ATOM 2564 N N . CYS B 1 128 ? -10.094 12.037 16.804 1.00 46.77 175 CYS B N 1
ATOM 2565 C CA A CYS B 1 128 ? -10.891 12.379 15.628 0.22 49.13 175 CYS B CA 1
ATOM 2566 C CA B CYS B 1 128 ? -10.892 12.378 15.628 0.08 48.97 175 CYS B CA 1
ATOM 2567 C CA C CYS B 1 128 ? -10.875 12.379 15.629 0.49 49.34 175 CYS B CA 1
ATOM 2568 C CA D CYS B 1 128 ? -10.891 12.378 15.628 0.20 49.11 175 CYS B CA 1
ATOM 2569 C C . CYS B 1 128 ? -11.737 13.617 15.881 1.00 43.08 175 CYS B C 1
ATOM 2570 O O . CYS B 1 128 ? -11.743 14.554 15.075 1.00 51.79 175 CYS B O 1
ATOM 2579 N N . ALA B 1 129 ? -12.465 13.635 17.002 1.00 42.39 176 ALA B N 1
ATOM 2580 C CA . ALA B 1 129 ? -13.365 14.741 17.309 1.00 39.66 176 ALA B CA 1
ATOM 2581 C C . ALA B 1 129 ? -12.633 16.070 17.429 1.00 47.34 176 ALA B C 1
ATOM 2582 O O . ALA B 1 129 ? -13.190 17.114 17.075 1.00 49.44 176 ALA B O 1
ATOM 2584 N N . THR B 1 130 ? -11.401 16.060 17.935 1.00 40.54 177 THR B N 1
ATOM 2585 C CA . THR B 1 130 ? -10.623 17.282 18.091 1.00 42.22 177 THR B CA 1
ATOM 2586 C C . THR B 1 130 ? -9.666 17.534 16.933 1.00 48.10 177 THR B C 1
ATOM 2587 O O . THR B 1 130 ? -8.926 18.522 16.965 1.00 51.61 177 THR B O 1
ATOM 2591 N N . GLY B 1 131 ? -9.667 16.678 15.911 1.00 56.46 178 GLY B N 1
ATOM 2592 C CA . GLY B 1 131 ? -8.756 16.794 14.799 1.00 52.59 178 GLY B CA 1
ATOM 2593 C C . GLY B 1 131 ? -9.445 17.202 13.510 1.00 51.36 178 GLY B C 1
ATOM 2594 O O . GLY B 1 131 ? -10.614 17.593 13.484 1.00 51.82 178 GLY B O 1
ATOM 2595 N N . LYS B 1 132 ? -8.685 17.100 12.417 1.00 57.89 179 LYS B N 1
ATOM 2596 C CA . LYS B 1 132 ? -9.188 17.522 11.115 1.00 49.25 179 LYS B CA 1
ATOM 2597 C C . LYS B 1 132 ? -10.332 16.639 10.634 1.00 58.48 179 LYS B C 1
ATOM 2598 O O . LYS B 1 132 ? -11.243 17.127 9.956 1.00 43.95 179 LYS B O 1
ATOM 2604 N N . ARG B 1 133 ? -10.300 15.346 10.965 1.00 46.08 180 ARG B N 1
ATOM 2605 C CA . ARG B 1 133 ? -11.356 14.444 10.519 1.00 52.32 180 ARG B CA 1
ATOM 2606 C C . ARG B 1 133 ? -12.705 14.833 11.111 1.00 46.74 180 ARG B C 1
ATOM 2607 O O . ARG B 1 133 ? -13.719 14.850 10.403 1.00 50.15 180 ARG B O 1
ATOM 2615 N N . GLY B 1 134 ? -12.739 15.148 12.408 1.00 40.05 181 GLY B N 1
ATOM 2616 C CA . GLY B 1 134 ? -13.988 15.577 13.018 1.00 39.94 181 GLY B CA 1
ATOM 2617 C C . GLY B 1 134 ? -14.546 16.834 12.379 1.00 44.20 181 GLY B C 1
ATOM 2618 O O . GLY B 1 134 ? -15.756 16.952 12.170 1.00 41.23 181 GLY B O 1
ATOM 2619 N N . THR B 1 135 ? -13.670 17.791 12.059 1.00 41.13 182 THR B N 1
ATOM 2620 C CA . THR B 1 135 ? -14.115 19.011 11.393 1.00 44.65 182 THR B CA 1
ATOM 2621 C C . THR B 1 135 ? -14.673 18.714 10.007 1.00 50.01 182 THR B C 1
ATOM 2622 O O . THR B 1 135 ? -15.710 19.264 9.616 1.00 45.10 182 THR B O 1
ATOM 2626 N N . GLN B 1 136 ? -14.013 17.829 9.257 1.00 44.09 183 GLN B N 1
ATOM 2627 C CA . GLN B 1 136 ? -14.515 17.472 7.935 1.00 41.77 183 GLN B CA 1
ATOM 2628 C C . GLN B 1 136 ? -15.841 16.726 8.031 1.00 44.39 183 GLN B C 1
ATOM 2629 O O . GLN B 1 136 ? -16.749 16.960 7.225 1.00 42.28 183 GLN B O 1
ATOM 2635 N N . LEU B 1 137 ? -15.973 15.829 9.013 1.00 40.71 184 LEU B N 1
ATOM 2636 C CA . LEU B 1 137 ? -17.232 15.110 9.193 1.00 38.76 184 LEU B CA 1
ATOM 2637 C C . LEU B 1 137 ? -18.361 16.061 9.568 1.00 40.30 184 LEU B C 1
ATOM 2638 O O . LEU B 1 137 ? -19.484 15.936 9.062 1.00 39.72 184 LEU B O 1
ATOM 2643 N N . MET B 1 138 ? -18.084 17.020 10.454 1.00 41.26 185 MET B N 1
ATOM 2644 C CA . MET B 1 138 ? -19.114 17.972 10.856 1.00 39.61 185 MET B CA 1
ATOM 2645 C C . MET B 1 138 ? -19.524 18.864 9.690 1.00 39.85 185 MET B C 1
ATOM 2646 O O . MET B 1 138 ? -20.701 19.221 9.559 1.00 37.04 185 MET B O 1
ATOM 2651 N N . HIS B 1 139 ? -18.571 19.227 8.829 1.00 38.76 186 HIS B N 1
ATOM 2652 C CA . HIS B 1 139 ? -18.912 20.012 7.647 1.00 39.58 186 HIS B CA 1
ATOM 2653 C C . HIS B 1 139 ? -19.819 19.227 6.709 1.00 51.41 186 HIS B C 1
ATOM 2654 O O . HIS B 1 139 ? -20.709 19.800 6.069 1.00 43.21 186 HIS B O 1
ATOM 2661 N N . GLU B 1 140 ? -19.602 17.913 6.609 1.00 43.35 187 GLU B N 1
ATOM 2662 C CA . GLU B 1 140 ? -20.475 17.079 5.789 1.00 45.67 187 GLU B CA 1
ATOM 2663 C C . GLU B 1 140 ? -21.883 17.015 6.369 1.00 46.26 187 GLU B C 1
ATOM 2664 O O . GLU B 1 140 ? -22.868 17.010 5.622 1.00 40.86 187 GLU B O 1
ATOM 2670 N N . ASN B 1 141 ? -22.001 16.969 7.699 1.00 33.97 188 ASN B N 1
ATOM 2671 C CA . ASN B 1 141 ? -23.322 16.992 8.318 1.00 32.63 188 ASN B CA 1
ATOM 2672 C C . ASN B 1 141 ? -24.003 18.341 8.136 1.00 41.01 188 ASN B C 1
ATOM 2673 O O . ASN B 1 141 ? -25.233 18.400 8.018 1.00 35.96 188 ASN B O 1
ATOM 2678 N N . ALA B 1 142 ? -23.229 19.429 8.122 1.00 36.85 189 ALA B N 1
ATOM 2679 C CA . ALA B 1 142 ? -23.794 20.745 7.841 1.00 38.28 189 ALA B CA 1
ATOM 2680 C C . ALA B 1 142 ? -24.418 20.785 6.454 1.00 46.12 189 ALA B C 1
ATOM 2681 O O . ALA B 1 142 ? -25.540 21.273 6.276 1.00 42.21 189 ALA B O 1
ATOM 2683 N N . GLN B 1 143 ? -23.696 20.273 5.455 1.00 37.89 190 GLN B N 1
ATOM 2684 C CA . GLN B 1 143 ? -24.206 20.280 4.090 1.00 38.14 190 GLN B CA 1
ATOM 2685 C C . GLN B 1 143 ? -25.463 19.429 3.966 1.00 45.25 190 GLN B C 1
ATOM 2686 O O . GLN B 1 143 ? -26.415 19.813 3.277 1.00 47.13 190 GLN B O 1
ATOM 2692 N N . LEU B 1 144 ? -25.484 18.269 4.626 1.00 39.37 191 LEU B N 1
ATOM 2693 C CA A LEU B 1 144 ? -26.665 17.414 4.577 0.49 36.97 191 LEU B CA 1
ATOM 2694 C CA B LEU B 1 144 ? -26.665 17.415 4.575 0.51 36.76 191 LEU B CA 1
ATOM 2695 C C . LEU B 1 144 ? -27.866 18.097 5.218 1.00 47.66 191 LEU B C 1
ATOM 2696 O O . LEU B 1 144 ? -28.984 18.028 4.694 1.00 42.00 191 LEU B O 1
ATOM 2705 N N . THR B 1 145 ? -27.654 18.763 6.354 1.00 40.14 192 THR B N 1
ATOM 2706 C CA . THR B 1 145 ? -28.752 19.443 7.030 1.00 35.36 192 THR B CA 1
ATOM 2707 C C . THR B 1 145 ? -29.222 20.657 6.235 1.00 42.70 192 THR B C 1
ATOM 2708 O O . THR B 1 145 ? -30.425 20.935 6.171 1.00 39.52 192 THR B O 1
ATOM 2712 N N . ASP B 1 146 ? -28.289 21.384 5.613 1.00 37.87 193 ASP B N 1
ATOM 2713 C CA . ASP B 1 146 ? -28.664 22.538 4.802 1.00 43.47 193 ASP B CA 1
ATOM 2714 C C . ASP B 1 146 ? -29.420 22.127 3.545 1.00 47.12 193 ASP B C 1
ATOM 2715 O O . ASP B 1 146 ? -30.215 22.914 3.019 1.00 48.76 193 ASP B O 1
ATOM 2720 N N . ALA B 1 147 ? -29.193 20.911 3.052 1.00 49.49 194 ALA B N 1
ATOM 2721 C CA . ALA B 1 147 ? -29.848 20.433 1.840 1.00 56.89 194 ALA B CA 1
ATOM 2722 C C . ALA B 1 147 ? -31.280 19.970 2.074 1.00 44.42 194 ALA B C 1
ATOM 2723 O O . ALA B 1 147 ? -31.950 19.587 1.110 1.00 48.47 194 ALA B O 1
ATOM 2725 N N . LEU B 1 148 ? -31.756 19.981 3.318 1.00 41.83 195 LEU B N 1
ATOM 2726 C CA . LEU B 1 148 ? -33.110 19.527 3.610 1.00 40.40 195 LEU B CA 1
ATOM 2727 C C . LEU B 1 148 ? -34.132 20.351 2.836 1.00 38.41 195 LEU B C 1
ATOM 2728 O O . LEU B 1 148 ? -34.110 21.584 2.868 1.00 45.72 195 LEU B O 1
ATOM 2733 N N . HIS B 1 149 ? -35.024 19.661 2.135 1.00 45.14 196 HIS B N 1
ATOM 2734 C CA . HIS B 1 149 ? -36.091 20.302 1.369 1.00 41.47 196 HIS B CA 1
ATOM 2735 C C . HIS B 1 149 ? -37.404 19.627 1.734 1.00 48.31 196 HIS B C 1
ATOM 2736 O O . HIS B 1 149 ? -37.647 18.481 1.302 1.00 47.74 196 HIS B O 1
ATOM 2743 N N . PRO B 1 150 ? -38.275 20.277 2.522 1.00 47.65 197 PRO B N 1
ATOM 2744 C CA . PRO B 1 150 ? -38.085 21.637 3.040 1.00 54.72 197 PRO B CA 1
ATOM 2745 C C . PRO B 1 150 ? -37.045 21.707 4.154 1.00 44.62 197 PRO B C 1
ATOM 2746 O O . PRO B 1 150 ? -36.756 20.683 4.777 1.00 40.86 197 PRO B O 1
ATOM 2750 N N . PRO B 1 151 ? -36.478 22.890 4.383 1.00 43.98 198 PRO B N 1
ATOM 2751 C CA . PRO B 1 151 ? -35.523 23.043 5.486 1.00 42.80 198 PRO B CA 1
ATOM 2752 C C . PRO B 1 151 ? -36.189 22.753 6.822 1.00 42.48 198 PRO B C 1
ATOM 2753 O O . PRO B 1 151 ? -37.393 22.952 7.000 1.00 35.84 198 PRO B O 1
ATOM 2757 N N . HIS B 1 152 ? -35.393 22.270 7.770 1.00 33.55 199 HIS B N 1
ATOM 2758 C CA . HIS B 1 152 ? -35.952 21.896 9.059 1.00 34.36 199 HIS B CA 1
ATOM 2759 C C . HIS B 1 152 ? -36.418 23.136 9.811 1.00 49.82 199 HIS B C 1
ATOM 2760 O O . HIS B 1 152 ? -35.749 24.174 9.812 1.00 41.06 199 HIS B O 1
ATOM 2767 N N . GLU B 1 153 ? -37.601 23.037 10.412 1.00 39.95 200 GLU B N 1
ATOM 2768 C CA . GLU B 1 153 ? -38.151 24.126 11.204 1.00 45.11 200 GLU B CA 1
ATOM 2769 C C . GLU B 1 153 ? -37.730 24.052 12.661 1.00 51.54 200 GLU B C 1
ATOM 2770 O O . GLU B 1 153 ? -37.871 25.042 13.388 1.00 42.96 200 GLU B O 1
ATOM 2776 N N . TYR B 1 154 ? -37.214 22.908 13.091 1.00 44.42 201 TYR B N 1
ATOM 2777 C CA . TYR B 1 154 ? -36.793 22.681 14.465 1.00 40.80 201 TYR B CA 1
ATOM 2778 C C . TYR B 1 154 ? -36.043 21.359 14.491 1.00 36.09 201 TYR B C 1
ATOM 2779 O O . TYR B 1 154 ? -35.966 20.648 13.485 1.00 29.81 201 TYR B O 1
ATOM 2788 N N . VAL B 1 155 ? -35.488 21.042 15.656 1.00 30.73 202 VAL B N 1
ATOM 2789 C CA . VAL B 1 155 ? -34.906 19.729 15.921 1.00 30.30 202 VAL B CA 1
ATOM 2790 C C . VAL B 1 155 ? -35.660 19.124 17.101 1.00 32.96 202 VAL B C 1
ATOM 2791 O O . VAL B 1 155 ? -36.121 19.871 17.977 1.00 32.05 202 VAL B O 1
ATOM 2795 N N . PRO B 1 156 ? -35.846 17.793 17.159 1.00 29.44 203 PRO B N 1
ATOM 2796 C CA . PRO B 1 156 ? -35.398 16.830 16.149 1.00 28.69 203 PRO B CA 1
ATOM 2797 C C . PRO B 1 156 ? -36.236 16.874 14.875 1.00 32.60 203 PRO B C 1
ATOM 2798 O O . PRO B 1 156 ? -37.458 17.025 14.932 1.00 33.03 203 PRO B O 1
ATOM 2802 N N . TRP B 1 157 ? -35.569 16.753 13.735 1.00 28.45 204 TRP B N 1
ATOM 2803 C CA . TRP B 1 157 ? -36.219 16.705 12.433 1.00 27.63 204 TRP B CA 1
ATOM 2804 C C . TRP B 1 157 ? -36.144 15.269 11.937 1.00 35.13 204 TRP B C 1
ATOM 2805 O O . TRP B 1 157 ? -35.048 14.740 11.723 1.00 32.88 204 TRP B O 1
ATOM 2816 N N . VAL B 1 158 ? -37.301 14.629 11.794 1.00 33.47 205 VAL B N 1
ATOM 2817 C CA . VAL B 1 158 ? -37.386 13.207 11.483 1.00 31.17 205 VAL B CA 1
ATOM 2818 C C . VAL B 1 158 ? -37.988 13.035 10.097 1.00 27.93 205 VAL B C 1
ATOM 2819 O O . VAL B 1 158 ? -39.084 13.540 9.820 1.00 35.88 205 VAL B O 1
ATOM 2823 N N . LEU B 1 159 ? -37.282 12.311 9.235 1.00 30.71 206 LEU B N 1
ATOM 2824 C CA . LEU B 1 159 ? -37.773 11.958 7.911 1.00 35.17 206 LEU B CA 1
ATOM 2825 C C . LEU B 1 159 ? -38.101 10.473 7.883 1.00 45.08 206 LEU B C 1
ATOM 2826 O O . LEU B 1 159 ? -37.297 9.645 8.323 1.00 31.83 206 LEU B O 1
ATOM 2831 N N . VAL B 1 160 ? -39.278 10.141 7.368 1.00 33.32 207 VAL B N 1
ATOM 2832 C CA . VAL B 1 160 ? -39.674 8.757 7.148 1.00 29.85 207 VAL B CA 1
ATOM 2833 C C . VAL B 1 160 ? -39.889 8.609 5.652 1.00 38.05 207 VAL B C 1
ATOM 2834 O O . VAL B 1 160 ? -40.806 9.221 5.087 1.00 35.44 207 VAL B O 1
ATOM 2838 N N . ASN B 1 161 ? -39.043 7.805 5.010 1.00 34.45 208 ASN B N 1
ATOM 2839 C CA . ASN B 1 161 ? -38.979 7.725 3.553 1.00 35.37 208 ASN B CA 1
ATOM 2840 C C . ASN B 1 161 ? -38.972 9.124 2.935 1.00 41.17 208 ASN B C 1
ATOM 2841 O O . ASN B 1 161 ? -39.750 9.443 2.032 1.00 34.10 208 ASN B O 1
ATOM 2846 N N . GLU B 1 162 ? -38.085 9.969 3.465 1.00 35.72 209 GLU B N 1
ATOM 2847 C CA . GLU B 1 162 ? -37.785 11.321 2.997 1.00 45.02 209 GLU B CA 1
ATOM 2848 C C . GLU B 1 162 ? -38.906 12.320 3.259 1.00 42.95 209 GLU B C 1
ATOM 2849 O O . GLU B 1 162 ? -38.810 13.473 2.817 1.00 48.21 209 GLU B O 1
ATOM 2855 N N . LYS B 1 163 ? -39.960 11.928 3.975 1.00 41.61 210 LYS B N 1
ATOM 2856 C CA . LYS B 1 163 ? -41.022 12.869 4.299 1.00 33.49 210 LYS B CA 1
ATOM 2857 C C . LYS B 1 163 ? -40.951 13.265 5.770 1.00 36.48 210 LYS B C 1
ATOM 2858 O O . LYS B 1 163 ? -40.744 12.404 6.630 1.00 34.16 210 LYS B O 1
ATOM 2864 N N . PRO B 1 164 ? -41.112 14.548 6.091 1.00 36.31 211 PRO B N 1
ATOM 2865 C CA . PRO B 1 164 ? -41.031 14.972 7.496 1.00 42.11 211 PRO B CA 1
ATOM 2866 C C . PRO B 1 164 ? -42.137 14.344 8.339 1.00 42.14 211 PRO B C 1
ATOM 2867 O O . PRO B 1 164 ? -43.294 14.272 7.921 1.00 39.49 211 PRO B O 1
ATOM 2871 N N . LEU B 1 165 ? -41.756 13.844 9.515 1.00 32.15 212 LEU B N 1
ATOM 2872 C CA . LEU B 1 165 ? -42.677 13.298 10.509 1.00 36.52 212 LEU B CA 1
ATOM 2873 C C . LEU B 1 165 ? -42.927 14.358 11.584 1.00 41.40 212 LEU B C 1
ATOM 2874 O O . LEU B 1 165 ? -41.989 14.791 12.255 1.00 44.18 212 LEU B O 1
ATOM 2879 N N . LYS B 1 166 ? -44.192 14.791 11.733 1.00 39.37 213 LYS B N 1
ATOM 2880 C CA . LYS B 1 166 ? -44.578 15.866 12.653 1.00 53.18 213 LYS B CA 1
ATOM 2881 C C . LYS B 1 166 ? -44.972 15.299 14.009 1.00 58.59 213 LYS B C 1
ATOM 2882 O O . LYS B 1 166 ? -44.829 15.988 15.036 1.00 68.61 213 LYS B O 1
ATOM 2888 N N . ASP B 1 167 ? -45.522 14.078 14.068 1.00 44.36 214 ASP B N 1
ATOM 2889 C CA . ASP B 1 167 ? -45.824 13.473 15.365 1.00 45.28 214 ASP B CA 1
ATOM 2890 C C . ASP B 1 167 ? -44.862 12.321 15.579 1.00 37.85 214 ASP B C 1
ATOM 2891 O O . ASP B 1 167 ? -45.044 11.240 14.997 1.00 40.06 214 ASP B O 1
ATOM 2896 N N . PRO B 1 168 ? -43.826 12.505 16.396 1.00 49.15 215 PRO B N 1
ATOM 2897 C CA . PRO B 1 168 ? -42.835 11.437 16.594 1.00 41.10 215 PRO B CA 1
ATOM 2898 C C . PRO B 1 168 ? -43.418 10.195 17.230 1.00 34.32 215 PRO B C 1
ATOM 2899 O O . PRO B 1 168 ? -42.886 9.098 17.023 1.00 42.43 215 PRO B O 1
ATOM 2903 N N . SER B 1 169 ? -44.497 10.331 18.007 1.00 34.49 216 SER B N 1
ATOM 2904 C CA . SER B 1 169 ? -45.117 9.171 18.635 1.00 36.35 216 SER B CA 1
ATOM 2905 C C . SER B 1 169 ? -45.738 8.215 17.627 1.00 32.40 216 SER B C 1
ATOM 2906 O O . SER B 1 169 ? -46.053 7.077 17.992 1.00 35.25 216 SER B O 1
ATOM 2909 N N . GLU B 1 170 ? -45.922 8.642 16.381 1.00 37.17 217 GLU B N 1
ATOM 2910 C CA . GLU B 1 170 ? -46.476 7.788 15.340 1.00 32.22 217 GLU B CA 1
ATOM 2911 C C . GLU B 1 170 ? -45.411 6.988 14.599 1.00 29.64 217 GLU B C 1
ATOM 2912 O O . GLU B 1 170 ? -45.737 6.312 13.619 1.00 30.21 217 GLU B O 1
ATOM 2918 N N . LEU B 1 171 ? -44.155 7.038 15.053 1.00 29.77 218 LEU B N 1
ATOM 2919 C CA . LEU B 1 171 ? -43.062 6.413 14.311 1.00 28.08 218 LEU B CA 1
ATOM 2920 C C . LEU B 1 171 ? -43.275 4.911 14.152 1.00 34.34 218 LEU B C 1
ATOM 2921 O O . LEU B 1 171 ? -43.250 4.386 13.033 1.00 28.05 218 LEU B O 1
ATOM 2926 N N . LEU B 1 172 ? -43.480 4.201 15.266 1.00 28.68 219 LEU B N 1
ATOM 2927 C CA . LEU B 1 172 ? -43.650 2.752 15.194 1.00 31.04 219 LEU B CA 1
ATOM 2928 C C . LEU B 1 172 ? -44.828 2.377 14.301 1.00 32.62 219 LEU B C 1
ATOM 2929 O O . LEU B 1 172 ? -44.721 1.472 13.465 1.00 28.58 219 LEU B O 1
ATOM 2934 N N . SER B 1 173 ? -45.955 3.075 14.452 1.00 31.26 220 SER B N 1
ATOM 2935 C CA . SER B 1 173 ? -47.132 2.759 13.649 1.00 38.19 220 SER B CA 1
ATOM 2936 C C . SER B 1 173 ? -46.882 3.016 12.167 1.00 32.73 220 SER B C 1
ATOM 2937 O O . SER B 1 173 ? -47.308 2.231 11.313 1.00 36.09 220 SER B O 1
ATOM 2940 N N . ILE B 1 174 ? -46.193 4.112 11.844 1.00 31.01 221 ILE B N 1
ATOM 2941 C CA . ILE B 1 174 ? -45.976 4.481 10.447 1.00 33.18 221 ILE B CA 1
ATOM 2942 C C . ILE B 1 174 ? -44.960 3.556 9.791 1.00 30.91 221 ILE B C 1
ATOM 2943 O O . ILE B 1 174 ? -45.110 3.174 8.623 1.00 38.31 221 ILE B O 1
ATOM 2948 N N . VAL B 1 175 ? -43.910 3.185 10.525 1.00 29.61 222 VAL B N 1
ATOM 2949 C CA . VAL B 1 175 ? -42.933 2.241 9.989 1.00 29.86 222 VAL B CA 1
ATOM 2950 C C . VAL B 1 175 ? -43.613 0.922 9.647 1.00 33.99 222 VAL B C 1
ATOM 2951 O O . VAL B 1 175 ? -43.392 0.351 8.571 1.00 36.14 222 VAL B O 1
ATOM 2955 N N . CYS B 1 176 ? -44.466 0.426 10.547 1.00 34.08 223 CYS B N 1
ATOM 2956 C CA . CYS B 1 176 ? -45.187 -0.815 10.281 1.00 32.75 223 CYS B CA 1
ATOM 2957 C C . CYS B 1 176 ? -46.092 -0.676 9.061 1.00 39.58 223 CYS B C 1
ATOM 2958 O O . CYS B 1 176 ? -46.161 -1.586 8.226 1.00 36.33 223 CYS B O 1
ATOM 2961 N N . GLN B 1 177 ? -46.790 0.459 8.938 1.00 34.51 224 GLN B N 1
ATOM 2962 C CA . GLN B 1 177 ? -47.693 0.662 7.807 1.00 35.16 224 GLN B CA 1
ATOM 2963 C C . GLN B 1 177 ? -46.931 0.767 6.492 1.00 37.28 224 GLN B C 1
ATOM 2964 O O . GLN B 1 177 ? -47.363 0.218 5.470 1.00 40.01 224 GLN B O 1
ATOM 2970 N N . LEU B 1 178 ? -45.804 1.482 6.492 1.00 33.76 225 LEU B N 1
ATOM 2971 C CA . LEU B 1 178 ? -45.106 1.760 5.242 1.00 37.90 225 LEU B CA 1
ATOM 2972 C C . LEU B 1 178 ? -44.369 0.538 4.714 1.00 39.68 225 LEU B C 1
ATOM 2973 O O . LEU B 1 178 ? -44.132 0.439 3.505 1.00 41.18 225 LEU B O 1
ATOM 2978 N N . TYR B 1 179 ? -43.987 -0.387 5.593 1.00 32.90 226 TYR B N 1
ATOM 2979 C CA . TYR B 1 179 ? -43.305 -1.592 5.145 1.00 32.70 226 TYR B CA 1
ATOM 2980 C C . TYR B 1 179 ? -44.197 -2.371 4.184 1.00 34.49 226 TYR B C 1
ATOM 2981 O O . TYR B 1 179 ? -45.368 -2.631 4.475 1.00 47.80 226 TYR B O 1
ATOM 2990 N N . GLN B 1 180 ? -43.643 -2.728 3.027 1.00 39.67 227 GLN B N 1
ATOM 2991 C CA . GLN B 1 180 ? -44.422 -3.318 1.947 1.00 43.28 227 GLN B CA 1
ATOM 2992 C C . GLN B 1 180 ? -44.500 -4.839 2.013 1.00 50.78 227 GLN B C 1
ATOM 2993 O O . GLN B 1 180 ? -45.251 -5.437 1.235 1.00 42.20 227 GLN B O 1
ATOM 2999 N N . GLY B 1 181 ? -43.756 -5.475 2.914 1.00 45.16 228 GLY B N 1
ATOM 3000 C CA . GLY B 1 181 ? -43.810 -6.921 3.020 1.00 45.01 228 GLY B CA 1
ATOM 3001 C C . GLY B 1 181 ? -45.121 -7.410 3.607 1.00 56.50 228 GLY B C 1
ATOM 3002 O O . GLY B 1 181 ? -45.731 -6.769 4.465 1.00 47.76 228 GLY B O 1
ATOM 3003 N N . THR B 1 182 ? -45.559 -8.578 3.128 1.00 59.90 229 THR B N 1
ATOM 3004 C CA . THR B 1 182 ? -46.777 -9.185 3.658 1.00 66.64 229 THR B CA 1
ATOM 3005 C C . THR B 1 182 ? -46.552 -9.745 5.056 1.00 71.48 229 THR B C 1
ATOM 3006 O O . THR B 1 182 ? -47.449 -9.688 5.906 1.00 66.39 229 THR B O 1
ATOM 3010 N N . GLU B 1 183 ? -45.363 -10.283 5.315 1.00 64.54 230 GLU B N 1
ATOM 3011 C CA . GLU B 1 183 ? -45.011 -10.832 6.622 1.00 76.51 230 GLU B CA 1
ATOM 3012 C C . GLU B 1 183 ? -44.290 -9.741 7.407 1.00 70.87 230 GLU B C 1
ATOM 3013 O O . GLU B 1 183 ? -43.123 -9.440 7.146 1.00 62.41 230 GLU B O 1
ATOM 3019 N N . LYS B 1 184 ? -44.989 -9.148 8.365 1.00 55.31 231 LYS B N 1
ATOM 3020 C CA . LYS B 1 184 ? -44.453 -8.090 9.203 1.00 52.70 231 LYS B CA 1
ATOM 3021 C C . LYS B 1 184 ? -44.059 -8.638 10.567 1.00 48.44 231 LYS B C 1
ATOM 3022 O O . LYS B 1 184 ? -44.451 -9.748 10.939 1.00 49.39 231 LYS B O 1
ATOM 3028 N N . PRO B 1 185 ? -43.266 -7.893 11.341 1.00 51.80 232 PRO B N 1
ATOM 3029 C CA . PRO B 1 185 ? -43.027 -8.294 12.730 1.00 43.12 232 PRO B CA 1
ATOM 3030 C C . PRO B 1 185 ? -44.337 -8.414 13.491 1.00 37.09 232 PRO B C 1
ATOM 3031 O O . PRO B 1 185 ? -45.315 -7.723 13.199 1.00 43.52 232 PRO B O 1
ATOM 3035 N N . ASP B 1 186 ? -44.343 -9.310 14.482 1.00 42.52 233 ASP B N 1
ATOM 3036 C CA . ASP B 1 186 ? -45.568 -9.601 15.220 1.00 46.08 233 ASP B CA 1
ATOM 3037 C C . ASP B 1 186 ? -46.159 -8.351 15.860 1.00 45.95 233 ASP B C 1
ATOM 3038 O O . ASP B 1 186 ? -47.386 -8.224 15.949 1.00 45.51 233 ASP B O 1
ATOM 3043 N N . ILE B 1 187 ? -45.311 -7.417 16.302 1.00 36.82 234 ILE B N 1
ATOM 3044 C CA . ILE B 1 187 ? -45.809 -6.191 16.923 1.00 38.11 234 ILE B CA 1
ATOM 3045 C C . ILE B 1 187 ? -46.657 -5.387 15.946 1.00 34.22 234 ILE B C 1
ATOM 3046 O O . ILE B 1 187 ? -47.636 -4.743 16.345 1.00 34.41 234 ILE B O 1
ATOM 3051 N N . CYS B 1 188 ? -46.313 -5.417 14.654 1.00 34.47 235 CYS B N 1
ATOM 3052 C CA . CYS B 1 188 ? -47.065 -4.639 13.674 1.00 38.33 235 CYS B CA 1
ATOM 3053 C C . CYS B 1 188 ? -48.519 -5.095 13.603 1.00 43.89 235 CYS B C 1
ATOM 3054 O O . CYS B 1 188 ? -49.431 -4.270 13.470 1.00 38.22 235 CYS B O 1
ATOM 3057 N N . SER B 1 189 ? -48.759 -6.403 13.694 1.00 37.86 236 SER B N 1
ATOM 3058 C CA . SER B 1 189 ? -50.131 -6.896 13.665 1.00 46.85 236 SER B CA 1
ATOM 3059 C C . SER B 1 189 ? -50.867 -6.625 14.971 1.00 47.83 236 SER B C 1
ATOM 3060 O O . SER B 1 189 ? -52.102 -6.577 14.973 1.00 50.88 236 SER B O 1
ATOM 3063 N N . SER B 1 190 ? -50.142 -6.446 16.077 1.00 42.49 237 SER B N 1
ATOM 3064 C CA A SER B 1 190 ? -50.796 -6.151 17.347 0.55 43.72 237 SER B CA 1
ATOM 3065 C CA B SER B 1 190 ? -50.798 -6.152 17.346 0.45 43.68 237 SER B CA 1
ATOM 3066 C C . SER B 1 190 ? -51.315 -4.720 17.379 1.00 48.68 237 SER B C 1
ATOM 3067 O O . SER B 1 190 ? -52.406 -4.460 17.901 1.00 66.50 237 SER B O 1
ATOM 3072 N N . ILE B 1 191 ? -50.545 -3.776 16.827 1.00 49.25 238 ILE B N 1
ATOM 3073 C CA . ILE B 1 191 ? -50.961 -2.379 16.771 1.00 44.66 238 ILE B CA 1
ATOM 3074 C C . ILE B 1 191 ? -51.732 -2.054 15.500 1.00 53.59 238 ILE B C 1
ATOM 3075 O O . ILE B 1 191 ? -52.140 -0.900 15.311 1.00 62.76 238 ILE B O 1
ATOM 3080 N N . ALA B 1 192 ? -51.939 -3.033 14.622 1.00 71.66 239 ALA B N 1
ATOM 3081 C CA . ALA B 1 192 ? -52.634 -2.802 13.364 1.00 82.65 239 ALA B CA 1
ATOM 3082 C C . ALA B 1 192 ? -54.089 -2.414 13.603 1.00 94.72 239 ALA B C 1
ATOM 3083 O O . ALA B 1 192 ? -54.698 -2.778 14.612 1.00 94.05 239 ALA B O 1
ATOM 3085 N N . ASP B 1 193 ? -54.640 -1.661 12.657 1.00 106.81 240 ASP B N 1
ATOM 3086 C CA . ASP B 1 193 ? -56.011 -1.174 12.752 1.00 115.19 240 ASP B CA 1
ATOM 3087 C C . ASP B 1 193 ? -57.013 -2.318 12.636 1.00 114.77 240 ASP B C 1
ATOM 3088 O O . ASP B 1 193 ? -58.093 -2.272 13.225 1.00 112.42 240 ASP B O 1
#

InterPro domains:
  IPR004911 Gamma interferon inducible lysosomal thiol reductase GILT [PF03227] (61-161)
  IPR004911 Gamma interferon inducible lysosomal thiol reductase GILT [PTHR13234] (18-247)

Organism: Mus musculus (NCBI:txid10090)

Secondary structure (DSSP, 8-state):
--PPPPPEEEEEEE-TT-HHHHHHIIIIIHHHHHHHGGGEEEEEEETTT-EEEEETTEEEEE-TT-HHHHHHHHHHHHHHHHS-HHHHHHHHHHHHTSSSTGGGHHHHHHHH-TTS-HHHHHHHHHSHHHHHHHHHHHHHHHT-SSPPSSSSEEEETTEE-S-GGGHHHHHHHH---SS--HHHHHH--/-TT-SSPPPPPEEEEEEE-TT-HHHHHHIIIIIHHHHHHHGGGEEEEEEETTT-EEEEETTEEEEE-TT-HHHHHHHHHHHHHHHHS-HHHHHHHHHHHHTSSSHHHHHHHHHHHH-TTS-HHHHHHHHTSHHHHHHHHHHHHHHHT-SSPPSSSSEEEETTEEES-GGGHHHHHHHH---SS--HHHHHS--

GO terms:
  GO:0005764 lysosome (C, IDA)
  GO:0042590 antigen processing and presentation of exogenous peptide antigen via MHC class I (P, IMP)
  GO:0015036 disulfide oxidoreductase activity (F, TAS)
  GO:0019886 antigen processing and presentation of exogenous peptide antigen via MHC class II (P, I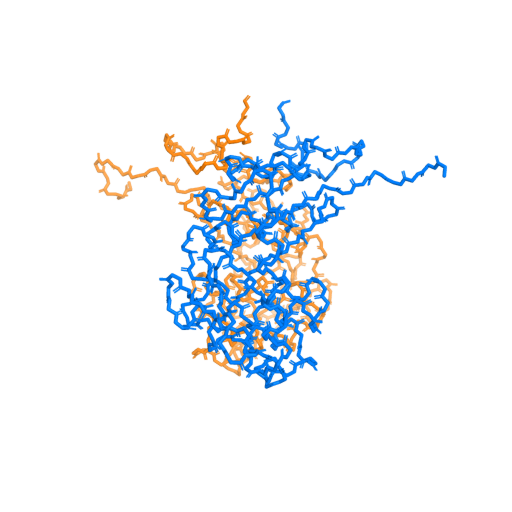MP)
  GO:0050821 protein stabilization (P, IMP)
  GO:0048147 negative regulation of fibroblast proliferation (P, IMP)

Nearest PDB structures (foldseek):
  6nwx-assembly1_A  TM=1.005E+00  e=1.106E-39  Mus musculus
  3bci-assembly1_A  TM=7.579E-01  e=2.055E-05  Staphylococcus aureus
  6bo0-assembly1_A  TM=6.546E-01  e=5.080E-04  Corynebacterium matruchotii ATCC 14266
  8xyt-assembly1_D  TM=8.254E-01  e=1.685E+00  synthetic construct
  6nwx-assembly1_A  TM=1.005E+00  e=9.779E-39  Mus musculus

Solvent-accessible surface area: 18347 Å² total; per-residue (Å²): 184,170,108,121,42,63,54,2,98,1,24,0,16,2,5,0,44,10,53,61,1,63,112,4,1,14,34,14,0,12,0,1,30,6,6,0,47,112,6,15,60,15,65,16,3,1,7,1,56,12,130,41,143,74,64,114,68,64,77,96,25,95,12,124,88,34,113,74,0,5,69,1,1,24,1,0,6,0,0,58,54,107,17,144,124,98,17,0,14,21,0,0,3,4,0,2,55,22,152,73,7,58,152,31,7,24,21,0,1,90,3,37,1,67,143,30,48,43,122,57,0,53,130,9,5,97,27,130,100,0,25,70,15,4,25,73,19,0,102,94,3,106,75,17,173,71,92,47,129,99,19,15,6,4,22,6,26,108,125,42,21,124,64,48,11,55,1,1,10,48,0,5,118,70,32,133,9,140,157,74,28,102,10,4,83,22,11,64,156,116,47,93,194,114,168,63,104,39,66,50,3,99,1,24,0,20,2,4,0,43,15,52,60,1,63,112,4,1,13,34,15,0,13,0,1,30,5,6,0,49,112,6,15,59,14,66,18,4,0,7,1,52,11,107,45,97,94,64,123,69,75,85,90,26,67,12,114,89,35,112,76,0,5,67,1,2,26,1,0,5,0,0,58,54,109,16,145,126,99,17,0,15,20,0,0,4,4,0,2,57,28,152,76,9,62,163,34,6,22,22,0,1,90,4,35,1,66,142,27,46,42,113,50,0,51,124,10,4,99,28,179,106,0,36,82,15,4,24,72,19,0,101,98,3,108,76,17,174,69,90,46,141,104,15,15,13,2,21,6,28,108,124,38,16,150,64,49,10,55,2,1,12,44,0,5,118,69,34,136,10,135,152,76,27,100,10,4,82,21,12,59,160

B-factor: mean 47.32, std 22.09, range [18.95, 153.36]

Sequence (382 aa):
PLPPSPPVRVSLYYESLCCGACCRYYFLVRDLFPTWLMVMEIMNITLVPYGNAQERNVSGTWEFTCQHGELECCRLNMVEACLLDKLEKEAAFLTIVCMEEMDDMEKKLGPCLLQVYAPEVSPESIMEECATGKRGTQLMHENAQLLTDALHPPHEYVPWVLVNEKPLKDPSELLSIVCQLYQGTEKPDICSSSIADAGPRPLPPSPPVRVSLYYESLCCGACCRYYFLVRDLFPTWLMVMEIMNITLVPYGNAQERNVSGTWEFTCQHGELECRLNMVEACLLDKLEKEAAFLTIVCMEEMMDDMEKKLGPCLLQVYAPEVSPESIMECCCCATGKRGTQLMHENAQLLTDALHPPHEYVPWVLVNEKPLKDPSELLSIVCQLYQGTEKPDICSSSIAD

Radius of gyration: 22.6 Å; Cα contacts (8 Å, |Δi|>4): 620; chains: 2; bounding box: 51×63×65 Å

Foldseek 3Di:
DDDDFAAKEKEWEAWLPDPVQLCLLQVFVVVLCVQAVVRYDYHYQHAFPKDWDQDPNAIDIADPVGPVRLLVSLLLLLLCVPDDNVLSSQLSNVLSVDPHRLVCSQVSCCVRPVVDHSVVSSCCSPDPNSRVSNVVSVVVQVPQVVHDPGPRFMAINSHTDDDSNCVSQVSLVPGPDPDGRPVNVVPDD/DPPPPDDAFAAKEKEWEAWLPDPVQLCLLQVFVVVLCVQAVVRYDYHYQHDFPKDWDDDPHFIDIADPVGPVRLLVSLLLLLLCVPDDNVLSSQLSNQQSVDDDSLVCSQVSCCVRPVVDHVVVSSCCSPDPNSRVSNVVSVVVQVPQVVHDPGPRFMATNSHTDPDSNCVSQVSLVPGPDPDGRPVNVVPDD